Protein AF-0000000078267118 (afdb_homodimer)

InterPro domains:
  IPR003594 Histidine kinase/HSP90-like ATPase domain [PF02518] (272-374)
  IPR003594 Histidine kinase/HSP90-like ATPase domain [SM00387] (271-376)
  IPR005467 Histidine kinase domain [PS50109] (170-376)
  IPR036890 Histidine kinase/HSP90-like ATPase superfamily [G3DSA:3.30.565.10] (231-376)
  IPR036890 Histidine kinase/HSP90-like ATPase superfamily [SSF55874] (220-374)
  IPR050428 Two-component system sensor histidine kinase [PTHR45436] (188-376)

Nearest PDB structures (foldseek):
  4q20-assembly1_A  TM=6.727E-01  e=1.988E-14  Caulobacter vibrioides CB15
  7zp0-assembly1_A  TM=6.980E-01  e=8.206E-13  Escherichia coli 'BL21-Gold(DE3)pLysS AG'
  4i5s-assembly1_A  TM=4.862E-01  e=2.108E-15  Streptococcus mutans UA159
  3d36-assembly1_B  TM=6.600E-01  e=3.593E-11  Geobacillus stearothermophilus 10
  4i5s-assembly1_B  TM=4.303E-01  e=2.237E-14  Streptococcus mutans UA159

Structure (mmCIF, N/CA/C/O backbone):
data_AF-0000000078267118-model_v1
#
loop_
_entity.id
_entity.type
_entity.pdbx_description
1 polymer 'histidine kinase'
#
loop_
_atom_site.group_PDB
_atom_site.id
_atom_site.type_symbol
_atom_site.label_atom_id
_atom_site.label_alt_id
_atom_site.label_comp_id
_atom_site.label_asym_id
_atom_site.label_entity_id
_atom_site.label_seq_id
_atom_site.pdbx_PDB_ins_code
_atom_site.Cartn_x
_atom_site.Cartn_y
_atom_site.Cartn_z
_atom_site.occupancy
_atom_site.B_iso_or_equiv
_atom_site.auth_seq_id
_atom_site.auth_comp_id
_atom_site.auth_asym_id
_atom_site.auth_atom_id
_atom_site.pdbx_PDB_model_num
ATOM 1 N N . MET A 1 1 ? -43.344 24.844 16.688 1 30.91 1 MET A N 1
ATOM 2 C CA . MET A 1 1 ? -42.469 24.047 15.844 1 30.91 1 MET A CA 1
ATOM 3 C C . MET A 1 1 ? -42.062 22.75 16.547 1 30.91 1 MET A C 1
ATOM 5 O O . MET A 1 1 ? -41.438 22.781 17.609 1 30.91 1 MET A O 1
ATOM 9 N N . THR A 1 2 ? -42.875 21.812 16.656 1 37.25 2 THR A N 1
ATOM 10 C CA . THR A 1 2 ? -42.875 20.578 17.453 1 37.25 2 THR A CA 1
ATOM 11 C C . THR A 1 2 ? -41.562 19.844 17.266 1 37.25 2 THR A C 1
ATOM 13 O O . THR A 1 2 ? -41.188 19.5 16.125 1 37.25 2 THR A O 1
ATOM 16 N N . ASN A 1 3 ? -40.438 20.156 17.984 1 44.44 3 ASN A N 1
ATOM 17 C CA . ASN A 1 3 ? -39.125 19.516 18.062 1 44.44 3 ASN A CA 1
ATOM 18 C C . ASN A 1 3 ? -39.25 18 18.047 1 44.44 3 ASN A C 1
ATOM 20 O O . ASN A 1 3 ? -39.438 17.375 19.094 1 44.44 3 ASN A O 1
ATOM 24 N N . THR A 1 4 ? -40.125 17.422 17.266 1 48.31 4 THR A N 1
ATOM 25 C CA . THR A 1 4 ? -40.375 15.977 17.234 1 48.31 4 THR A CA 1
ATOM 26 C C . THR A 1 4 ? -39.062 15.195 17.312 1 48.31 4 THR A C 1
ATOM 28 O O . THR A 1 4 ? -38.219 15.336 16.438 1 48.31 4 THR A O 1
ATOM 31 N N . ALA A 1 5 ? -38.719 14.82 18.5 1 63.66 5 ALA A N 1
ATOM 32 C CA . ALA A 1 5 ? -37.531 14.086 18.891 1 63.66 5 ALA A CA 1
ATOM 33 C C . ALA A 1 5 ? -37.281 12.906 17.953 1 63.66 5 ALA A C 1
ATOM 35 O O . ALA A 1 5 ? -38.094 12 17.859 1 63.66 5 ALA A O 1
ATOM 36 N N . MET A 1 6 ? -36.531 13.156 16.891 1 79.69 6 MET A N 1
ATOM 37 C CA . MET A 1 6 ? -36.219 12.07 15.961 1 79.69 6 MET A CA 1
ATOM 38 C C . MET A 1 6 ? -35.625 10.875 16.703 1 79.69 6 MET A C 1
ATOM 40 O O . MET A 1 6 ? -34.875 11.055 17.672 1 79.69 6 MET A O 1
ATOM 44 N N . THR A 1 7 ? -36.156 9.758 16.516 1 89.25 7 THR A N 1
ATOM 45 C CA . THR A 1 7 ? -35.688 8.508 17.109 1 89.25 7 THR A CA 1
ATOM 46 C C . THR A 1 7 ? -34.25 8.219 16.688 1 89.25 7 THR A C 1
ATOM 48 O O . THR A 1 7 ? -33.844 8.539 15.57 1 89.25 7 THR A O 1
ATOM 51 N N . THR A 1 8 ? -33.406 7.906 17.688 1 92.81 8 THR A N 1
ATOM 52 C CA . THR A 1 8 ? -32.031 7.508 17.422 1 92.81 8 THR A CA 1
ATOM 53 C C . THR A 1 8 ? -31.734 6.164 18.078 1 92.81 8 THR A C 1
ATOM 55 O O . THR A 1 8 ? -32.344 5.805 19.078 1 92.81 8 THR A O 1
ATOM 58 N N . LEU A 1 9 ? -30.859 5.469 17.469 1 94.62 9 LEU A N 1
ATOM 59 C CA . LEU A 1 9 ? -30.422 4.188 18.016 1 94.62 9 LEU A CA 1
ATOM 60 C C . LEU A 1 9 ? -28.984 4.273 18.547 1 94.62 9 LEU A C 1
ATOM 62 O O . LEU A 1 9 ? -28.469 3.312 19.125 1 94.62 9 LEU A O 1
ATOM 66 N N . PHE A 1 10 ? -28.281 5.406 18.422 1 95.69 10 PHE A N 1
ATOM 67 C CA . PHE A 1 10 ? -26.906 5.52 18.906 1 95.69 10 PHE A CA 1
ATOM 68 C C . PHE A 1 10 ? -26.594 6.945 19.344 1 95.69 10 PHE A C 1
ATOM 70 O O . PHE A 1 10 ? -26.859 7.316 20.5 1 95.69 10 PHE A O 1
ATOM 77 N N . ALA A 1 11 ? -26.203 7.867 18.484 1 96.62 11 ALA A N 1
ATOM 78 C CA . ALA A 1 11 ? -25.875 9.242 18.859 1 96.62 11 ALA A CA 1
ATOM 79 C C . ALA A 1 11 ? -27.125 10.133 18.797 1 96.62 11 ALA A C 1
ATOM 81 O O . ALA A 1 11 ? -28.062 9.828 18.078 1 96.62 11 ALA A O 1
ATOM 82 N N . PRO A 1 12 ? -27.172 11.219 19.531 1 95.5 12 PRO A N 1
ATOM 83 C CA . PRO A 1 12 ? -28.344 12.094 19.562 1 95.5 12 PRO A CA 1
ATOM 84 C C . PRO A 1 12 ? -28.734 12.602 18.172 1 95.5 12 PRO A C 1
ATOM 86 O O . PRO A 1 12 ? -27.859 12.898 17.344 1 95.5 12 PRO A O 1
ATOM 89 N N . ALA A 1 13 ? -30.016 12.773 17.906 1 96.12 13 ALA A N 1
ATOM 90 C CA . ALA A 1 13 ? -30.547 13.078 16.578 1 96.12 13 ALA A CA 1
ATOM 91 C C . ALA A 1 13 ? -30.703 14.578 16.375 1 96.12 13 ALA A C 1
ATOM 93 O O . ALA A 1 13 ? -30.906 15.047 15.258 1 96.12 13 ALA A O 1
ATOM 94 N N . GLU A 1 14 ? -30.594 15.344 17.453 1 95.06 14 GLU A N 1
ATOM 95 C CA . GLU A 1 14 ? -30.891 16.766 17.406 1 95.06 14 GLU A CA 1
ATOM 96 C C . GLU A 1 14 ? -29.938 17.5 16.469 1 95.06 14 GLU A C 1
ATOM 98 O O . GLU A 1 14 ? -28.781 17.109 16.312 1 95.06 14 GLU A O 1
ATOM 103 N N . ARG A 1 15 ? -30.438 18.594 15.875 1 95.62 15 ARG A N 1
ATOM 104 C CA . ARG A 1 15 ? -29.672 19.438 14.961 1 95.62 15 ARG A CA 1
ATOM 105 C C . ARG A 1 15 ? -29.922 20.922 15.234 1 95.62 15 ARG A C 1
ATOM 107 O O . ARG A 1 15 ? -30.984 21.281 15.758 1 95.62 15 ARG A O 1
ATOM 114 N N . LEU A 1 16 ? -29 21.656 14.938 1 95.31 16 LEU A N 1
ATOM 115 C CA . LEU A 1 16 ? -29.203 23.094 14.875 1 95.31 16 LEU A CA 1
ATOM 116 C C . LEU A 1 16 ? -29.594 23.531 13.469 1 95.31 16 LEU A C 1
ATOM 118 O O . LEU A 1 16 ? -29.219 22.891 12.484 1 95.31 16 LEU A O 1
ATOM 122 N N . PRO A 1 17 ? -30.359 24.609 13.359 1 95.06 17 PRO A N 1
ATOM 123 C CA . PRO A 1 17 ? -30.672 25.156 12.031 1 95.06 17 PRO A CA 1
ATOM 124 C C . PRO A 1 17 ? -29.422 25.594 11.273 1 95.06 17 PRO A C 1
ATOM 126 O O . PRO A 1 17 ? -28.469 26.094 11.875 1 95.06 17 PRO A O 1
ATOM 129 N N . VAL A 1 18 ? -29.453 25.484 9.984 1 93.44 18 VAL A N 1
ATOM 130 C CA . VAL A 1 18 ? -28.328 25.766 9.109 1 93.44 18 VAL A CA 1
ATOM 131 C C . VAL A 1 18 ? -27.906 27.234 9.266 1 93.44 18 VAL A C 1
ATOM 133 O O . VAL A 1 18 ? -26.719 27.547 9.219 1 93.44 18 VAL A O 1
ATOM 136 N N . ALA A 1 19 ? -28.875 28.094 9.438 1 93.06 19 ALA A N 1
ATOM 137 C CA . ALA A 1 19 ? -28.578 29.516 9.586 1 93.06 19 ALA A CA 1
ATOM 138 C C . ALA A 1 19 ? -27.672 29.766 10.797 1 93.06 19 ALA A C 1
ATOM 140 O O . ALA A 1 19 ? -26.766 30.578 10.734 1 93.06 19 ALA A O 1
ATOM 141 N N . CYS A 1 20 ? -27.938 29.047 11.844 1 93.81 20 CYS A N 1
ATOM 142 C CA . CYS A 1 20 ? -27.109 29.156 13.047 1 93.81 20 CYS A CA 1
ATOM 143 C C . CYS A 1 20 ? -25.688 28.688 12.781 1 93.81 20 CYS A C 1
ATOM 145 O O . CYS A 1 20 ? -24.719 29.328 13.211 1 93.81 20 CYS A O 1
ATOM 147 N N . LEU A 1 21 ? -25.562 27.641 12.078 1 94.81 21 LEU A N 1
ATOM 148 C CA . LEU A 1 21 ? -24.266 27.062 11.781 1 94.81 21 LEU A CA 1
ATOM 149 C C . LEU A 1 21 ? -23.469 27.953 10.82 1 94.81 21 LEU A C 1
ATOM 151 O O . LEU A 1 21 ? -22.25 28.031 10.914 1 94.81 21 LEU A O 1
ATOM 155 N N . ALA A 1 22 ? -24.156 28.562 9.898 1 94.06 22 ALA A N 1
ATOM 156 C CA . ALA A 1 22 ? -23.516 29.5 8.977 1 94.06 22 ALA A CA 1
ATOM 157 C C . ALA A 1 22 ? -22.875 30.656 9.734 1 94.06 22 ALA A C 1
ATOM 159 O O . ALA A 1 22 ? -21.781 31.109 9.391 1 94.06 22 ALA A O 1
ATOM 160 N N . ASP A 1 23 ? -23.578 31.125 10.711 1 94.06 23 ASP A N 1
ATOM 161 C CA . ASP A 1 23 ? -23.047 32.188 11.555 1 94.06 23 ASP A CA 1
ATOM 162 C C . ASP A 1 23 ? -21.797 31.734 12.289 1 94.06 23 ASP A C 1
ATOM 164 O O . ASP A 1 23 ? -20.812 32.469 12.375 1 94.06 23 ASP A O 1
ATOM 168 N N . LEU A 1 24 ? -21.844 30.578 12.805 1 93.19 24 LEU A N 1
ATOM 169 C CA . LEU A 1 24 ? -20.688 30.016 13.492 1 93.19 24 LEU A CA 1
ATOM 170 C C . LEU A 1 24 ? -19.5 29.859 12.539 1 93.19 24 LEU A C 1
ATOM 172 O O . LEU A 1 24 ? -18.375 30.172 12.914 1 93.19 24 LEU A O 1
ATOM 176 N N . ARG A 1 25 ? -19.75 29.391 11.383 1 94.25 25 ARG A N 1
ATOM 177 C CA . ARG A 1 25 ? -18.719 29.25 10.367 1 94.25 25 ARG A CA 1
ATOM 178 C C . ARG A 1 25 ? -18.016 30.578 10.109 1 94.25 25 ARG A C 1
ATOM 180 O O . ARG A 1 25 ? -16.781 30.641 10.062 1 94.25 25 ARG A O 1
ATOM 187 N N . GLU A 1 26 ? -18.812 31.609 9.906 1 93.12 26 GLU A N 1
ATOM 188 C CA . GLU A 1 26 ? -18.25 32.938 9.617 1 93.12 26 GLU A CA 1
ATOM 189 C C . GLU A 1 26 ? -17.312 33.406 10.727 1 93.12 26 GLU A C 1
ATOM 191 O O . GLU A 1 26 ? -16.297 34.031 10.461 1 93.12 26 GLU A O 1
ATOM 196 N N . GLN A 1 27 ? -17.625 33.094 11.922 1 92.12 27 GLN A N 1
ATOM 197 C CA . GLN A 1 27 ? -16.781 33.438 13.062 1 92.12 27 GLN A CA 1
ATOM 198 C C . GLN A 1 27 ? -15.5 32.594 13.078 1 92.12 27 GLN A C 1
ATOM 200 O O . GLN A 1 27 ? -14.406 33.125 13.258 1 92.12 27 GLN A O 1
ATOM 205 N N . LEU A 1 28 ? -15.633 31.328 12.844 1 91.5 28 LEU A N 1
ATOM 206 C CA . LEU A 1 28 ? -14.516 30.391 12.945 1 91.5 28 LEU A CA 1
ATOM 207 C C . LEU A 1 28 ? -13.5 30.625 11.844 1 91.5 28 LEU A C 1
ATOM 209 O O . LEU A 1 28 ? -12.289 30.547 12.078 1 91.5 28 LEU A O 1
ATOM 213 N N . VAL A 1 29 ? -13.953 30.922 10.625 1 91 29 VAL A N 1
ATOM 214 C CA . VAL A 1 29 ? -13.062 31.047 9.469 1 91 29 VAL A CA 1
ATOM 215 C C . VAL A 1 29 ? -12.188 32.281 9.625 1 91 29 VAL A C 1
ATOM 217 O O . VAL A 1 29 ? -11.195 32.438 8.914 1 91 29 VAL A O 1
ATOM 220 N N . GLN A 1 30 ? -12.547 33.219 10.477 1 88.69 30 GLN A N 1
ATOM 221 C CA . GLN A 1 30 ? -11.766 34.406 10.727 1 88.69 30 GLN A CA 1
ATOM 222 C C . GLN A 1 30 ? -10.594 34.125 11.656 1 88.69 30 GLN A C 1
ATOM 224 O O . GLN A 1 30 ? -9.656 34.938 11.758 1 88.69 30 GLN A O 1
ATOM 229 N N . LEU A 1 31 ? -10.711 33.031 12.305 1 85.88 31 LEU A N 1
ATOM 230 C CA . LEU A 1 31 ? -9.625 32.656 13.203 1 85.88 31 LEU A CA 1
ATOM 231 C C . LEU A 1 31 ? -8.398 32.188 12.414 1 85.88 31 LEU A C 1
ATOM 233 O O . LEU A 1 31 ? -8.523 31.484 11.422 1 85.88 31 LEU A O 1
ATOM 237 N N . ASP A 1 32 ? -7.227 32.625 12.844 1 78.38 32 ASP A N 1
ATOM 238 C CA . ASP A 1 32 ? -5.977 32.312 12.148 1 78.38 32 ASP A CA 1
ATOM 239 C C . ASP A 1 32 ? -5.734 30.812 12.062 1 78.38 32 ASP A C 1
ATOM 241 O O . ASP A 1 32 ? -5.293 30.312 11.023 1 78.38 32 ASP A O 1
ATOM 245 N N . HIS A 1 33 ? -6.031 30.156 13.094 1 79.75 33 HIS A N 1
ATOM 246 C CA . HIS A 1 33 ? -5.793 28.703 13.109 1 79.75 33 HIS A CA 1
ATOM 247 C C . HIS A 1 33 ? -6.645 28 12.062 1 79.75 33 HIS A C 1
ATOM 249 O O . HIS A 1 33 ? -6.191 27.047 11.43 1 79.75 33 HIS A O 1
ATOM 255 N N . VAL A 1 34 ? -7.789 28.516 11.883 1 83.31 34 VAL A N 1
ATOM 256 C CA . VAL A 1 34 ? -8.695 27.891 10.922 1 83.31 34 VAL A CA 1
ATOM 257 C C . VAL A 1 34 ? -8.234 28.203 9.5 1 83.31 34 VAL A C 1
ATOM 259 O O . VAL A 1 34 ? -8.297 27.359 8.617 1 83.31 34 VAL A O 1
ATOM 262 N N . LYS A 1 35 ? -7.727 29.375 9.258 1 81.56 35 LYS A N 1
ATOM 263 C CA . LYS A 1 35 ? -7.176 29.75 7.953 1 81.56 35 LYS A CA 1
ATOM 264 C C . LYS A 1 35 ? -6.031 28.812 7.562 1 81.56 35 LYS A C 1
ATOM 266 O O . LYS A 1 35 ? -5.875 28.469 6.387 1 81.56 35 LYS A O 1
ATOM 271 N N . TRP A 1 36 ? -5.348 28.359 8.531 1 83.69 36 TRP A N 1
ATOM 272 C CA . TRP A 1 36 ? -4.199 27.5 8.281 1 83.69 36 TRP A CA 1
ATOM 273 C C . TRP A 1 36 ? -4.648 26.109 7.863 1 83.69 36 TRP A C 1
ATOM 275 O O . TRP A 1 36 ? -3.928 25.406 7.148 1 83.69 36 TRP A O 1
ATOM 285 N N . LEU A 1 37 ? -5.848 25.688 8.352 1 88.38 37 LEU A N 1
ATOM 286 C CA . LEU A 1 37 ? -6.371 24.375 7.988 1 88.38 37 LEU A CA 1
ATOM 287 C C . LEU A 1 37 ? -6.574 24.266 6.48 1 88.38 37 LEU A C 1
ATOM 289 O O . LEU A 1 37 ? -6.52 23.172 5.918 1 88.38 37 LEU A O 1
ATOM 293 N N . GLU A 1 38 ? -6.723 25.422 5.84 1 87.44 38 GLU A N 1
ATOM 294 C CA . GLU A 1 38 ? -6.922 25.453 4.395 1 87.44 38 GLU A CA 1
ATOM 295 C C . GLU A 1 38 ? -5.676 24.984 3.654 1 87.44 38 GLU A C 1
ATOM 297 O O . GLU A 1 38 ? -5.762 24.5 2.523 1 87.44 38 GLU A O 1
ATOM 302 N N . ARG A 1 39 ? -4.586 25.047 4.367 1 83.88 39 ARG A N 1
ATOM 303 C CA . ARG A 1 39 ? -3.307 24.797 3.715 1 83.88 39 ARG A CA 1
ATOM 304 C C . ARG A 1 39 ? -2.848 23.359 3.963 1 83.88 39 ARG A C 1
ATOM 306 O O . ARG A 1 39 ? -1.805 22.938 3.457 1 83.88 39 ARG A O 1
ATOM 313 N N . MET A 1 40 ? -3.613 22.656 4.727 1 89.94 40 MET A N 1
ATOM 314 C CA . MET A 1 40 ? -3.211 21.297 5.09 1 89.94 40 MET A CA 1
ATOM 315 C C . MET A 1 40 ? -3.625 20.312 4.016 1 89.94 40 MET A C 1
ATOM 317 O O . MET A 1 40 ? -4.707 20.422 3.436 1 89.94 40 MET A O 1
ATOM 321 N N . PRO A 1 41 ? -2.76 19.312 3.715 1 91.94 41 PRO A N 1
ATOM 322 C CA . PRO A 1 41 ? -3.039 18.344 2.652 1 91.94 41 PRO A CA 1
ATOM 323 C C . PRO A 1 41 ? -3.848 17.141 3.143 1 91.94 41 PRO A C 1
ATOM 325 O O . PRO A 1 41 ? -3.842 16.078 2.506 1 91.94 41 PRO A O 1
ATOM 328 N N . LEU A 1 42 ? -4.512 17.156 4.242 1 94.38 42 LEU A N 1
ATOM 329 C CA . LEU A 1 42 ? -5.363 16.109 4.785 1 94.38 42 LEU A CA 1
ATOM 330 C C . LEU A 1 42 ? -6.812 16.578 4.875 1 94.38 42 LEU A C 1
ATOM 332 O O . LEU A 1 42 ? -7.086 17.781 4.867 1 94.38 42 LEU A O 1
ATOM 336 N N . MET A 1 43 ? -7.688 15.633 4.906 1 96.19 43 MET A N 1
ATOM 337 C CA . MET A 1 43 ? -9.086 15.961 5.152 1 96.19 43 MET A CA 1
ATOM 338 C C . MET A 1 43 ? -9.281 16.453 6.582 1 96.19 43 MET A C 1
ATOM 340 O O . MET A 1 43 ? -9.008 15.727 7.539 1 96.19 43 MET A O 1
ATOM 344 N N . ILE A 1 44 ? -9.742 17.656 6.68 1 96.31 44 ILE A N 1
ATOM 345 C CA . ILE A 1 44 ? -10 18.234 7.992 1 96.31 44 ILE A CA 1
ATOM 346 C C . ILE A 1 44 ? -11.375 18.891 8.008 1 96.31 44 ILE A C 1
ATOM 348 O O . ILE A 1 44 ? -11.766 19.562 7.051 1 96.31 44 ILE A O 1
ATOM 352 N N . PHE A 1 45 ? -12.133 18.703 9.094 1 97.19 45 PHE A N 1
ATOM 353 C CA . PHE A 1 45 ? -13.391 19.406 9.266 1 97.19 45 PHE A CA 1
ATOM 354 C C . PHE A 1 45 ? -13.672 19.688 10.734 1 97.19 45 PHE A C 1
ATOM 356 O O . PHE A 1 45 ? -13.133 19 11.609 1 97.19 45 PHE A O 1
ATOM 363 N N . LEU A 1 46 ? -14.406 20.688 10.984 1 96.88 46 LEU A N 1
ATOM 364 C CA . LEU A 1 46 ? -14.898 21.047 12.305 1 96.88 46 LEU A CA 1
ATOM 365 C C . LEU A 1 46 ? -16.375 20.688 12.445 1 96.88 46 LEU A C 1
ATOM 367 O O . LEU A 1 46 ? -17.188 21.031 11.57 1 96.88 46 LEU A O 1
ATOM 371 N N . ALA A 1 47 ? -16.703 20 13.461 1 98 47 ALA A N 1
ATOM 372 C CA . ALA A 1 47 ? -18.094 19.641 13.75 1 98 47 ALA A CA 1
ATOM 373 C C . ALA A 1 47 ? -18.562 20.297 15.047 1 98 47 ALA A C 1
ATOM 375 O O . ALA A 1 47 ? -17.797 20.406 16 1 98 47 ALA A O 1
ATOM 376 N N . ASP A 1 48 ? -19.812 20.719 15.055 1 97.44 48 ASP A N 1
ATOM 377 C CA . ASP A 1 48 ? -20.391 21.328 16.266 1 97.44 48 ASP A CA 1
ATOM 378 C C . ASP A 1 48 ? -20.828 20.25 17.25 1 97.44 48 ASP A C 1
ATOM 380 O O . ASP A 1 48 ? -20.531 19.078 17.078 1 97.44 48 ASP A O 1
ATOM 384 N N . SER A 1 49 ? -21.516 20.625 18.359 1 96.75 49 SER A N 1
ATOM 385 C CA . SER A 1 49 ? -21.906 19.734 19.453 1 96.75 49 SER A CA 1
ATOM 386 C C . SER A 1 49 ? -22.922 18.703 18.984 1 96.75 49 SER A C 1
ATOM 388 O O . SER A 1 49 ? -23.156 17.703 19.672 1 96.75 49 SER A O 1
ATOM 390 N N . HIS A 1 50 ? -23.562 18.969 17.891 1 97.06 50 HIS A N 1
ATOM 391 C CA . HIS A 1 50 ? -24.516 18.031 17.312 1 97.06 50 HIS A CA 1
ATOM 392 C C . HIS A 1 50 ? -23.906 17.25 16.156 1 97.06 50 HIS A C 1
ATOM 394 O O . HIS A 1 50 ? -24.625 16.641 15.359 1 97.06 50 HIS A O 1
ATOM 400 N N . ARG A 1 51 ? -22.578 17.266 15.977 1 98 51 ARG A N 1
ATOM 401 C CA . ARG A 1 51 ? -21.781 16.531 14.992 1 98 51 ARG A CA 1
ATOM 402 C C . ARG A 1 51 ? -22.016 17.062 13.586 1 98 51 ARG A C 1
ATOM 404 O O . ARG A 1 51 ? -21.797 16.359 12.602 1 98 51 ARG A O 1
ATOM 411 N N . GLN A 1 52 ? -22.562 18.25 13.516 1 97.94 52 GLN A N 1
ATOM 412 C CA . GLN A 1 52 ? -22.766 18.891 12.219 1 97.94 52 GLN A CA 1
ATOM 413 C C . GLN A 1 52 ? -21.516 19.656 11.781 1 97.94 52 GLN A C 1
ATOM 415 O O . GLN A 1 52 ? -20.859 20.312 12.602 1 97.94 52 GLN A O 1
ATOM 420 N N . ILE A 1 53 ? -21.219 19.594 10.5 1 98.06 53 ILE A N 1
ATOM 421 C CA . ILE A 1 53 ? -20.031 20.234 9.945 1 98.06 53 ILE A CA 1
ATOM 422 C C . ILE A 1 53 ? -20.234 21.75 9.93 1 98.06 53 ILE A C 1
ATOM 424 O O . ILE A 1 53 ? -21.234 22.25 9.422 1 98.06 53 ILE A O 1
ATOM 428 N N . VAL A 1 54 ? -19.312 22.453 10.43 1 97.06 54 VAL A N 1
ATOM 429 C CA . VAL A 1 54 ? -19.328 23.922 10.391 1 97.06 54 VAL A CA 1
ATOM 430 C C . VAL A 1 54 ? -18.266 24.406 9.406 1 97.06 54 VAL A C 1
ATOM 432 O O . VAL A 1 54 ? -18.422 25.484 8.812 1 97.06 54 VAL A O 1
ATOM 435 N N . TYR A 1 55 ? -17.25 23.625 9.305 1 95.81 55 TYR A N 1
ATOM 436 C CA . TYR A 1 55 ? -16.156 23.953 8.391 1 95.81 55 TYR A CA 1
ATOM 437 C C . TYR A 1 55 ? -15.484 22.688 7.867 1 95.81 55 TYR A C 1
ATOM 439 O O . TYR A 1 55 ? -15.32 21.703 8.602 1 95.81 55 TYR A O 1
ATOM 447 N N . GLY A 1 56 ? -15.141 22.672 6.645 1 96.06 56 GLY A N 1
ATOM 448 C CA . GLY A 1 56 ? -14.305 21.672 5.992 1 96.06 56 GLY A CA 1
ATOM 449 C C . GLY A 1 56 ? -13.266 22.281 5.066 1 96.06 56 GLY A C 1
ATOM 450 O O . GLY A 1 56 ? -13.57 23.203 4.305 1 96.06 56 GLY A O 1
ATOM 451 N N . ASN A 1 57 ? -12.031 21.828 5.207 1 94.56 57 ASN A N 1
ATOM 452 C CA . ASN A 1 57 ? -10.992 22.359 4.336 1 94.56 57 ASN A CA 1
ATOM 453 C C . ASN A 1 57 ? -11.102 21.797 2.922 1 94.56 57 ASN A C 1
ATOM 455 O O . ASN A 1 57 ? -11.922 20.922 2.66 1 94.56 57 ASN A O 1
ATOM 459 N N . PRO A 1 58 ? -10.297 22.234 1.979 1 93.62 58 PRO A N 1
ATOM 460 C CA . PRO A 1 58 ? -10.445 21.875 0.567 1 93.62 58 PRO A CA 1
ATOM 461 C C . PRO A 1 58 ? -10.367 20.359 0.335 1 93.62 58 PRO A C 1
ATOM 463 O O . PRO A 1 58 ? -11.211 19.797 -0.371 1 93.62 58 PRO A O 1
ATOM 466 N N . PRO A 1 59 ? -9.367 19.672 0.929 1 94.88 59 PRO A N 1
ATOM 467 C CA . PRO A 1 59 ? -9.352 18.219 0.727 1 94.88 59 PRO A CA 1
ATOM 468 C C . PRO A 1 59 ? -10.648 17.547 1.169 1 94.88 59 PRO A C 1
ATOM 470 O O . PRO A 1 59 ? -11.117 16.609 0.509 1 94.88 59 PRO A O 1
ATOM 473 N N . PHE A 1 60 ? -11.211 17.938 2.268 1 96.81 60 PHE A N 1
ATOM 474 C CA . PHE A 1 60 ? -12.477 17.359 2.717 1 96.81 60 PHE A CA 1
ATOM 475 C C . PHE A 1 60 ? -13.594 17.688 1.738 1 96.81 60 PHE A C 1
ATOM 477 O O . PHE A 1 60 ? -14.406 16.828 1.406 1 96.81 60 PHE A O 1
ATOM 484 N N . VAL A 1 61 ? -13.641 18.922 1.298 1 95.75 61 VAL A N 1
ATOM 485 C CA . VAL A 1 61 ? -14.664 19.344 0.347 1 95.75 61 VAL A CA 1
ATOM 486 C C . VAL A 1 61 ? -14.578 18.516 -0.923 1 95.75 61 VAL A C 1
ATOM 488 O O . VAL A 1 61 ? -15.602 18.062 -1.451 1 95.75 61 VAL A O 1
ATOM 491 N N . ARG A 1 62 ? -13.391 18.234 -1.382 1 93.12 62 ARG A N 1
ATOM 492 C CA . ARG A 1 62 ? -13.195 17.438 -2.594 1 93.12 62 ARG A CA 1
ATOM 493 C C . ARG A 1 62 ? -13.656 16 -2.395 1 93.12 62 ARG A C 1
ATOM 495 O O . ARG A 1 62 ? -14.117 15.359 -3.338 1 93.12 62 ARG A O 1
ATOM 502 N N . ALA A 1 63 ? -13.508 15.508 -1.196 1 93.06 63 ALA A N 1
ATOM 503 C CA . ALA A 1 63 ? -13.898 14.133 -0.895 1 93.06 63 ALA A CA 1
ATOM 504 C C . ALA A 1 63 ? -15.414 14.008 -0.759 1 93.06 63 ALA A C 1
ATOM 506 O O . ALA A 1 63 ? -15.961 12.906 -0.856 1 93.06 63 ALA A O 1
ATOM 507 N N . ALA A 1 64 ? -16.094 15.062 -0.416 1 93.25 64 ALA A N 1
ATOM 508 C CA . ALA A 1 64 ? -17.531 15.062 -0.262 1 93.25 64 ALA A CA 1
ATOM 509 C C . ALA A 1 64 ? -18.234 14.742 -1.585 1 93.25 64 ALA A C 1
ATOM 511 O O . ALA A 1 64 ? -17.641 14.906 -2.656 1 93.25 64 ALA A O 1
ATOM 512 N N . LYS A 1 65 ? -19.453 14.273 -1.488 1 88.88 65 LYS A N 1
ATOM 513 C CA . LYS A 1 65 ? -20.266 14.07 -2.688 1 88.88 65 LYS A CA 1
ATOM 514 C C . LYS A 1 65 ? -20.375 15.359 -3.498 1 88.88 65 LYS A C 1
ATOM 516 O O . LYS A 1 65 ? -20.547 16.438 -2.936 1 88.88 65 LYS A O 1
ATOM 521 N N . PRO A 1 66 ? -20.297 15.234 -4.785 1 82.38 66 PRO A N 1
ATOM 522 C CA . PRO A 1 66 ? -20.344 16.422 -5.633 1 82.38 66 PRO A CA 1
ATOM 523 C C . PRO A 1 66 ? -21.609 17.25 -5.398 1 82.38 66 PRO A C 1
ATOM 525 O O . PRO A 1 66 ? -21.562 18.484 -5.43 1 82.38 66 PRO A O 1
ATOM 528 N N . SER A 1 67 ? -22.703 16.625 -5.059 1 83.19 67 SER A N 1
ATOM 529 C CA . SER A 1 67 ? -23.984 17.312 -4.922 1 83.19 67 SER A CA 1
ATOM 530 C C . SER A 1 67 ? -24.016 18.203 -3.688 1 83.19 67 SER A C 1
ATOM 532 O O . SER A 1 67 ? -24.859 19.094 -3.58 1 83.19 67 SER A O 1
ATOM 534 N N . VAL A 1 68 ? -23.078 18 -2.809 1 84 68 VAL A N 1
ATOM 535 C CA . VAL A 1 68 ? -23.188 18.75 -1.556 1 84 68 VAL A CA 1
ATOM 536 C C . VAL A 1 68 ? -21.906 19.531 -1.31 1 84 68 VAL A C 1
ATOM 538 O O . VAL A 1 68 ? -21.719 20.125 -0.238 1 84 68 VAL A O 1
ATOM 541 N N . GLN A 1 69 ? -20.984 19.625 -2.193 1 81.56 69 GLN A N 1
ATOM 542 C CA . GLN A 1 69 ? -19.688 20.297 -2.016 1 81.56 69 GLN A CA 1
ATOM 543 C C . GLN A 1 69 ? -19.875 21.781 -1.719 1 81.56 69 GLN A C 1
ATOM 545 O O . GLN A 1 69 ? -19.125 22.359 -0.928 1 81.56 69 GLN A O 1
ATOM 550 N N . ASN A 1 70 ? -20.969 22.328 -2.273 1 81.25 70 ASN A N 1
ATOM 551 C CA . ASN A 1 70 ? -21.203 23.75 -2.059 1 81.25 70 ASN A CA 1
ATOM 552 C C . ASN A 1 70 ? -22.109 24 -0.849 1 81.25 70 ASN A C 1
ATOM 554 O O . ASN A 1 70 ? -22.359 25.141 -0.479 1 81.25 70 ASN A O 1
ATOM 558 N N . GLY A 1 71 ? -22.547 22.938 -0.128 1 88.06 71 GLY A N 1
ATOM 559 C CA . GLY A 1 71 ? -23.453 23.047 1.011 1 88.06 71 GLY A CA 1
ATOM 560 C C . GLY A 1 71 ? -23.125 22.062 2.117 1 88.06 71 GLY A C 1
ATOM 561 O O . GLY A 1 71 ? -23.984 21.312 2.582 1 88.06 71 GLY A O 1
ATOM 562 N N . LEU A 1 72 ? -21.875 22.078 2.543 1 93.56 72 LEU A N 1
ATOM 563 C CA . LEU A 1 72 ? -21.406 21.125 3.525 1 93.56 72 LEU A CA 1
ATOM 564 C C . LEU A 1 72 ? -21.906 21.469 4.922 1 93.56 72 LEU A C 1
ATOM 566 O O . LEU A 1 72 ? -22.125 20.578 5.746 1 93.56 72 LEU A O 1
ATOM 570 N N . VAL A 1 73 ? -22.141 22.781 5.129 1 95.75 73 VAL A N 1
ATOM 571 C CA . VAL A 1 73 ? -22.484 23.281 6.461 1 95.75 73 VAL A CA 1
ATOM 572 C C . VAL A 1 73 ? -23.828 22.719 6.898 1 95.75 73 VAL A C 1
ATOM 574 O O . VAL A 1 73 ? -24.812 22.781 6.148 1 95.75 73 VAL A O 1
ATOM 577 N N . GLY A 1 74 ? -23.828 22.125 8.062 1 96.38 74 GLY A N 1
ATOM 578 C CA . GLY A 1 74 ? -25.062 21.594 8.617 1 96.38 74 GLY A CA 1
ATOM 579 C C . GLY A 1 74 ? -25.188 20.094 8.438 1 96.38 74 GLY A C 1
ATOM 580 O O . GLY A 1 74 ? -25.953 19.438 9.156 1 96.38 74 GLY A O 1
ATOM 581 N N . LEU A 1 75 ? -24.5 19.562 7.461 1 96.88 75 LEU A N 1
ATOM 582 C CA . LEU A 1 75 ? -24.5 18.109 7.27 1 96.88 75 LEU A CA 1
ATOM 583 C C . LEU A 1 75 ? -23.641 17.422 8.312 1 96.88 75 LEU A C 1
ATOM 585 O O . LEU A 1 75 ? -22.766 18.062 8.914 1 96.88 75 LEU A O 1
ATOM 589 N N . ARG A 1 76 ? -23.938 16.203 8.57 1 97.69 76 ARG A N 1
ATOM 590 C CA . ARG A 1 76 ? -23.016 15.375 9.336 1 97.69 76 ARG A CA 1
ATOM 591 C C . ARG A 1 76 ? -22.047 14.648 8.406 1 97.69 76 ARG A C 1
ATOM 593 O O . ARG A 1 76 ? -22.281 14.539 7.207 1 97.69 76 ARG A O 1
ATOM 600 N N . PRO A 1 77 ? -20.875 14.203 8.914 1 97 77 PRO A N 1
ATOM 601 C CA . PRO A 1 77 ? -19.797 13.742 8.039 1 97 77 PRO A CA 1
ATOM 602 C C . PRO A 1 77 ? -20.234 12.609 7.109 1 97 77 PRO A C 1
ATOM 604 O O . PRO A 1 77 ? -19.891 12.609 5.926 1 97 77 PRO A O 1
ATOM 607 N N . GLY A 1 78 ? -20.938 11.625 7.621 1 96.69 78 GLY A N 1
ATOM 608 C CA . GLY A 1 78 ? -21.391 10.539 6.77 1 96.69 78 GLY A CA 1
ATOM 609 C C . GLY A 1 78 ? -22.297 11 5.648 1 96.69 78 GLY A C 1
ATOM 610 O O . GLY A 1 78 ? -22.266 10.453 4.543 1 96.69 78 GLY A O 1
ATOM 611 N N . GLU A 1 79 ? -23.172 11.984 5.953 1 96.25 79 GLU A N 1
ATOM 612 C CA . GLU A 1 79 ? -24.047 12.57 4.945 1 96.25 79 GLU A CA 1
ATOM 613 C C . GLU A 1 79 ? -23.25 13.289 3.867 1 96.25 79 GLU A C 1
ATOM 615 O O . GLU A 1 79 ? -23.531 13.156 2.676 1 96.25 79 GLU A O 1
ATOM 620 N N . ALA A 1 80 ? -22.234 14.031 4.285 1 96.19 80 ALA A N 1
ATOM 621 C CA . ALA A 1 80 ? -21.391 14.773 3.359 1 96.19 80 ALA A CA 1
ATOM 622 C C . ALA A 1 80 ? -20.609 13.828 2.439 1 96.19 80 ALA A C 1
ATOM 624 O O . ALA A 1 80 ? -20.484 14.086 1.242 1 96.19 80 ALA A O 1
ATOM 625 N N . LEU A 1 81 ? -20.156 12.695 2.98 1 95.5 81 LEU A N 1
ATOM 626 C CA . LEU A 1 81 ? -19.281 11.781 2.242 1 95.5 81 LEU A CA 1
ATOM 627 C C . LEU A 1 81 ? -20.109 10.742 1.481 1 95.5 81 LEU A C 1
ATOM 629 O O . LEU A 1 81 ? -19.547 9.922 0.755 1 95.5 81 LEU A O 1
ATOM 633 N N . GLY A 1 82 ? -21.422 10.703 1.737 1 94.56 82 GLY A N 1
ATOM 634 C CA . GLY A 1 82 ? -22.281 9.766 1.038 1 94.56 82 GLY A CA 1
ATOM 635 C C . GLY A 1 82 ? -22.297 8.383 1.657 1 94.56 82 GLY A C 1
ATOM 636 O O . GLY A 1 82 ? -22.422 7.383 0.949 1 94.56 82 GLY A O 1
ATOM 637 N N . CYS A 1 83 ? -22.078 8.281 2.961 1 95.56 83 CYS A N 1
ATOM 638 C CA . CYS A 1 83 ? -22.172 7.004 3.65 1 95.56 83 CYS A CA 1
ATOM 639 C C . CYS A 1 83 ? -23.547 6.363 3.43 1 95.56 83 CYS A C 1
ATOM 641 O O . CYS A 1 83 ? -24.578 7 3.645 1 95.56 83 CYS A O 1
ATOM 643 N N . ILE A 1 84 ? -23.578 5.121 3.117 1 92.94 84 ILE A N 1
ATOM 644 C CA . ILE A 1 84 ? -24.828 4.453 2.775 1 92.94 84 ILE A CA 1
ATOM 645 C C . ILE A 1 84 ? -25.703 4.324 4.023 1 92.94 84 ILE A C 1
ATOM 647 O O . ILE A 1 84 ? -26.938 4.238 3.926 1 92.94 84 ILE A O 1
ATOM 651 N N . PHE A 1 85 ? -25.094 4.336 5.18 1 93.31 85 PHE A N 1
ATOM 652 C CA . PHE A 1 85 ? -25.828 4.121 6.418 1 93.31 85 PHE A CA 1
ATOM 653 C C . PHE A 1 85 ? -26.422 5.43 6.934 1 93.31 85 PHE A C 1
ATOM 655 O O . PHE A 1 85 ? -27.219 5.434 7.867 1 93.31 85 PHE A O 1
ATOM 662 N N . ALA A 1 86 ? -25.938 6.52 6.359 1 94 86 ALA A N 1
ATOM 663 C CA . ALA A 1 86 ? -26.453 7.824 6.762 1 94 86 ALA A CA 1
ATOM 664 C C . ALA A 1 86 ? -27.922 7.965 6.406 1 94 86 ALA A C 1
ATOM 666 O O . ALA A 1 86 ? -28.625 8.836 6.938 1 94 86 ALA A O 1
ATOM 667 N N . GLN A 1 87 ? -28.453 7.156 5.574 1 89.06 87 GLN A N 1
ATOM 668 C CA . GLN A 1 87 ? -29.812 7.254 5.094 1 89.06 87 GLN A CA 1
ATOM 669 C C . GLN A 1 87 ? -30.703 6.195 5.742 1 89.06 87 GLN A C 1
ATOM 671 O O . GLN A 1 87 ? -31.891 6.102 5.434 1 89.06 87 GLN A O 1
ATOM 676 N N . GLU A 1 88 ? -30.172 5.457 6.598 1 91 88 GLU A N 1
ATOM 677 C CA . GLU A 1 88 ? -30.891 4.352 7.215 1 91 88 GLU A CA 1
ATOM 678 C C . GLU A 1 88 ? -32.031 4.855 8.086 1 91 88 GLU A C 1
ATOM 680 O O . GLU A 1 88 ? -33.062 4.168 8.258 1 91 88 GLU A O 1
ATOM 685 N N . MET A 1 89 ? -31.781 6 8.68 1 92.12 89 MET A N 1
ATOM 686 C CA . MET A 1 89 ? -32.781 6.621 9.531 1 92.12 89 MET A CA 1
ATOM 687 C C . MET A 1 89 ? -33 8.086 9.148 1 92.12 89 MET A C 1
ATOM 689 O O . MET A 1 89 ? -32.094 8.719 8.594 1 92.12 89 MET A O 1
ATOM 693 N N . GLU A 1 90 ? -34.125 8.57 9.484 1 91.81 90 GLU A N 1
ATOM 694 C CA . GLU A 1 90 ? -34.438 9.969 9.219 1 91.81 90 GLU A CA 1
ATOM 695 C C . GLU A 1 90 ? -33.469 10.906 9.938 1 91.81 90 GLU A C 1
ATOM 697 O O . GLU A 1 90 ? -33.094 11.953 9.414 1 91.81 90 GLU A O 1
ATOM 702 N N . ALA A 1 91 ? -33 10.438 11.07 1 93.94 91 ALA A N 1
ATOM 703 C CA . ALA A 1 91 ? -32.125 11.258 11.891 1 93.94 91 ALA A CA 1
ATOM 704 C C . ALA A 1 91 ? -30.734 11.398 11.25 1 93.94 91 ALA A C 1
ATOM 706 O O . ALA A 1 91 ? -29.953 12.281 11.625 1 93.94 91 ALA A O 1
ATOM 707 N N . GLY A 1 92 ? -30.406 10.445 10.344 1 94.88 92 GLY A N 1
ATOM 708 C CA . GLY A 1 92 ? -29.203 10.594 9.523 1 94.88 92 GLY A CA 1
ATOM 709 C C . GLY A 1 92 ? -27.969 9.969 10.141 1 94.88 92 GLY A C 1
ATOM 710 O O . GLY A 1 92 ? -28.078 9.055 10.961 1 94.88 92 GLY A O 1
ATOM 711 N N . CYS A 1 93 ? -26.797 10.461 9.758 1 96.56 93 CYS A N 1
ATOM 712 C CA . CYS A 1 93 ? -25.5 9.93 10.141 1 96.56 93 CYS A CA 1
ATOM 713 C C . CYS A 1 93 ? -25.328 9.945 11.656 1 96.56 93 CYS A C 1
ATOM 715 O O . CYS A 1 93 ? -25.562 10.969 12.297 1 96.56 93 CYS A O 1
ATOM 717 N N . GLY A 1 94 ? -24.844 8.852 12.141 1 96.81 94 GLY A N 1
ATOM 718 C CA . GLY A 1 94 ? -24.547 8.727 13.562 1 96.81 94 GLY A CA 1
ATOM 719 C C . GLY A 1 94 ? -25.703 8.172 14.375 1 96.81 94 GLY A C 1
ATOM 720 O O . GLY A 1 94 ? -25.516 7.797 15.531 1 96.81 94 GLY A O 1
ATOM 721 N N . CYS A 1 95 ? -26.875 7.996 13.805 1 96.25 95 CYS A N 1
ATOM 722 C CA . CYS A 1 95 ? -28.062 7.742 14.609 1 96.25 95 CYS A CA 1
ATOM 723 C C . CYS A 1 95 ? -28.562 6.312 14.43 1 96.25 95 CYS A C 1
ATOM 725 O O . CYS A 1 95 ? -29.375 5.824 15.219 1 96.25 95 CYS A O 1
ATOM 727 N N . SER A 1 96 ? -28.125 5.633 13.445 1 94.5 96 SER A N 1
ATOM 728 C CA . SER A 1 96 ? -28.594 4.27 13.195 1 94.5 96 SER A CA 1
ATOM 729 C C . SER A 1 96 ? -27.781 3.256 13.984 1 94.5 96 SER A C 1
ATOM 731 O O . SER A 1 96 ? -26.75 3.602 14.578 1 94.5 96 SER A O 1
ATOM 733 N N . ALA A 1 97 ? -28.25 2.012 13.977 1 94.31 97 ALA A N 1
ATOM 734 C CA . ALA A 1 97 ? -27.547 0.931 14.656 1 94.31 97 ALA A CA 1
ATOM 735 C C . ALA A 1 97 ? -26.188 0.67 14.008 1 94.31 97 ALA A C 1
ATOM 737 O O . ALA A 1 97 ? -25.234 0.255 14.68 1 94.31 97 ALA A O 1
ATOM 738 N N . TYR A 1 98 ? -26.062 0.938 12.734 1 93.62 98 TYR A N 1
ATOM 739 C CA . TYR A 1 98 ? -24.828 0.739 11.992 1 93.62 98 TYR A CA 1
ATOM 740 C C . TYR A 1 98 ? -23.719 1.665 12.5 1 93.62 98 TYR A C 1
ATOM 742 O O . TYR A 1 98 ? -22.547 1.324 12.445 1 93.62 98 TYR A O 1
ATOM 750 N N . CYS A 1 99 ? -24.109 2.785 13.008 1 95.56 99 CYS A N 1
ATOM 751 C CA . CYS A 1 99 ? -23.172 3.838 13.398 1 95.56 99 CYS A CA 1
ATOM 752 C C . CYS A 1 99 ? -22.516 3.516 14.734 1 95.56 99 CYS A C 1
ATOM 754 O O . CYS A 1 99 ? -21.516 4.129 15.102 1 95.56 99 CYS A O 1
ATOM 756 N N . ARG A 1 100 ? -22.984 2.514 15.453 1 94.56 100 ARG A N 1
ATOM 757 C CA . ARG A 1 100 ? -22.422 2.098 16.734 1 94.56 100 ARG A CA 1
ATOM 758 C C . ARG A 1 100 ? -20.984 1.628 16.562 1 94.56 100 ARG A C 1
ATOM 760 O O . ARG A 1 100 ? -20.188 1.701 17.5 1 94.56 100 ARG A O 1
ATOM 767 N N . HIS A 1 101 ? -20.641 1.226 15.32 1 92.69 101 HIS A N 1
ATOM 768 C CA . HIS A 1 101 ? -19.328 0.657 15.062 1 92.69 101 HIS A CA 1
ATOM 769 C C . HIS A 1 101 ? -18.5 1.576 14.164 1 92.69 101 HIS A C 1
ATOM 771 O O . HIS A 1 101 ? -17.438 1.185 13.68 1 92.69 101 HIS A O 1
ATOM 777 N N . CYS A 1 102 ? -18.969 2.725 13.984 1 95.62 102 CYS A N 1
ATOM 778 C CA . CYS A 1 102 ? -18.266 3.697 13.148 1 95.62 102 CYS A CA 1
ATOM 779 C C . CYS A 1 102 ? -17.188 4.43 13.945 1 95.62 102 CYS A C 1
ATOM 781 O O . CYS A 1 102 ? -17.5 5.145 14.898 1 95.62 102 CYS A O 1
ATOM 783 N N . GLY A 1 103 ? -15.953 4.277 13.531 1 96.56 103 GLY A N 1
ATOM 784 C CA . GLY A 1 103 ? -14.844 4.914 14.227 1 96.56 103 GLY A CA 1
ATOM 785 C C . GLY A 1 103 ? -14.961 6.43 14.258 1 96.56 103 GLY A C 1
ATOM 786 O O . GLY A 1 103 ? -14.555 7.062 15.234 1 96.56 103 GLY A O 1
ATOM 787 N N . ALA A 1 104 ? -15.531 7.047 13.266 1 97.62 104 ALA A N 1
ATOM 788 C CA . ALA A 1 104 ? -15.648 8.5 13.188 1 97.62 104 ALA A CA 1
ATOM 789 C C . ALA A 1 104 ? -16.641 9.023 14.227 1 97.62 104 ALA A C 1
ATOM 791 O O . ALA A 1 104 ? -16.328 9.945 14.977 1 97.62 104 ALA A O 1
ATOM 792 N N . VAL A 1 105 ? -17.828 8.438 14.281 1 98 105 VAL A N 1
ATOM 793 C CA . VAL A 1 105 ? -18.828 8.906 15.234 1 98 105 VAL A CA 1
ATOM 794 C C . VAL A 1 105 ? -18.297 8.742 16.656 1 98 105 VAL A C 1
ATOM 796 O O . VAL A 1 105 ? -18.453 9.633 17.5 1 98 105 VAL A O 1
ATOM 799 N N . GLN A 1 106 ? -17.688 7.621 16.891 1 97.94 106 GLN A N 1
ATOM 800 C CA . GLN A 1 106 ? -17.156 7.359 18.219 1 97.94 106 GLN A CA 1
ATOM 801 C C . GLN A 1 106 ? -16.094 8.383 18.609 1 97.94 106 GLN A C 1
ATOM 803 O O . GLN A 1 106 ? -16.109 8.938 19.703 1 97.94 106 GLN A O 1
ATOM 808 N N . ALA A 1 107 ? -15.164 8.641 17.688 1 98.38 107 ALA A N 1
ATOM 809 C CA . ALA A 1 107 ? -14.094 9.594 17.953 1 98.38 107 ALA A CA 1
ATOM 810 C C . ALA A 1 107 ? -14.648 11.008 18.141 1 98.38 107 ALA A C 1
ATOM 812 O O . ALA A 1 107 ? -14.219 11.734 19.031 1 98.38 107 ALA A O 1
ATOM 813 N N . ILE A 1 108 ? -15.586 11.414 17.328 1 98.38 108 ILE A N 1
ATOM 814 C CA . ILE A 1 108 ? -16.172 12.742 17.375 1 98.38 108 ILE A CA 1
ATOM 815 C C . ILE A 1 108 ? -16.906 12.938 18.688 1 98.38 108 ILE A C 1
ATOM 817 O O . ILE A 1 108 ? -16.75 13.953 19.359 1 98.38 108 ILE A O 1
ATOM 821 N N . LEU A 1 109 ? -17.719 11.945 19.094 1 98.38 109 LEU A N 1
ATOM 822 C CA . LEU A 1 109 ? -18.453 12.031 20.344 1 98.38 109 LEU A CA 1
ATOM 823 C C . LEU A 1 109 ? -17.516 12.18 21.531 1 98.38 109 LEU A C 1
ATOM 825 O O . LEU A 1 109 ? -17.766 12.984 22.422 1 98.38 109 LEU A O 1
ATOM 829 N N . LYS A 1 110 ? -16.516 11.383 21.516 1 98.19 110 LYS A N 1
ATOM 830 C CA . LYS A 1 110 ? -15.555 11.461 22.609 1 98.19 110 LYS A CA 1
ATOM 831 C C . LYS A 1 110 ? -14.891 12.836 22.672 1 98.19 110 LYS A C 1
ATOM 833 O O . LYS A 1 110 ? -14.703 13.398 23.75 1 98.19 110 LYS A O 1
ATOM 838 N N . SER A 1 111 ? -14.508 13.344 21.516 1 97.62 111 SER A N 1
ATOM 839 C CA . SER A 1 111 ? -13.891 14.664 21.453 1 97.62 111 SER A CA 1
ATOM 840 C C . SER A 1 111 ? -14.844 15.742 21.953 1 97.62 111 SER A C 1
ATOM 842 O O . SER A 1 111 ? -14.414 16.703 22.594 1 97.62 111 SER A O 1
ATOM 844 N N . LEU A 1 112 ? -16.125 15.641 21.703 1 97.56 112 LEU A N 1
ATOM 845 C CA . LEU A 1 112 ? -17.125 16.625 22.109 1 97.56 112 LEU A CA 1
ATOM 846 C C . LEU A 1 112 ? -17.359 16.562 23.609 1 97.56 112 LEU A C 1
ATOM 848 O O . LEU A 1 112 ? -17.953 17.469 24.188 1 97.56 112 LEU A O 1
ATOM 852 N N . ARG A 1 113 ? -16.844 15.523 24.234 1 97.25 113 ARG A N 1
ATOM 853 C CA . ARG A 1 113 ? -16.828 15.43 25.688 1 97.25 113 ARG A CA 1
ATOM 854 C C . ARG A 1 113 ? -15.5 15.914 26.266 1 97.25 113 ARG A C 1
ATOM 856 O O . ARG A 1 113 ? -15.227 15.742 27.453 1 97.25 113 ARG A O 1
ATOM 863 N N . GLY A 1 114 ? -14.641 16.359 25.406 1 96.31 114 GLY A N 1
ATOM 864 C CA . GLY A 1 114 ? -13.398 16.953 25.844 1 96.31 114 GLY A CA 1
ATOM 865 C C . GLY A 1 114 ? -12.219 16.016 25.797 1 96.31 114 GLY A C 1
ATOM 866 O O . GLY A 1 114 ? -11.141 16.328 26.297 1 96.31 114 GLY A O 1
ATOM 867 N N . ILE A 1 115 ? -12.414 14.852 25.219 1 96.88 115 ILE A N 1
ATOM 868 C CA . ILE A 1 115 ? -11.359 13.844 25.219 1 96.88 115 ILE A CA 1
ATOM 869 C C . ILE A 1 115 ? -10.93 13.539 23.781 1 96.88 115 ILE A C 1
ATOM 871 O O . ILE A 1 115 ? -11.758 13.188 22.938 1 96.88 115 ILE A O 1
ATOM 875 N N . GLU A 1 116 ? -9.68 13.695 23.516 1 96 116 GLU A N 1
ATOM 876 C CA . GLU A 1 116 ? -9.133 13.352 22.203 1 96 116 GLU A CA 1
ATOM 877 C C . GLU A 1 116 ? -9.242 11.852 21.938 1 96 116 GLU A C 1
ATOM 879 O O . GLU A 1 116 ? -9.156 11.039 22.875 1 96 116 GLU A O 1
ATOM 884 N N . ASP A 1 117 ? -9.477 11.484 20.688 1 97.19 117 ASP A N 1
ATOM 885 C CA . ASP A 1 117 ? -9.57 10.078 20.297 1 97.19 117 ASP A CA 1
ATOM 886 C C . ASP A 1 117 ? -9.078 9.867 18.875 1 97.19 117 ASP A C 1
ATOM 888 O O . ASP A 1 117 ? -9.062 10.797 18.062 1 97.19 117 ASP A O 1
ATOM 892 N N . CYS A 1 118 ? -8.547 8.789 18.625 1 96.56 118 CYS A N 1
ATOM 893 C CA . CYS A 1 118 ? -8.078 8.352 17.312 1 96.56 118 CYS A CA 1
ATOM 894 C C . CYS A 1 118 ? -8.578 6.957 16.984 1 96.56 118 CYS A C 1
ATOM 896 O O . CYS A 1 118 ? -8.344 6.012 17.734 1 96.56 118 CYS A O 1
ATOM 898 N N . ARG A 1 119 ? -9.297 6.855 15.867 1 96.81 119 ARG A N 1
ATOM 899 C CA . ARG A 1 119 ? -9.898 5.574 15.523 1 96.81 119 ARG A CA 1
ATOM 900 C C . ARG A 1 119 ? -9.797 5.309 14.023 1 96.81 119 ARG A C 1
ATOM 902 O O . ARG A 1 119 ? -9.727 6.246 13.227 1 96.81 119 ARG A O 1
ATOM 909 N N . GLU A 1 120 ? -9.68 4.016 13.75 1 95.38 120 GLU A N 1
ATOM 910 C CA . GLU A 1 120 ? -9.852 3.631 12.352 1 95.38 120 GLU A CA 1
ATOM 911 C C . GLU A 1 120 ? -11.32 3.648 11.945 1 95.38 120 GLU A C 1
ATOM 913 O O . GLU A 1 120 ? -12.188 3.273 12.734 1 95.38 120 GLU A O 1
ATOM 918 N N . CYS A 1 121 ? -11.555 4.133 10.82 1 96.19 121 CYS A N 1
ATOM 919 C CA . CYS A 1 121 ? -12.914 4.234 10.305 1 96.19 121 CYS A CA 1
ATOM 920 C C . CYS A 1 121 ? -12.984 3.777 8.852 1 96.19 121 CYS A C 1
ATOM 922 O O . CYS A 1 121 ? -12.195 4.23 8.016 1 96.19 121 CYS A O 1
ATOM 924 N N . HIS A 1 122 ? -13.922 2.869 8.57 1 95.69 122 HIS A N 1
ATOM 925 C CA . HIS A 1 122 ? -14.172 2.342 7.23 1 95.69 122 HIS A CA 1
ATOM 926 C C . HIS A 1 122 ? -15.586 2.684 6.766 1 95.69 122 HIS A C 1
ATOM 928 O O . HIS A 1 122 ? -16.562 2.131 7.277 1 95.69 122 HIS A O 1
ATOM 934 N N . ILE A 1 123 ? -15.664 3.566 5.797 1 95.38 123 ILE A N 1
ATOM 935 C CA . ILE A 1 123 ? -16.953 4.086 5.363 1 95.38 123 ILE A CA 1
ATOM 936 C C . ILE A 1 123 ? -17.312 3.52 3.99 1 95.38 123 ILE A C 1
ATOM 938 O O . ILE A 1 123 ? -16.484 3.545 3.072 1 95.38 123 ILE A O 1
ATOM 942 N N . LEU A 1 124 ? -18.453 2.914 3.875 1 94.75 124 LEU A N 1
ATOM 943 C CA . LEU A 1 124 ? -19 2.486 2.594 1 94.75 124 LEU A CA 1
ATOM 944 C C . LEU A 1 124 ? -19.875 3.584 1.979 1 94.75 124 LEU A C 1
ATOM 946 O O . LEU A 1 124 ? -20.828 4.043 2.6 1 94.75 124 LEU A O 1
ATOM 950 N N . THR A 1 125 ? -19.484 3.996 0.862 1 93.31 125 THR A N 1
ATOM 951 C CA . THR A 1 125 ? -20.219 5.07 0.195 1 93.31 125 THR A CA 1
ATOM 952 C C . THR A 1 125 ? -20.766 4.598 -1.147 1 93.31 125 THR A C 1
ATOM 954 O O . THR A 1 125 ? -20.375 3.533 -1.642 1 93.31 125 THR A O 1
ATOM 957 N N . LYS A 1 126 ? -21.75 5.297 -1.663 1 89.19 126 LYS A N 1
ATOM 958 C CA . LYS A 1 126 ? -22.328 5.023 -2.971 1 89.19 126 LYS A CA 1
ATOM 959 C C . LYS A 1 126 ? -22.688 6.32 -3.697 1 89.19 126 LYS A C 1
ATOM 961 O O . LYS A 1 126 ? -23.219 7.25 -3.096 1 89.19 126 LYS A O 1
ATOM 966 N N . ASP A 1 127 ? -22.203 6.43 -4.875 1 84.5 127 ASP A N 1
ATOM 967 C CA . ASP A 1 127 ? -22.594 7.551 -5.727 1 84.5 127 ASP A CA 1
ATOM 968 C C . ASP A 1 127 ? -23 7.07 -7.113 1 84.5 127 ASP A C 1
ATOM 970 O O . ASP A 1 127 ? -23.391 5.91 -7.285 1 84.5 127 ASP A O 1
ATOM 974 N N . SER A 1 128 ? -23.094 8.023 -8.062 1 82.69 128 SER A N 1
ATOM 975 C CA . SER A 1 128 ? -23.562 7.699 -9.406 1 82.69 128 SER A CA 1
ATOM 976 C C . SER A 1 128 ? -22.609 6.727 -10.094 1 82.69 128 SER A C 1
ATOM 978 O O . SER A 1 128 ? -23.016 5.996 -11 1 82.69 128 SER A O 1
ATOM 980 N N . LEU A 1 129 ? -21.391 6.637 -9.633 1 80.69 129 LEU A N 1
ATOM 981 C CA . LEU A 1 129 ? -20.406 5.777 -10.266 1 80.69 129 LEU A CA 1
ATOM 982 C C . LEU A 1 129 ? -20.375 4.402 -9.602 1 80.69 129 LEU A C 1
ATOM 984 O O . LEU A 1 129 ? -19.812 3.453 -10.156 1 80.69 129 LEU A O 1
ATOM 988 N N . GLY A 1 130 ? -21.016 4.324 -8.422 1 89.31 130 GLY A N 1
ATOM 989 C CA . GLY A 1 130 ? -21.078 3.029 -7.762 1 89.31 130 GLY A CA 1
ATOM 990 C C . GLY A 1 130 ? -20.594 3.068 -6.328 1 89.31 130 GLY A C 1
ATOM 991 O O . GLY A 1 130 ? -20.719 4.09 -5.648 1 89.31 130 GLY A O 1
ATOM 992 N N . LEU A 1 131 ? -20.203 1.874 -5.855 1 91.69 131 LEU A N 1
ATOM 993 C CA . LEU A 1 131 ? -19.75 1.711 -4.477 1 91.69 131 LEU A CA 1
ATOM 994 C C . LEU A 1 131 ? -18.281 2.117 -4.336 1 91.69 131 LEU A C 1
ATOM 996 O O . LEU A 1 131 ? -17.469 1.838 -5.219 1 91.69 131 LEU A O 1
ATOM 1000 N N . HIS A 1 132 ? -18.047 2.822 -3.291 1 90.81 132 HIS A N 1
ATOM 1001 C CA . HIS A 1 132 ? -16.688 3.213 -2.939 1 90.81 132 HIS A CA 1
ATOM 1002 C C . HIS A 1 132 ? -16.438 3.078 -1.44 1 90.81 132 HIS A C 1
ATOM 1004 O O . HIS A 1 132 ? -17.391 3.148 -0.646 1 90.81 132 HIS A O 1
ATOM 1010 N N . ALA A 1 133 ? -15.195 2.828 -1.167 1 94.69 133 ALA A N 1
ATOM 1011 C CA . ALA A 1 133 ? -14.836 2.742 0.247 1 94.69 133 ALA A CA 1
ATOM 1012 C C . ALA A 1 133 ? -13.867 3.852 0.636 1 94.69 133 ALA A C 1
ATOM 1014 O O . ALA A 1 133 ? -12.992 4.227 -0.152 1 94.69 133 ALA A O 1
ATOM 1015 N N . ILE A 1 134 ? -14.07 4.426 1.744 1 95.44 134 ILE A N 1
ATOM 1016 C CA . ILE A 1 134 ? -13.148 5.367 2.365 1 95.44 134 ILE A CA 1
ATOM 1017 C C . ILE A 1 134 ? -12.555 4.75 3.631 1 95.44 134 ILE A C 1
ATOM 1019 O O . ILE A 1 134 ? -13.281 4.41 4.562 1 95.44 134 ILE A O 1
ATOM 1023 N N . ASP A 1 135 ? -11.266 4.559 3.643 1 96.62 135 ASP A N 1
ATOM 1024 C CA . ASP A 1 135 ? -10.547 4.004 4.785 1 96.62 135 ASP A CA 1
ATOM 1025 C C . ASP A 1 135 ? -9.609 5.039 5.402 1 96.62 135 ASP A C 1
ATOM 1027 O O . ASP A 1 135 ? -8.625 5.449 4.777 1 96.62 135 ASP A O 1
ATOM 1031 N N . VAL A 1 136 ? -9.914 5.426 6.672 1 97.31 136 VAL A N 1
ATOM 1032 C CA . VAL A 1 136 ? -9.141 6.516 7.262 1 97.31 136 VAL A CA 1
ATOM 1033 C C . VAL A 1 136 ? -8.852 6.207 8.734 1 97.31 136 VAL A C 1
ATOM 1035 O O . VAL A 1 136 ? -9.547 5.402 9.352 1 97.31 136 VAL A O 1
ATOM 1038 N N . GLN A 1 137 ? -7.797 6.707 9.203 1 96.75 137 GLN A N 1
ATOM 1039 C CA . GLN A 1 137 ? -7.613 6.965 10.625 1 96.75 137 GLN A CA 1
ATOM 1040 C C . GLN A 1 137 ? -8.078 8.375 10.992 1 96.75 137 GLN A C 1
ATOM 1042 O O . GLN A 1 137 ? -7.582 9.359 10.445 1 96.75 137 GLN A O 1
ATOM 1047 N N . ILE A 1 138 ? -9.008 8.477 11.844 1 97.75 138 ILE A N 1
ATOM 1048 C CA . ILE A 1 138 ? -9.57 9.781 12.188 1 97.75 138 ILE A CA 1
ATOM 1049 C C . ILE A 1 138 ? -9.086 10.195 13.578 1 97.75 138 ILE A C 1
ATOM 1051 O O . ILE A 1 138 ? -9.25 9.445 14.547 1 97.75 138 ILE A O 1
ATOM 1055 N N . LEU A 1 139 ? -8.445 11.25 13.625 1 97.25 139 LEU A N 1
ATOM 1056 C CA . LEU A 1 139 ? -8.062 11.898 14.875 1 97.25 139 LEU A CA 1
ATOM 1057 C C . LEU A 1 139 ? -9.031 13.023 15.219 1 97.25 139 LEU A C 1
ATOM 1059 O O . LEU A 1 139 ? -9.164 13.992 14.469 1 97.25 139 LEU A O 1
ATOM 1063 N N . SER A 1 140 ? -9.703 12.906 16.359 1 97.81 140 SER A N 1
ATOM 1064 C CA . SER A 1 140 ? -10.664 13.906 16.812 1 97.81 140 SER A CA 1
ATOM 1065 C C . SER A 1 140 ? -10.203 14.57 18.094 1 97.81 140 SER A C 1
ATOM 1067 O O . SER A 1 140 ? -9.914 13.898 19.094 1 97.81 140 SER A O 1
ATOM 1069 N N . ARG A 1 141 ? -10.156 15.852 18.047 1 95.69 141 ARG A N 1
ATOM 1070 C CA . ARG A 1 141 ? -9.695 16.641 19.188 1 95.69 141 ARG A CA 1
ATOM 1071 C C . ARG A 1 141 ? -10.703 17.719 19.547 1 95.69 141 ARG A C 1
ATOM 1073 O O . ARG A 1 141 ? -11.305 18.328 18.672 1 95.69 141 ARG A O 1
ATOM 1080 N N . PRO A 1 142 ? -10.859 17.984 20.891 1 95.94 142 PRO A N 1
ATOM 1081 C CA . PRO A 1 142 ? -11.727 19.094 21.281 1 95.94 142 PRO A CA 1
ATOM 1082 C C . PRO A 1 142 ? -11.156 20.453 20.891 1 95.94 142 PRO A C 1
ATOM 1084 O O . PRO A 1 142 ? -9.945 20.672 20.969 1 95.94 142 PRO A O 1
ATOM 1087 N N . PHE A 1 143 ? -11.977 21.234 20.406 1 92.31 143 PHE A N 1
ATOM 1088 C CA . PHE A 1 143 ? -11.68 22.609 20.062 1 92.31 143 PHE A CA 1
ATOM 1089 C C . PHE A 1 143 ? -12.711 23.547 20.703 1 92.31 143 PHE A C 1
ATOM 1091 O O . PHE A 1 143 ? -13.898 23.484 20.375 1 92.31 143 PHE A O 1
ATOM 1098 N N . ILE A 1 144 ? -12.242 24.391 21.625 1 92.25 144 ILE A N 1
ATOM 1099 C CA . ILE A 1 144 ? -13.156 25.266 22.344 1 92.25 144 ILE A CA 1
ATOM 1100 C C . ILE A 1 144 ? -12.992 26.703 21.859 1 92.25 144 ILE A C 1
ATOM 1102 O O . ILE A 1 144 ? -11.867 27.203 21.781 1 92.25 144 ILE A O 1
ATOM 1106 N N . HIS A 1 145 ? -14.016 27.328 21.469 1 91.31 145 HIS A N 1
ATOM 1107 C CA . HIS A 1 145 ? -14.062 28.734 21.078 1 91.31 145 HIS A CA 1
ATOM 1108 C C . HIS A 1 145 ? -15.359 29.391 21.531 1 91.31 145 HIS A C 1
ATOM 1110 O O . HIS A 1 145 ? -16.453 28.875 21.266 1 91.31 145 HIS A O 1
ATOM 1116 N N . ASP A 1 146 ? -15.25 30.609 22.203 1 90.62 146 ASP A N 1
ATOM 1117 C CA . ASP A 1 146 ? -16.391 31.391 22.688 1 90.62 146 ASP A CA 1
ATOM 1118 C C . ASP A 1 146 ? -17.344 30.5 23.484 1 90.62 146 ASP A C 1
ATOM 1120 O O . ASP A 1 146 ? -18.547 30.484 23.219 1 90.62 146 ASP A O 1
ATOM 1124 N N . ASP A 1 147 ? -16.844 29.609 24.312 1 91.38 147 ASP A N 1
ATOM 1125 C CA . ASP A 1 147 ? -17.562 28.766 25.266 1 91.38 147 ASP A CA 1
ATOM 1126 C C . ASP A 1 147 ? -18.344 27.672 24.562 1 91.38 147 ASP A C 1
ATOM 1128 O O . ASP A 1 147 ? -19.297 27.125 25.109 1 91.38 147 ASP A O 1
ATOM 1132 N N . ARG A 1 148 ? -18.031 27.469 23.359 1 94 148 ARG A N 1
ATOM 1133 C CA . ARG A 1 148 ? -18.609 26.359 22.594 1 94 148 ARG A CA 1
ATOM 1134 C C . ARG A 1 148 ? -17.547 25.312 22.281 1 94 148 ARG A C 1
ATOM 1136 O O . ARG A 1 148 ? -16.391 25.656 21.969 1 94 148 ARG A O 1
ATOM 1143 N N . ILE A 1 149 ? -18.016 24.094 22.375 1 95.94 149 ILE A N 1
ATOM 1144 C CA . ILE A 1 149 ? -17.078 23 22.062 1 95.94 149 ILE A CA 1
ATOM 1145 C C . ILE A 1 149 ? -17.328 22.5 20.641 1 95.94 149 ILE A C 1
ATOM 1147 O O . ILE A 1 149 ? -18.484 22.312 20.234 1 95.94 149 ILE A O 1
ATOM 1151 N N . TYR A 1 150 ? -16.266 22.406 19.891 1 96.62 150 TYR A N 1
ATOM 1152 C CA . TYR A 1 150 ? -16.25 21.797 18.562 1 96.62 150 TYR A CA 1
ATOM 1153 C C . TYR A 1 150 ? -15.352 20.562 18.547 1 96.62 150 TYR A C 1
ATOM 1155 O O . TYR A 1 150 ? -14.555 20.359 19.469 1 96.62 150 TYR A O 1
ATOM 1163 N N . SER A 1 151 ? -15.57 19.75 17.609 1 97.38 151 SER A N 1
ATOM 1164 C CA . SER A 1 151 ? -14.656 18.641 17.344 1 97.38 151 SER A CA 1
ATOM 1165 C C . SER A 1 151 ? -13.805 18.922 16.109 1 97.38 151 SER A C 1
ATOM 1167 O O . SER A 1 151 ? -14.328 19.094 15.008 1 97.38 151 SER A O 1
ATOM 1169 N N . LEU A 1 152 ? -12.531 19.078 16.297 1 96.19 152 LEU A N 1
ATOM 1170 C CA . LEU A 1 152 ? -11.586 19.109 15.18 1 96.19 152 LEU A CA 1
ATOM 1171 C C . LEU A 1 152 ? -11.242 17.703 14.711 1 96.19 152 LEU A C 1
ATOM 1173 O O . LEU A 1 152 ? -10.68 16.906 15.477 1 96.19 152 LEU A O 1
ATOM 1177 N N . ASN A 1 153 ? -11.539 17.438 13.484 1 97.69 153 ASN A N 1
ATOM 1178 C CA . ASN A 1 153 ? -11.375 16.078 12.961 1 97.69 153 ASN A CA 1
ATOM 1179 C C . ASN A 1 153 ? -10.398 16.047 11.797 1 97.69 153 ASN A C 1
ATOM 1181 O O . ASN A 1 153 ? -10.57 16.766 10.812 1 97.69 153 ASN A O 1
ATOM 1185 N N . ILE A 1 154 ? -9.383 15.258 11.938 1 97.19 154 ILE A N 1
ATOM 1186 C CA . ILE A 1 154 ? -8.344 15.086 10.93 1 97.19 154 ILE A CA 1
ATOM 1187 C C . ILE A 1 154 ? -8.328 13.633 10.453 1 97.19 154 ILE A C 1
ATOM 1189 O O . ILE A 1 154 ? -8.141 12.711 11.25 1 97.19 154 ILE A O 1
ATOM 1193 N N . ALA A 1 155 ? -8.516 13.422 9.188 1 97.5 155 ALA A N 1
ATOM 1194 C CA . ALA A 1 155 ? -8.594 12.07 8.641 1 97.5 155 ALA A CA 1
ATOM 1195 C C . ALA A 1 155 ? -7.379 11.766 7.766 1 97.5 155 ALA A C 1
ATOM 1197 O O . ALA A 1 155 ? -7.082 12.5 6.824 1 97.5 155 ALA A O 1
ATOM 1198 N N . VAL A 1 156 ? -6.711 10.703 8.055 1 95.81 156 VAL A N 1
ATOM 1199 C CA . VAL A 1 156 ? -5.57 10.227 7.285 1 95.81 156 VAL A CA 1
ATOM 1200 C C . VAL A 1 156 ? -5.965 8.992 6.48 1 95.81 156 VAL A C 1
ATOM 1202 O O . VAL A 1 156 ? -6.469 8.016 7.039 1 95.81 156 VAL A O 1
ATOM 1205 N N . ASP A 1 157 ? -5.75 9.055 5.199 1 95.81 157 ASP A N 1
ATOM 1206 C CA . ASP A 1 157 ? -6.055 7.918 4.328 1 95.81 157 ASP A CA 1
ATOM 1207 C C . ASP A 1 157 ? -5.133 6.738 4.625 1 95.81 157 ASP A C 1
ATOM 1209 O O . ASP A 1 157 ? -3.91 6.855 4.527 1 95.81 157 ASP A O 1
ATOM 1213 N N . ILE A 1 158 ? -5.715 5.582 4.957 1 95.38 158 ILE A N 1
ATOM 1214 C CA . ILE A 1 158 ? -4.902 4.422 5.293 1 95.38 158 ILE A CA 1
ATOM 1215 C C . ILE A 1 158 ? -5.203 3.283 4.316 1 95.38 158 ILE A C 1
ATOM 1217 O O . ILE A 1 158 ? -4.867 2.125 4.582 1 95.38 158 ILE A O 1
ATOM 1221 N N . SER A 1 159 ? -5.832 3.561 3.225 1 94.62 159 SER A N 1
ATOM 1222 C CA . SER A 1 159 ? -6.277 2.545 2.277 1 94.62 159 SER A CA 1
ATOM 1223 C C . SER A 1 159 ? -5.102 1.749 1.724 1 94.62 159 SER A C 1
ATOM 1225 O O . SER A 1 159 ? -5.156 0.52 1.648 1 94.62 159 SER A O 1
ATOM 1227 N N . HIS A 1 160 ? -3.998 2.383 1.327 1 94.5 160 HIS A N 1
ATOM 1228 C CA . HIS A 1 160 ? -2.844 1.703 0.752 1 94.5 160 HIS A CA 1
ATOM 1229 C C . HIS A 1 160 ? -2.152 0.821 1.787 1 94.5 160 HIS A C 1
ATOM 1231 O O . HIS A 1 160 ? -1.722 -0.291 1.474 1 94.5 160 HIS A O 1
ATOM 1237 N N . GLU A 1 161 ? -2.074 1.375 2.949 1 93.56 161 GLU A N 1
ATOM 1238 C CA . GLU A 1 161 ? -1.473 0.619 4.043 1 93.56 161 GLU A CA 1
ATOM 1239 C C . GLU A 1 161 ? -2.225 -0.686 4.289 1 93.56 161 GLU A C 1
ATOM 1241 O O . GLU A 1 161 ? -1.61 -1.749 4.406 1 93.56 161 GLU A O 1
ATOM 1246 N N . ARG A 1 162 ? -3.523 -0.602 4.359 1 93.69 162 ARG A N 1
ATOM 1247 C CA . ARG A 1 162 ? -4.352 -1.772 4.633 1 93.69 162 ARG A CA 1
ATOM 1248 C C . ARG A 1 162 ? -4.305 -2.758 3.471 1 93.69 162 ARG A C 1
ATOM 1250 O O . ARG A 1 162 ? -4.234 -3.971 3.68 1 93.69 162 ARG A O 1
ATOM 1257 N N . ARG A 1 163 ? -4.297 -2.281 2.311 1 93 163 ARG A N 1
ATOM 1258 C CA . ARG A 1 163 ? -4.211 -3.129 1.127 1 93 163 ARG A CA 1
ATOM 1259 C C . ARG A 1 163 ? -2.91 -3.924 1.113 1 93 163 ARG A C 1
ATOM 1261 O O . ARG A 1 163 ? -2.91 -5.121 0.819 1 93 163 ARG A O 1
ATOM 1268 N N . LEU A 1 164 ? -1.836 -3.256 1.365 1 91.38 164 LEU A N 1
ATOM 1269 C CA . LEU A 1 164 ? -0.532 -3.908 1.403 1 91.38 164 LEU A CA 1
ATOM 1270 C C . LEU A 1 164 ? -0.5 -4.996 2.471 1 91.38 164 LEU A C 1
ATOM 1272 O O . LEU A 1 164 ? 0.063 -6.07 2.252 1 91.38 164 LEU A O 1
ATOM 1276 N N . ALA A 1 165 ? -1.129 -4.68 3.578 1 89.69 165 ALA A N 1
ATOM 1277 C CA . ALA A 1 165 ? -1.164 -5.652 4.664 1 89.69 165 ALA A CA 1
ATOM 1278 C C . ALA A 1 165 ? -1.891 -6.926 4.238 1 89.69 165 ALA A C 1
ATOM 1280 O O . ALA A 1 165 ? -1.434 -8.031 4.527 1 89.69 165 ALA A O 1
ATOM 1281 N N . VAL A 1 166 ? -2.939 -6.777 3.578 1 87.94 166 VAL A N 1
ATOM 1282 C CA . VAL A 1 166 ? -3.715 -7.91 3.088 1 87.94 166 VAL A CA 1
ATOM 1283 C C . VAL A 1 166 ? -2.889 -8.703 2.08 1 87.94 166 VAL A C 1
ATOM 1285 O O . VAL A 1 166 ? -2.844 -9.938 2.137 1 87.94 166 VAL A O 1
ATOM 1288 N N . LEU A 1 167 ? -2.205 -8.047 1.164 1 87.88 167 LEU A N 1
ATOM 1289 C CA . LEU A 1 167 ? -1.39 -8.695 0.144 1 87.88 167 LEU A CA 1
ATOM 1290 C C . LEU A 1 167 ? -0.234 -9.461 0.778 1 87.88 167 LEU A C 1
ATOM 1292 O O . LEU A 1 167 ? 0.052 -10.594 0.388 1 87.88 167 LEU A O 1
ATOM 1296 N N . ASN A 1 168 ? 0.366 -8.875 1.743 1 85.38 168 ASN A N 1
ATOM 1297 C CA . ASN A 1 168 ? 1.548 -9.469 2.365 1 85.38 168 ASN A CA 1
ATOM 1298 C C . ASN A 1 168 ? 1.19 -10.695 3.193 1 85.38 168 ASN A C 1
ATOM 1300 O O . ASN A 1 168 ? 1.974 -11.648 3.273 1 85.38 168 ASN A O 1
ATOM 1304 N N . ARG A 1 169 ? 0.159 -10.711 3.768 1 78.94 169 ARG A N 1
ATOM 1305 C CA . ARG A 1 169 ? -0.174 -11.812 4.664 1 78.94 169 ARG A CA 1
ATOM 1306 C C . ARG A 1 169 ? -0.799 -12.977 3.895 1 78.94 169 ARG A C 1
ATOM 1308 O O . ARG A 1 169 ? -0.249 -14.078 3.871 1 78.94 169 ARG A O 1
ATOM 1315 N N . ASN A 1 170 ? -1.786 -12.789 3.203 1 76.69 170 ASN A N 1
ATOM 1316 C CA . ASN A 1 170 ? -2.584 -13.867 2.639 1 76.69 170 ASN A CA 1
ATOM 1317 C C . ASN A 1 170 ? -2.125 -14.227 1.228 1 76.69 170 ASN A C 1
ATOM 1319 O O . ASN A 1 170 ? -1.904 -15.398 0.92 1 76.69 170 ASN A O 1
ATOM 1323 N N . PHE A 1 171 ? -1.82 -13.266 0.494 1 81.69 171 PHE A N 1
ATOM 1324 C CA . PHE A 1 171 ? -1.55 -13.484 -0.922 1 81.69 171 PHE A CA 1
ATOM 1325 C C . PHE A 1 171 ? -0.164 -14.094 -1.121 1 81.69 171 PHE A C 1
ATOM 1327 O O . PHE A 1 171 ? -0.021 -15.133 -1.769 1 81.69 171 PHE A O 1
ATOM 1334 N N . LEU A 1 172 ? 0.802 -13.422 -0.531 1 84.69 172 LEU A N 1
ATOM 1335 C CA . LEU A 1 172 ? 2.164 -13.906 -0.73 1 84.69 172 LEU A CA 1
ATOM 1336 C C . LEU A 1 172 ? 2.348 -15.289 -0.114 1 84.69 172 LEU A C 1
ATOM 1338 O O . LEU A 1 172 ? 3.023 -16.141 -0.688 1 84.69 172 LEU A O 1
ATOM 1342 N N . HIS A 1 173 ? 1.719 -15.508 1.016 1 81.88 173 HIS A N 1
ATOM 1343 C CA . HIS A 1 173 ? 1.799 -16.812 1.663 1 81.88 173 HIS A CA 1
ATOM 1344 C C . HIS A 1 173 ? 1.182 -17.891 0.79 1 81.88 173 HIS A C 1
ATOM 1346 O O . HIS A 1 173 ? 1.769 -18.969 0.617 1 81.88 173 HIS A O 1
ATOM 1352 N N . ASN A 1 174 ? 0.119 -17.578 0.236 1 77.94 174 ASN A N 1
ATOM 1353 C CA . ASN A 1 174 ? -0.561 -18.547 -0.629 1 77.94 174 ASN A CA 1
ATOM 1354 C C . ASN A 1 174 ? 0.247 -18.828 -1.891 1 77.94 174 ASN A C 1
ATOM 1356 O O . ASN A 1 174 ? 0.324 -19.984 -2.336 1 77.94 174 ASN A O 1
ATOM 1360 N N . MET A 1 175 ? 0.846 -17.828 -2.404 1 84.94 175 MET A N 1
ATOM 1361 C CA . MET A 1 175 ? 1.65 -17.984 -3.613 1 84.94 175 MET A CA 1
ATOM 1362 C C . MET A 1 175 ? 2.879 -18.844 -3.34 1 84.94 175 MET A C 1
ATOM 1364 O O . MET A 1 175 ? 3.254 -19.672 -4.168 1 84.94 175 MET A O 1
ATOM 1368 N N . ILE A 1 176 ? 3.438 -18.672 -2.162 1 82.62 176 ILE A N 1
ATOM 1369 C CA . ILE A 1 176 ? 4.613 -19.453 -1.782 1 82.62 176 ILE A CA 1
ATOM 1370 C C . ILE A 1 176 ? 4.242 -20.922 -1.679 1 82.62 176 ILE A C 1
ATOM 1372 O O . ILE A 1 176 ? 4.945 -21.781 -2.219 1 82.62 176 ILE A O 1
ATOM 1376 N N . ASN A 1 177 ? 3.156 -21.156 -1.061 1 81.75 177 ASN A N 1
ATOM 1377 C CA . ASN A 1 177 ? 2.719 -22.531 -0.882 1 81.75 177 ASN A CA 1
ATOM 1378 C C . ASN A 1 177 ? 2.41 -23.203 -2.219 1 81.75 177 ASN A C 1
ATOM 1380 O O . ASN A 1 177 ? 2.836 -24.328 -2.467 1 81.75 177 ASN A O 1
ATOM 1384 N N . ALA A 1 178 ? 1.773 -22.5 -3.047 1 81.19 178 ALA A N 1
ATOM 1385 C CA . ALA A 1 178 ? 1.384 -23.047 -4.344 1 81.19 178 ALA A CA 1
ATOM 1386 C C . ALA A 1 178 ? 2.604 -23.281 -5.23 1 81.19 178 ALA A C 1
ATOM 1388 O O . ALA A 1 178 ? 2.799 -24.375 -5.758 1 81.19 178 ALA A O 1
ATOM 1389 N N . ALA A 1 179 ? 3.418 -22.297 -5.387 1 83.25 179 ALA A N 1
ATOM 1390 C CA . ALA A 1 179 ? 4.609 -22.391 -6.227 1 83.25 179 ALA A CA 1
ATOM 1391 C C . ALA A 1 179 ? 5.586 -23.422 -5.672 1 83.25 179 ALA A C 1
ATOM 1393 O O . ALA A 1 179 ? 6.191 -24.188 -6.43 1 83.25 179 ALA A O 1
ATOM 1394 N N . GLY A 1 180 ? 5.664 -23.375 -4.34 1 81.56 180 GLY A N 1
ATOM 1395 C CA . GLY A 1 180 ? 6.52 -24.359 -3.697 1 81.56 180 GLY A CA 1
ATOM 1396 C C . GLY A 1 180 ? 6.047 -25.781 -3.9 1 81.56 180 GLY A C 1
ATOM 1397 O O . GLY A 1 180 ? 6.848 -26.688 -4.188 1 81.56 180 GLY A O 1
ATOM 1398 N N . GLY A 1 181 ? 4.773 -25.969 -3.744 1 79.25 181 GLY A N 1
ATOM 1399 C CA . GLY A 1 181 ? 4.191 -27.266 -3.984 1 79.25 181 GLY A CA 1
ATOM 1400 C C . GLY A 1 181 ? 4.383 -27.766 -5.41 1 79.25 181 GLY A C 1
ATOM 1401 O O . GLY A 1 181 ? 4.703 -28.922 -5.633 1 79.25 181 GLY A O 1
ATOM 1402 N N . MET A 1 182 ? 4.258 -26.906 -6.328 1 83.5 182 MET A N 1
ATOM 1403 C CA . MET A 1 182 ? 4.434 -27.25 -7.734 1 83.5 182 MET A CA 1
ATOM 1404 C C . MET A 1 182 ? 5.887 -27.609 -8.031 1 83.5 182 MET A C 1
ATOM 1406 O O . MET A 1 182 ? 6.164 -28.594 -8.711 1 83.5 182 MET A O 1
ATOM 1410 N N . GLU A 1 183 ? 6.754 -26.781 -7.57 1 81.81 183 GLU A N 1
ATOM 1411 C CA . GLU A 1 183 ? 8.172 -27.047 -7.777 1 81.81 183 GLU A CA 1
ATOM 1412 C C . GLU A 1 183 ? 8.586 -28.391 -7.207 1 81.81 183 GLU A C 1
ATOM 1414 O O . GLU A 1 183 ? 9.32 -29.156 -7.848 1 81.81 183 GLU A O 1
ATOM 1419 N N . ASN A 1 184 ? 8.117 -28.688 -6.016 1 80.5 184 ASN A N 1
ATOM 1420 C CA . ASN A 1 184 ? 8.422 -29.969 -5.371 1 80.5 184 ASN A CA 1
ATOM 1421 C C . ASN A 1 184 ? 7.902 -31.141 -6.188 1 80.5 184 ASN A C 1
ATOM 1423 O O . ASN A 1 184 ? 8.625 -32.125 -6.41 1 80.5 184 ASN A O 1
ATOM 1427 N N . MET A 1 185 ? 6.734 -31.078 -6.617 1 79 185 MET A N 1
ATOM 1428 C CA . MET A 1 185 ? 6.129 -32.156 -7.406 1 79 185 MET A CA 1
ATOM 1429 C C . MET A 1 185 ? 6.863 -32.312 -8.727 1 79 185 MET A C 1
ATOM 1431 O O . MET A 1 185 ? 7.125 -33.438 -9.148 1 79 185 MET A O 1
ATOM 1435 N N . LEU A 1 186 ? 7.16 -31.281 -9.367 1 82.31 186 LEU A N 1
ATOM 1436 C CA . LEU A 1 186 ? 7.852 -31.328 -10.648 1 82.31 186 LEU A CA 1
ATOM 1437 C C . LEU A 1 186 ? 9.266 -31.875 -10.484 1 82.31 186 LEU A C 1
ATOM 1439 O O . LEU A 1 186 ? 9.766 -32.562 -11.367 1 82.31 186 LEU A O 1
ATOM 1443 N N . SER A 1 187 ? 9.883 -31.562 -9.367 1 79.69 187 SER A N 1
ATOM 1444 C CA . SER A 1 187 ? 11.211 -32.094 -9.078 1 79.69 187 SER A CA 1
ATOM 1445 C C . SER A 1 187 ? 11.188 -33.625 -8.945 1 79.69 187 SER A C 1
ATOM 1447 O O . SER A 1 187 ? 12.133 -34.281 -9.359 1 79.69 187 SER A O 1
ATOM 1449 N N . MET A 1 188 ? 10.102 -34.125 -8.484 1 77.62 188 MET A N 1
ATOM 1450 C CA . MET A 1 188 ? 9.938 -35.562 -8.32 1 77.62 188 MET A CA 1
ATOM 1451 C C . MET A 1 188 ? 9.703 -36.25 -9.672 1 77.62 188 MET A C 1
ATOM 1453 O O . MET A 1 188 ? 10.117 -37.375 -9.875 1 77.62 188 MET A O 1
ATOM 1457 N N . LEU A 1 189 ? 9.109 -35.531 -10.617 1 76.12 189 LEU A N 1
ATOM 1458 C CA . LEU A 1 189 ? 8.773 -36.062 -11.93 1 76.12 189 LEU A CA 1
ATOM 1459 C C . LEU A 1 189 ? 9.992 -36.062 -12.844 1 76.12 189 LEU A C 1
ATOM 1461 O O . LEU A 1 189 ? 10.062 -36.844 -13.805 1 76.12 189 LEU A O 1
ATOM 1465 N N . SER A 1 190 ? 10.82 -35 -12.805 1 70.81 190 SER A N 1
ATOM 1466 C CA . SER A 1 190 ? 11.984 -34.875 -13.672 1 70.81 190 SER A CA 1
ATOM 1467 C C . SER A 1 190 ? 12.867 -36.094 -13.625 1 70.81 190 SER A C 1
ATOM 1469 O O . SER A 1 190 ? 13.602 -36.375 -14.578 1 70.81 190 SER A O 1
ATOM 1471 N N . ASP A 1 191 ? 12.789 -36.969 -12.672 1 62.44 191 ASP A N 1
ATOM 1472 C CA . ASP A 1 191 ? 13.602 -38.188 -12.594 1 62.44 191 ASP A CA 1
ATOM 1473 C C . ASP A 1 191 ? 12.984 -39.312 -13.414 1 62.44 191 ASP A C 1
ATOM 1475 O O . ASP A 1 191 ? 13.578 -40.375 -13.539 1 62.44 191 ASP A O 1
ATOM 1479 N N . ASN A 1 192 ? 11.953 -38.969 -14.094 1 58.97 192 ASN A N 1
ATOM 1480 C CA . ASN A 1 192 ? 11.281 -40.062 -14.812 1 58.97 192 ASN A CA 1
ATOM 1481 C C . ASN A 1 192 ? 11.703 -40.125 -16.266 1 58.97 192 ASN A C 1
ATOM 1483 O O . ASN A 1 192 ? 12.016 -39.094 -16.875 1 58.97 192 ASN A O 1
ATOM 1487 N N . GLU A 1 193 ? 12.07 -41.281 -16.891 1 55.12 193 GLU A N 1
ATOM 1488 C CA . GLU A 1 193 ? 12.672 -41.656 -18.156 1 55.12 193 GLU A CA 1
ATOM 1489 C C . GLU A 1 193 ? 11.711 -41.406 -19.328 1 55.12 193 GLU A C 1
ATOM 1491 O O . GLU A 1 193 ? 12.023 -41.75 -20.469 1 55.12 193 GLU A O 1
ATOM 1496 N N . ASP A 1 194 ? 10.578 -40.906 -19.125 1 57.16 194 ASP A N 1
ATOM 1497 C CA . ASP A 1 194 ? 9.688 -40.781 -20.281 1 57.16 194 ASP A CA 1
ATOM 1498 C C . ASP A 1 194 ? 10.039 -39.531 -21.109 1 57.16 194 ASP A C 1
ATOM 1500 O O . ASP A 1 194 ? 10.258 -38.469 -20.562 1 57.16 194 ASP A O 1
ATOM 1504 N N . ASP A 1 195 ? 10.109 -39.625 -22.438 1 57.31 195 ASP A N 1
ATOM 1505 C CA . ASP A 1 195 ? 10.617 -38.656 -23.422 1 57.31 195 ASP A CA 1
ATOM 1506 C C . ASP A 1 195 ? 9.844 -37.344 -23.359 1 57.31 195 ASP A C 1
ATOM 1508 O O . ASP A 1 195 ? 10.438 -36.281 -23.375 1 57.31 195 ASP A O 1
ATOM 1512 N N . GLU A 1 196 ? 8.523 -37.375 -23.484 1 56.47 196 GLU A N 1
ATOM 1513 C CA . GLU A 1 196 ? 7.727 -36.156 -23.516 1 56.47 196 GLU A CA 1
ATOM 1514 C C . GLU A 1 196 ? 7.805 -35.406 -22.188 1 56.47 196 GLU A C 1
ATOM 1516 O O . GLU A 1 196 ? 7.863 -34.188 -22.156 1 56.47 196 GLU A O 1
ATOM 1521 N N . LEU A 1 197 ? 7.828 -36.125 -21.219 1 60.12 197 LEU A N 1
ATOM 1522 C CA . LEU A 1 197 ? 7.977 -35.594 -19.875 1 60.12 197 LEU A CA 1
ATOM 1523 C C . LEU A 1 197 ? 9.328 -34.906 -19.719 1 60.12 197 LEU A C 1
ATOM 1525 O O . LEU A 1 197 ? 9.43 -33.875 -19.047 1 60.12 197 LEU A O 1
ATOM 1529 N N . ASN A 1 198 ? 10.172 -35.406 -20.578 1 64.19 198 ASN A N 1
ATOM 1530 C CA . ASN A 1 198 ? 11.547 -34.938 -20.453 1 64.19 198 ASN A CA 1
ATOM 1531 C C . ASN A 1 198 ? 11.719 -33.531 -21.031 1 64.19 198 ASN A C 1
ATOM 1533 O O . ASN A 1 198 ? 12.578 -32.781 -20.594 1 64.19 198 ASN A O 1
ATOM 1537 N N . ARG A 1 199 ? 10.688 -33.188 -21.906 1 74.38 199 ARG A N 1
ATOM 1538 C CA . ARG A 1 199 ? 10.859 -31.875 -22.531 1 74.38 199 ARG A CA 1
ATOM 1539 C C . ARG A 1 199 ? 10.094 -30.812 -21.766 1 74.38 199 ARG A C 1
ATOM 1541 O O . ARG A 1 199 ? 10.594 -29.703 -21.547 1 74.38 199 ARG A O 1
ATOM 1548 N N . HIS A 1 200 ? 8.938 -31.062 -21.312 1 79.12 200 HIS A N 1
ATOM 1549 C CA . HIS A 1 200 ? 8.055 -30.031 -20.766 1 79.12 200 HIS A CA 1
ATOM 1550 C C . HIS A 1 200 ? 8.258 -29.875 -19.25 1 79.12 200 HIS A C 1
ATOM 1552 O O . HIS A 1 200 ? 8.125 -28.781 -18.719 1 79.12 200 HIS A O 1
ATOM 1558 N N . VAL A 1 201 ? 8.68 -30.938 -18.672 1 81.81 201 VAL A N 1
ATOM 1559 C CA . VAL A 1 201 ? 8.758 -30.953 -17.219 1 81.81 201 VAL A CA 1
ATOM 1560 C C . VAL A 1 201 ? 9.859 -30 -16.75 1 81.81 201 VAL A C 1
ATOM 1562 O O . VAL A 1 201 ? 9.648 -29.203 -15.836 1 81.81 201 VAL A O 1
ATOM 1565 N N . PRO A 1 202 ? 10.961 -30 -17.5 1 79 202 PRO A N 1
ATOM 1566 C CA . PRO A 1 202 ? 11.992 -29.062 -17.078 1 79 202 PRO A CA 1
ATOM 1567 C C . PRO A 1 202 ? 11.578 -27.609 -17.25 1 79 202 PRO A C 1
ATOM 1569 O O . PRO A 1 202 ? 11.914 -26.75 -16.422 1 79 202 PRO A O 1
ATOM 1572 N N . LEU A 1 203 ? 10.82 -27.344 -18.234 1 81.06 203 LEU A N 1
ATOM 1573 C CA . LEU A 1 203 ? 10.352 -25.984 -18.484 1 81.06 203 LEU A CA 1
ATOM 1574 C C . LEU A 1 203 ? 9.344 -25.562 -17.422 1 81.06 203 LEU A C 1
ATOM 1576 O O . LEU A 1 203 ? 9.383 -24.422 -16.938 1 81.06 203 LEU A O 1
ATOM 1580 N N . LEU A 1 204 ? 8.516 -26.5 -17.094 1 84.81 204 LEU A N 1
ATOM 1581 C CA . LEU A 1 204 ? 7.52 -26.234 -16.062 1 84.81 204 LEU A CA 1
ATOM 1582 C C . LEU A 1 204 ? 8.18 -26.031 -14.703 1 84.81 204 LEU A C 1
ATOM 1584 O O . LEU A 1 204 ? 7.789 -25.125 -13.953 1 84.81 204 LEU A O 1
ATOM 1588 N N . ARG A 1 205 ? 9.094 -26.812 -14.477 1 83.31 205 ARG A N 1
ATOM 1589 C CA . ARG A 1 205 ? 9.812 -26.688 -13.211 1 83.31 205 ARG A CA 1
ATOM 1590 C C . ARG A 1 205 ? 10.531 -25.344 -13.133 1 83.31 205 ARG A C 1
ATOM 1592 O O . ARG A 1 205 ? 10.5 -24.672 -12.094 1 83.31 205 ARG A O 1
ATOM 1599 N N . GLN A 1 206 ? 11.078 -24.938 -14.18 1 81.62 206 GLN A N 1
ATOM 1600 C CA . GLN A 1 206 ? 11.766 -23.656 -14.227 1 81.62 206 GLN A CA 1
ATOM 1601 C C . GLN A 1 206 ? 10.797 -22.5 -14 1 81.62 206 GLN A C 1
ATOM 1603 O O . GLN A 1 206 ? 11.125 -21.531 -13.297 1 81.62 206 GLN A O 1
ATOM 1608 N N . SER A 1 207 ? 9.688 -22.625 -14.617 1 83.31 207 SER A N 1
ATOM 1609 C CA . SER A 1 207 ? 8.672 -21.594 -14.445 1 83.31 207 SER A CA 1
ATOM 1610 C C . SER A 1 207 ? 8.203 -21.516 -12.992 1 83.31 207 SER A C 1
ATOM 1612 O O . SER A 1 207 ? 8.055 -20.422 -12.445 1 83.31 207 SER A O 1
ATOM 1614 N N . ALA A 1 208 ? 8.023 -22.656 -12.414 1 84.31 208 ALA A N 1
ATOM 1615 C CA . ALA A 1 208 ? 7.598 -22.719 -11.023 1 84.31 208 ALA A CA 1
ATOM 1616 C C . ALA A 1 208 ? 8.664 -22.141 -10.094 1 84.31 208 ALA A C 1
ATOM 1618 O O . ALA A 1 208 ? 8.344 -21.406 -9.156 1 84.31 208 ALA A O 1
ATOM 1619 N N . LEU A 1 209 ? 9.883 -22.438 -10.422 1 82.88 209 LEU A N 1
ATOM 1620 C CA . LEU A 1 209 ? 10.992 -21.922 -9.617 1 82.88 209 LEU A CA 1
ATOM 1621 C C . LEU A 1 209 ? 11.109 -20.406 -9.742 1 82.88 209 LEU A C 1
ATOM 1623 O O . LEU A 1 209 ? 11.328 -19.719 -8.742 1 82.88 209 LEU A O 1
ATOM 1627 N N . THR A 1 210 ? 10.938 -19.953 -10.898 1 82.25 210 THR A N 1
ATOM 1628 C CA . THR A 1 210 ? 10.992 -18.516 -11.125 1 82.25 210 THR A CA 1
ATOM 1629 C C . THR A 1 210 ? 9.891 -17.812 -10.352 1 82.25 210 THR A C 1
ATOM 1631 O O . THR A 1 210 ? 10.133 -16.781 -9.711 1 82.25 210 THR A O 1
ATOM 1634 N N . MET A 1 211 ? 8.773 -18.359 -10.32 1 84.81 211 MET A N 1
ATOM 1635 C CA . MET A 1 211 ? 7.652 -17.797 -9.578 1 84.81 211 MET A CA 1
ATOM 1636 C C . MET A 1 211 ? 7.926 -17.812 -8.078 1 84.81 211 MET A C 1
ATOM 1638 O O . MET A 1 211 ? 7.68 -16.828 -7.391 1 84.81 211 MET A O 1
ATOM 1642 N N . LEU A 1 212 ? 8.391 -18.906 -7.707 1 86.19 212 LEU A N 1
ATOM 1643 C CA . LEU A 1 212 ? 8.695 -19.062 -6.289 1 86.19 212 LEU A CA 1
ATOM 1644 C C . LEU A 1 212 ? 9.727 -18.031 -5.844 1 86.19 212 LEU A C 1
ATOM 1646 O O . LEU A 1 212 ? 9.57 -17.391 -4.801 1 86.19 212 LEU A O 1
ATOM 1650 N N . GLN A 1 213 ? 10.719 -17.844 -6.621 1 86 213 GLN A N 1
ATOM 1651 C CA . GLN A 1 213 ? 11.773 -16.891 -6.293 1 86 213 GLN A CA 1
ATOM 1652 C C . GLN A 1 213 ? 11.234 -15.469 -6.254 1 86 213 GLN A C 1
ATOM 1654 O O . GLN A 1 213 ? 11.609 -14.68 -5.387 1 86 213 GLN A O 1
ATOM 1659 N N . GLU A 1 214 ? 10.336 -15.141 -7.133 1 86.5 214 GLU A N 1
ATOM 1660 C CA . GLU A 1 214 ? 9.742 -13.812 -7.168 1 86.5 214 GLU A CA 1
ATOM 1661 C C . GLU A 1 214 ? 8.891 -13.562 -5.93 1 86.5 214 GLU A C 1
ATOM 1663 O O . GLU A 1 214 ? 8.945 -12.477 -5.34 1 86.5 214 GLU A O 1
ATOM 1668 N N . VAL A 1 215 ? 8.164 -14.516 -5.566 1 89.44 215 VAL A N 1
ATOM 1669 C CA . VAL A 1 215 ? 7.289 -14.383 -4.406 1 89.44 215 VAL A CA 1
ATOM 1670 C C . VAL A 1 215 ? 8.133 -14.289 -3.133 1 89.44 215 VAL A C 1
ATOM 1672 O O . VAL A 1 215 ? 7.832 -13.492 -2.244 1 89.44 215 VAL A O 1
ATOM 1675 N N . LEU A 1 216 ? 9.148 -15.117 -3.088 1 89.19 216 LEU A N 1
ATOM 1676 C CA . LEU A 1 216 ? 10.023 -15.094 -1.917 1 89.19 216 LEU A CA 1
ATOM 1677 C C . LEU A 1 216 ? 10.719 -13.742 -1.782 1 89.19 216 LEU A C 1
ATOM 1679 O O . LEU A 1 216 ? 10.93 -13.258 -0.669 1 89.19 216 LEU A O 1
ATOM 1683 N N . TYR A 1 217 ? 11.086 -13.211 -2.885 1 91.56 217 TYR A N 1
ATOM 1684 C CA . TYR A 1 217 ? 11.672 -11.875 -2.863 1 91.56 217 TYR A CA 1
ATOM 1685 C C . TYR A 1 217 ? 10.711 -10.867 -2.242 1 91.56 217 TYR A C 1
ATOM 1687 O O . TYR A 1 217 ? 11.086 -10.109 -1.344 1 91.56 217 TYR A O 1
ATOM 1695 N N . GLN A 1 218 ? 9.461 -10.844 -2.705 1 91.44 218 GLN A N 1
ATOM 1696 C CA . GLN A 1 218 ? 8.469 -9.922 -2.174 1 91.44 218 GLN A CA 1
ATOM 1697 C C . GLN A 1 218 ? 8.234 -10.164 -0.687 1 91.44 218 GLN A C 1
ATOM 1699 O O . GLN A 1 218 ? 8.016 -9.219 0.075 1 91.44 218 GLN A O 1
ATOM 1704 N N . TYR A 1 219 ? 8.273 -11.391 -0.354 1 90.25 219 TYR A N 1
ATOM 1705 C CA . TYR A 1 219 ? 8.109 -11.766 1.047 1 90.25 219 TYR A CA 1
ATOM 1706 C C . TYR A 1 219 ? 9.234 -11.188 1.898 1 90.25 219 TYR A C 1
ATOM 1708 O O . TYR A 1 219 ? 8.992 -10.633 2.969 1 90.25 219 TYR A O 1
ATOM 1716 N N . ASP A 1 220 ? 10.391 -11.312 1.455 1 92.94 220 ASP A N 1
ATOM 1717 C CA . ASP A 1 220 ? 11.547 -10.836 2.207 1 92.94 220 ASP A CA 1
ATOM 1718 C C . ASP A 1 220 ? 11.586 -9.305 2.232 1 92.94 220 ASP A C 1
ATOM 1720 O O . ASP A 1 220 ? 12.023 -8.711 3.217 1 92.94 220 ASP A O 1
ATOM 1724 N N . VAL A 1 221 ? 11.148 -8.68 1.158 1 93.19 221 VAL A N 1
ATOM 1725 C CA . VAL A 1 221 ? 11.031 -7.223 1.152 1 93.19 221 VAL A CA 1
ATOM 1726 C C . VAL A 1 221 ? 10.07 -6.781 2.256 1 93.19 221 VAL A C 1
ATOM 1728 O O . VAL A 1 221 ? 10.383 -5.867 3.027 1 93.19 221 VAL A O 1
ATOM 1731 N N . ALA A 1 222 ? 8.922 -7.41 2.34 1 90.38 222 ALA A N 1
ATOM 1732 C CA . ALA A 1 222 ? 7.949 -7.102 3.381 1 90.38 222 ALA A CA 1
ATOM 1733 C C . ALA A 1 222 ? 8.531 -7.352 4.77 1 90.38 222 ALA A C 1
ATOM 1735 O O . ALA A 1 222 ? 8.281 -6.582 5.703 1 90.38 222 ALA A O 1
ATOM 1736 N N . ALA A 1 223 ? 9.273 -8.359 4.871 1 90.69 223 ALA A N 1
ATOM 1737 C CA . ALA A 1 223 ? 9.891 -8.695 6.148 1 90.69 223 ALA A CA 1
ATOM 1738 C C . ALA A 1 223 ? 10.891 -7.625 6.574 1 90.69 223 ALA A C 1
ATOM 1740 O O . ALA A 1 223 ? 10.969 -7.27 7.754 1 90.69 223 ALA A O 1
ATOM 1741 N N . VAL A 1 224 ? 11.664 -7.125 5.656 1 91.31 224 VAL A N 1
ATOM 1742 C CA . VAL A 1 224 ? 12.617 -6.051 5.93 1 91.31 224 VAL A CA 1
ATOM 1743 C C . VAL A 1 224 ? 11.867 -4.816 6.43 1 91.31 224 VAL A C 1
ATOM 1745 O O . VAL A 1 224 ? 12.273 -4.191 7.41 1 91.31 224 VAL A O 1
ATOM 1748 N N . GLU A 1 225 ? 10.781 -4.488 5.762 1 84.56 225 GLU A N 1
ATOM 1749 C CA . GLU A 1 225 ? 10 -3.303 6.094 1 84.56 225 GLU A CA 1
ATOM 1750 C C . GLU A 1 225 ? 9.414 -3.402 7.5 1 84.56 225 GLU A C 1
ATOM 1752 O O . GLU A 1 225 ? 9.227 -2.387 8.172 1 84.56 225 GLU A O 1
ATOM 1757 N N . ASN A 1 226 ? 9.203 -4.613 7.914 1 82.56 226 ASN A N 1
ATOM 1758 C CA . ASN A 1 226 ? 8.617 -4.816 9.234 1 82.56 226 ASN A CA 1
ATOM 1759 C C . ASN A 1 226 ? 9.68 -5.188 10.266 1 82.56 226 ASN A C 1
ATOM 1761 O O . ASN A 1 226 ? 9.359 -5.496 11.414 1 82.56 226 ASN A O 1
ATOM 1765 N N . GLY A 1 227 ? 10.938 -5.176 9.859 1 82.88 227 GLY A N 1
ATOM 1766 C CA . GLY A 1 227 ? 12.047 -5.473 10.758 1 82.88 227 GLY A CA 1
ATOM 1767 C C . GLY A 1 227 ? 12.086 -6.922 11.195 1 82.88 227 GLY A C 1
ATOM 1768 O O . GLY A 1 227 ? 12.547 -7.234 12.297 1 82.88 227 GLY A O 1
ATOM 1769 N N . LYS A 1 228 ? 11.547 -7.848 10.398 1 82.5 228 LYS A N 1
ATOM 1770 C CA . LYS A 1 228 ? 11.383 -9.234 10.812 1 82.5 228 LYS A CA 1
ATOM 1771 C C . LYS A 1 228 ? 12.125 -10.188 9.883 1 82.5 228 LYS A C 1
ATOM 1773 O O . LYS A 1 228 ? 11.875 -11.391 9.883 1 82.5 228 LYS A O 1
ATOM 1778 N N . LEU A 1 229 ? 13.117 -9.695 9.109 1 91.06 229 LEU A N 1
ATOM 1779 C CA . LEU A 1 229 ? 13.797 -10.586 8.188 1 91.06 229 LEU A CA 1
ATOM 1780 C C . LEU A 1 229 ? 14.758 -11.516 8.93 1 91.06 229 LEU A C 1
ATOM 1782 O O . LEU A 1 229 ? 15.602 -11.047 9.703 1 91.06 229 LEU A O 1
ATOM 1786 N N . ALA A 1 230 ? 14.531 -12.781 8.781 1 89.69 230 ALA A N 1
ATOM 1787 C CA . ALA A 1 230 ? 15.414 -13.789 9.359 1 89.69 230 ALA A CA 1
ATOM 1788 C C . ALA A 1 230 ? 16.531 -14.172 8.391 1 89.69 230 ALA A C 1
ATOM 1790 O O . ALA A 1 230 ? 16.25 -14.492 7.23 1 89.69 230 ALA A O 1
ATOM 1791 N N . VAL A 1 231 ? 17.75 -14.094 8.859 1 92.69 231 VAL A N 1
ATOM 1792 C CA . VAL A 1 231 ? 18.906 -14.461 8.047 1 92.69 231 VAL A CA 1
ATOM 1793 C C . VAL A 1 231 ? 19.375 -15.859 8.422 1 92.69 231 VAL A C 1
ATOM 1795 O O . VAL A 1 231 ? 19.531 -16.172 9.609 1 92.69 231 VAL A O 1
ATOM 1798 N N . GLN A 1 232 ? 19.484 -16.672 7.465 1 93.12 232 GLN A N 1
ATOM 1799 C CA . GLN A 1 232 ? 19.984 -18.031 7.676 1 93.12 232 GLN A CA 1
ATOM 1800 C C . GLN A 1 232 ? 21.359 -18.219 7.055 1 93.12 232 GLN A C 1
ATOM 1802 O O . GLN A 1 232 ? 21.469 -18.453 5.848 1 93.12 232 GLN A O 1
ATOM 1807 N N . VAL A 1 233 ? 22.359 -18.266 7.898 1 92.88 233 VAL A N 1
ATOM 1808 C CA . VAL A 1 233 ? 23.734 -18.375 7.422 1 92.88 233 VAL A CA 1
ATOM 1809 C C . VAL A 1 233 ? 24.172 -19.844 7.414 1 92.88 233 VAL A C 1
ATOM 1811 O O . VAL A 1 233 ? 23.906 -20.578 8.367 1 92.88 233 VAL A O 1
ATOM 1814 N N . ALA A 1 234 ? 24.703 -20.219 6.32 1 93.94 234 ALA A N 1
ATOM 1815 C CA . ALA A 1 234 ? 25.312 -21.531 6.145 1 93.94 234 ALA A CA 1
ATOM 1816 C C . ALA A 1 234 ? 26.453 -21.484 5.137 1 93.94 234 ALA A C 1
ATOM 1818 O O . ALA A 1 234 ? 26.688 -20.453 4.5 1 93.94 234 ALA A O 1
ATOM 1819 N N . VAL A 1 235 ? 27.188 -22.547 5.082 1 93.06 235 VAL A N 1
ATOM 1820 C CA . VAL A 1 235 ? 28.281 -22.641 4.109 1 93.06 235 VAL A CA 1
ATOM 1821 C C . VAL A 1 235 ? 27.719 -23.031 2.748 1 93.06 235 VAL A C 1
ATOM 1823 O O . VAL A 1 235 ? 27.031 -24.047 2.627 1 93.06 235 VAL A O 1
ATOM 1826 N N . HIS A 1 236 ? 28.016 -22.188 1.766 1 93.62 236 HIS A N 1
ATOM 1827 C CA . HIS A 1 236 ? 27.516 -22.438 0.422 1 93.62 236 HIS A CA 1
ATOM 1828 C C . HIS A 1 236 ? 28.625 -22.328 -0.615 1 93.62 236 HIS A C 1
ATOM 1830 O O . HIS A 1 236 ? 29.594 -21.594 -0.422 1 93.62 236 HIS A O 1
ATOM 1836 N N . ASP A 1 237 ? 28.453 -23.156 -1.636 1 94.19 237 ASP A N 1
ATOM 1837 C CA . ASP A 1 237 ? 29.297 -23.031 -2.814 1 94.19 237 ASP A CA 1
ATOM 1838 C C . ASP A 1 237 ? 28.844 -21.875 -3.705 1 94.19 237 ASP A C 1
ATOM 1840 O O . ASP A 1 237 ? 27.844 -22 -4.41 1 94.19 237 ASP A O 1
ATOM 1844 N N . VAL A 1 238 ? 29.641 -20.812 -3.748 1 94.06 238 VAL A N 1
ATOM 1845 C CA . VAL A 1 238 ? 29.266 -19.594 -4.457 1 94.06 238 VAL A CA 1
ATOM 1846 C C . VAL A 1 238 ? 29.172 -19.875 -5.957 1 94.06 238 VAL A C 1
ATOM 1848 O O . VAL A 1 238 ? 28.312 -19.328 -6.645 1 94.06 238 VAL A O 1
ATOM 1851 N N . PHE A 1 239 ? 30.062 -20.703 -6.43 1 94.69 239 PHE A N 1
ATOM 1852 C CA . PHE A 1 239 ? 30.047 -21.078 -7.84 1 94.69 239 PHE A CA 1
ATOM 1853 C C . PHE A 1 239 ? 28.688 -21.641 -8.234 1 94.69 239 PHE A C 1
ATOM 1855 O O . PHE A 1 239 ? 28.109 -21.234 -9.242 1 94.69 239 PHE A O 1
ATOM 1862 N N . ARG A 1 240 ? 28.203 -22.469 -7.414 1 95.06 240 ARG A N 1
ATOM 1863 C CA . ARG A 1 240 ? 26.922 -23.109 -7.695 1 95.06 240 ARG A CA 1
ATOM 1864 C C . ARG A 1 240 ? 25.781 -22.125 -7.566 1 95.06 240 ARG A C 1
ATOM 1866 O O . ARG A 1 240 ? 24.859 -22.109 -8.391 1 95.06 240 ARG A O 1
ATOM 1873 N N . VAL A 1 241 ? 25.844 -21.312 -6.562 1 95 241 VAL A N 1
ATOM 1874 C CA . VAL A 1 241 ? 24.797 -20.344 -6.312 1 95 241 VAL A CA 1
ATOM 1875 C C . VAL A 1 241 ? 24.688 -19.375 -7.492 1 95 241 VAL A C 1
ATOM 1877 O O . VAL A 1 241 ? 23.594 -19.141 -8.023 1 95 241 VAL A O 1
ATOM 1880 N N . VAL A 1 242 ? 25.781 -18.875 -7.977 1 96.81 242 VAL A N 1
ATOM 1881 C CA . VAL A 1 242 ? 25.812 -17.859 -9.023 1 96.81 242 VAL A CA 1
ATOM 1882 C C . VAL A 1 242 ? 25.469 -18.484 -10.367 1 96.81 242 VAL A C 1
ATOM 1884 O O . VAL A 1 242 ? 24.656 -17.953 -11.117 1 96.81 242 VAL A O 1
ATOM 1887 N N . THR A 1 243 ? 26.016 -19.625 -10.656 1 95.5 243 THR A N 1
ATOM 1888 C CA . THR A 1 243 ? 25.812 -20.25 -11.961 1 95.5 243 THR A CA 1
ATOM 1889 C C . THR A 1 243 ? 24.359 -20.672 -12.133 1 95.5 243 THR A C 1
ATOM 1891 O O . THR A 1 243 ? 23.797 -20.547 -13.227 1 95.5 243 THR A O 1
ATOM 1894 N N . ARG A 1 244 ? 23.797 -21.219 -11.094 1 91.75 244 ARG A N 1
ATOM 1895 C CA . ARG A 1 244 ? 22.391 -21.594 -11.156 1 91.75 244 ARG A CA 1
ATOM 1896 C C . ARG A 1 244 ? 21.5 -20.375 -11.391 1 91.75 244 ARG A C 1
ATOM 1898 O O . ARG A 1 244 ? 20.547 -20.438 -12.18 1 91.75 244 ARG A O 1
ATOM 1905 N N . LEU A 1 245 ? 21.797 -19.281 -10.695 1 94.56 245 LEU A N 1
ATOM 1906 C CA . LEU A 1 245 ? 21.031 -18.047 -10.859 1 94.56 245 LEU A CA 1
ATOM 1907 C C . LEU A 1 245 ? 21.172 -17.516 -12.281 1 94.56 245 LEU A C 1
ATOM 1909 O O . LEU A 1 245 ? 20.172 -17.125 -12.898 1 94.56 245 LEU A O 1
ATOM 1913 N N . VAL A 1 246 ? 22.344 -17.516 -12.797 1 96 246 VAL A N 1
ATOM 1914 C CA . VAL A 1 246 ? 22.625 -17.016 -14.133 1 96 246 VAL A CA 1
ATOM 1915 C C . VAL A 1 246 ? 21.891 -17.859 -15.172 1 96 246 VAL A C 1
ATOM 1917 O O . VAL A 1 246 ? 21.297 -17.328 -16.109 1 96 246 VAL A O 1
ATOM 1920 N N . GLU A 1 247 ? 21.906 -19.156 -14.977 1 91.5 247 GLU A N 1
ATOM 1921 C CA . GLU A 1 247 ? 21.188 -20.062 -15.875 1 91.5 247 GLU A CA 1
ATOM 1922 C C . GLU A 1 247 ? 19.688 -19.766 -15.867 1 91.5 247 GLU A C 1
ATOM 1924 O O . GLU A 1 247 ? 19.062 -19.75 -16.922 1 91.5 247 GLU A O 1
ATOM 1929 N N . GLN A 1 248 ? 19.203 -19.578 -14.773 1 87.88 248 GLN A N 1
ATOM 1930 C CA . GLN A 1 248 ? 17.797 -19.266 -14.633 1 87.88 248 GLN A CA 1
ATOM 1931 C C . GLN A 1 248 ? 17.453 -17.953 -15.336 1 87.88 248 GLN A C 1
ATOM 1933 O O . GLN A 1 248 ? 16.453 -17.875 -16.047 1 87.88 248 GLN A O 1
ATOM 1938 N N . LEU A 1 249 ? 18.25 -16.891 -15.188 1 92.38 249 LEU A N 1
ATOM 1939 C CA . LEU A 1 249 ? 17.984 -15.562 -15.727 1 92.38 249 LEU A CA 1
ATOM 1940 C C . LEU A 1 249 ? 18.203 -15.531 -17.234 1 92.38 249 LEU A C 1
ATOM 1942 O O . LEU A 1 249 ? 17.641 -14.68 -17.938 1 92.38 249 LEU A O 1
ATOM 1946 N N . ARG A 1 250 ? 19.031 -16.484 -17.75 1 92.31 250 ARG A N 1
ATOM 1947 C CA . ARG A 1 250 ? 19.234 -16.578 -19.188 1 92.31 250 ARG A CA 1
ATOM 1948 C C . ARG A 1 250 ? 17.922 -16.906 -19.891 1 92.31 250 ARG A C 1
ATOM 1950 O O . ARG A 1 250 ? 17.703 -16.484 -21.031 1 92.31 250 ARG A O 1
ATOM 1957 N N . GLU A 1 251 ? 17.078 -17.609 -19.172 1 84 251 GLU A N 1
ATOM 1958 C CA . GLU A 1 251 ? 15.82 -18.047 -19.75 1 84 251 GLU A CA 1
ATOM 1959 C C . GLU A 1 251 ? 14.727 -17 -19.531 1 84 251 GLU A C 1
ATOM 1961 O O . GLU A 1 251 ? 13.625 -17.125 -20.062 1 84 251 GLU A O 1
ATOM 1966 N N . HIS A 1 252 ? 15.016 -16.047 -18.781 1 83 252 HIS A N 1
ATOM 1967 C CA . HIS A 1 252 ? 14.062 -14.984 -18.484 1 83 252 HIS A CA 1
ATOM 1968 C C . HIS A 1 252 ? 13.945 -14.008 -19.656 1 83 252 HIS A C 1
ATOM 1970 O O . HIS A 1 252 ? 14.945 -13.703 -20.312 1 83 252 HIS A O 1
ATOM 1976 N N . PRO A 1 253 ? 12.797 -13.453 -19.844 1 80.94 253 PRO A N 1
ATOM 1977 C CA . PRO A 1 253 ? 12.562 -12.531 -20.953 1 80.94 253 PRO A CA 1
ATOM 1978 C C . PRO A 1 253 ? 13.492 -11.32 -20.922 1 80.94 253 PRO A C 1
ATOM 1980 O O . PRO A 1 253 ? 13.812 -10.75 -21.969 1 80.94 253 PRO A O 1
ATOM 1983 N N . VAL A 1 254 ? 13.953 -10.922 -19.828 1 86.31 254 VAL A N 1
ATOM 1984 C CA . VAL A 1 254 ? 14.781 -9.734 -19.672 1 86.31 254 VAL A CA 1
ATOM 1985 C C . VAL A 1 254 ? 16.141 -9.953 -20.359 1 86.31 254 VAL A C 1
ATOM 1987 O O . VAL A 1 254 ? 16.828 -9 -20.719 1 86.31 254 VAL A O 1
ATOM 1990 N N . SER A 1 255 ? 16.531 -11.188 -20.547 1 92.94 255 SER A N 1
ATOM 1991 C CA . SER A 1 255 ? 17.828 -11.531 -21.109 1 92.94 255 SER A CA 1
ATOM 1992 C C . SER A 1 255 ? 17.766 -11.625 -22.625 1 92.94 255 SER A C 1
ATOM 1994 O O . SER A 1 255 ? 18.797 -11.781 -23.297 1 92.94 255 SER A O 1
ATOM 1996 N N . ARG A 1 256 ? 16.578 -11.539 -23.109 1 91.38 256 ARG A N 1
ATOM 1997 C CA . ARG A 1 256 ? 16.406 -11.703 -24.547 1 91.38 256 ARG A CA 1
ATOM 1998 C C . ARG A 1 256 ? 17.266 -10.711 -25.328 1 91.38 256 ARG A C 1
ATOM 2000 O O . ARG A 1 256 ? 17.203 -9.5 -25.078 1 91.38 256 ARG A O 1
ATOM 2007 N N . GLY A 1 257 ? 18.031 -11.203 -26.234 1 94.62 257 GLY A N 1
ATOM 2008 C CA . GLY A 1 257 ? 18.859 -10.367 -27.094 1 94.62 257 GLY A CA 1
ATOM 2009 C C . GLY A 1 257 ? 20.156 -9.945 -26.438 1 94.62 257 GLY A C 1
ATOM 2010 O O . GLY A 1 257 ? 20.875 -9.102 -26.984 1 94.62 257 GLY A O 1
ATOM 2011 N N . ARG A 1 258 ? 20.469 -10.477 -25.281 1 96.12 258 ARG A N 1
ATOM 2012 C CA . ARG A 1 258 ? 21.703 -10.164 -24.562 1 96.12 258 ARG A CA 1
ATOM 2013 C C . ARG A 1 258 ? 22.375 -11.438 -24.062 1 96.12 258 ARG A C 1
ATOM 2015 O O . ARG A 1 258 ? 21.703 -12.453 -23.844 1 96.12 258 ARG A O 1
ATOM 2022 N N . LYS A 1 259 ? 23.641 -11.406 -23.906 1 96.62 259 LYS A N 1
ATOM 2023 C CA . LYS A 1 259 ? 24.375 -12.531 -23.344 1 96.62 259 LYS A CA 1
ATOM 2024 C C . LYS A 1 259 ? 24.578 -12.359 -21.844 1 96.62 259 LYS A C 1
ATOM 2026 O O . LYS A 1 259 ? 24.812 -11.242 -21.375 1 96.62 259 LYS A O 1
ATOM 2031 N N . LEU A 1 260 ? 24.453 -13.359 -21.094 1 97.81 260 LEU A N 1
ATOM 2032 C CA . LEU A 1 260 ? 24.703 -13.383 -19.656 1 97.81 260 LEU A CA 1
ATOM 2033 C C . LEU A 1 260 ? 25.766 -14.406 -19.312 1 97.81 260 LEU A C 1
ATOM 2035 O O . LEU A 1 260 ? 25.578 -15.602 -19.531 1 97.81 260 LEU A O 1
ATOM 2039 N N . LEU A 1 261 ? 26.875 -13.93 -18.766 1 97.25 261 LEU A N 1
ATOM 2040 C CA . LEU A 1 261 ? 28.031 -14.773 -18.531 1 97.25 261 LEU A CA 1
ATOM 2041 C C . LEU A 1 261 ? 28.391 -14.797 -17.047 1 97.25 261 LEU A C 1
ATOM 2043 O O . LEU A 1 261 ? 28.125 -13.82 -16.328 1 97.25 261 LEU A O 1
ATOM 2047 N N . ALA A 1 262 ? 28.906 -15.875 -16.594 1 97.38 262 ALA A N 1
ATOM 2048 C CA . ALA A 1 262 ? 29.375 -16.031 -15.227 1 97.38 262 ALA A CA 1
ATOM 2049 C C . ALA A 1 262 ? 30.75 -16.703 -15.188 1 97.38 262 ALA A C 1
ATOM 2051 O O . ALA A 1 262 ? 30.984 -17.688 -15.898 1 97.38 262 ALA A O 1
ATOM 2052 N N . ASP A 1 263 ? 31.641 -16.141 -14.438 1 95.38 263 ASP A N 1
ATOM 2053 C CA . ASP A 1 263 ? 33 -16.688 -14.336 1 95.38 263 ASP A CA 1
ATOM 2054 C C . ASP A 1 263 ? 33.594 -16.438 -12.953 1 95.38 263 ASP A C 1
ATOM 2056 O O . ASP A 1 263 ? 33.5 -15.32 -12.43 1 95.38 263 ASP A O 1
ATOM 2060 N N . GLY A 1 264 ? 34.219 -17.406 -12.336 1 95.25 264 GLY A N 1
ATOM 2061 C CA . GLY A 1 264 ? 34.875 -17.312 -11.047 1 95.25 264 GLY A CA 1
ATOM 2062 C C . GLY A 1 264 ? 35.281 -18.656 -10.477 1 95.25 264 GLY A C 1
ATOM 2063 O O . GLY A 1 264 ? 34.906 -19.703 -11.008 1 95.25 264 GLY A O 1
ATOM 2064 N N . PRO A 1 265 ? 36.062 -18.672 -9.492 1 94.31 265 PRO A N 1
ATOM 2065 C CA . PRO A 1 265 ? 36.531 -19.922 -8.906 1 94.31 265 PRO A CA 1
ATOM 2066 C C . PRO A 1 265 ? 35.5 -20.609 -8.016 1 94.31 265 PRO A C 1
ATOM 2068 O O . PRO A 1 265 ? 34.5 -20 -7.637 1 94.31 265 PRO A O 1
ATOM 2071 N N . GLU A 1 266 ? 35.75 -21.891 -7.809 1 93.75 266 GLU A N 1
ATOM 2072 C CA . GLU A 1 266 ? 35 -22.594 -6.773 1 93.75 266 GLU A CA 1
ATOM 2073 C C . GLU A 1 266 ? 35.438 -22.125 -5.379 1 93.75 266 GLU A C 1
ATOM 2075 O O . GLU A 1 266 ? 36.625 -22.141 -5.051 1 93.75 266 GLU A O 1
ATOM 2080 N N . ILE A 1 267 ? 34.438 -21.656 -4.641 1 91.56 267 ILE A N 1
ATOM 2081 C CA . ILE A 1 267 ? 34.75 -21.188 -3.287 1 91.56 267 ILE A CA 1
ATOM 2082 C C . ILE A 1 267 ? 33.5 -21.359 -2.404 1 91.56 267 ILE A C 1
ATOM 2084 O O . ILE A 1 267 ? 32.375 -21.219 -2.871 1 91.56 267 ILE A O 1
ATOM 2088 N N . ARG A 1 268 ? 33.812 -21.75 -1.167 1 91.69 268 ARG A N 1
ATOM 2089 C CA . ARG A 1 268 ? 32.75 -21.859 -0.179 1 91.69 268 ARG A CA 1
ATOM 2090 C C . ARG A 1 268 ? 32.781 -20.672 0.784 1 91.69 268 ARG A C 1
ATOM 2092 O O . ARG A 1 268 ? 33.844 -20.234 1.208 1 91.69 268 ARG A O 1
ATOM 2099 N N . VAL A 1 269 ? 31.625 -20.078 0.984 1 91 269 VAL A N 1
ATOM 2100 C CA . VAL A 1 269 ? 31.531 -18.922 1.876 1 91 269 VAL A CA 1
ATOM 2101 C C . VAL A 1 269 ? 30.344 -19.094 2.82 1 91 269 VAL A C 1
ATOM 2103 O O . VAL A 1 269 ? 29.328 -19.703 2.455 1 91 269 VAL A O 1
ATOM 2106 N N . SER A 1 270 ? 30.547 -18.641 4.043 1 92.12 270 SER A N 1
ATOM 2107 C CA . SER A 1 270 ? 29.438 -18.594 4.996 1 92.12 270 SER A CA 1
ATOM 2108 C C . SER A 1 270 ? 28.531 -17.391 4.742 1 92.12 270 SER A C 1
ATOM 2110 O O . SER A 1 270 ? 28.969 -16.234 4.906 1 92.12 270 SER A O 1
ATOM 2112 N N . THR A 1 271 ? 27.312 -17.625 4.281 1 93.56 271 THR A N 1
ATOM 2113 C CA . THR A 1 271 ? 26.391 -16.547 3.949 1 93.56 271 THR A CA 1
ATOM 2114 C C . THR A 1 271 ? 24.953 -17.078 3.877 1 93.56 271 THR A C 1
ATOM 2116 O O . THR A 1 271 ? 24.703 -18.234 4.203 1 93.56 271 THR A O 1
ATOM 2119 N N . ASP A 1 272 ? 24.047 -16.234 3.664 1 95.62 272 ASP A N 1
ATOM 2120 C CA . ASP A 1 272 ? 22.672 -16.594 3.324 1 95.62 272 ASP A CA 1
ATOM 2121 C C . ASP A 1 272 ? 22.484 -16.656 1.811 1 95.62 272 ASP A C 1
ATOM 2123 O O . ASP A 1 272 ? 22.422 -15.625 1.142 1 95.62 272 ASP A O 1
ATOM 2127 N N . ALA A 1 273 ? 22.328 -17.844 1.314 1 94.94 273 ALA A N 1
ATOM 2128 C CA . ALA A 1 273 ? 22.297 -18.062 -0.13 1 94.94 273 ALA A CA 1
ATOM 2129 C C . ALA A 1 273 ? 21.062 -17.406 -0.748 1 94.94 273 ALA A C 1
ATOM 2131 O O . ALA A 1 273 ? 21.125 -16.891 -1.87 1 94.94 273 ALA A O 1
ATOM 2132 N N . LYS A 1 274 ? 19.984 -17.438 -0.06 1 94.81 274 LYS A N 1
ATOM 2133 C CA . LYS A 1 274 ? 18.766 -16.828 -0.566 1 94.81 274 LYS A CA 1
ATOM 2134 C C . LYS A 1 274 ? 18.938 -15.32 -0.741 1 94.81 274 LYS A C 1
ATOM 2136 O O . LYS A 1 274 ? 18.609 -14.773 -1.798 1 94.81 274 LYS A O 1
ATOM 2141 N N . LEU A 1 275 ? 19.453 -14.656 0.247 1 96.56 275 LEU A N 1
ATOM 2142 C CA . LEU A 1 275 ? 19.641 -13.211 0.185 1 96.56 275 LEU A CA 1
ATOM 2143 C C . LEU A 1 275 ? 20.703 -12.844 -0.85 1 96.56 275 LEU A C 1
ATOM 2145 O O . LEU A 1 275 ? 20.578 -11.828 -1.532 1 96.56 275 LEU A O 1
ATOM 2149 N N . LEU A 1 276 ? 21.703 -13.695 -0.9 1 96.81 276 LEU A N 1
ATOM 2150 C CA . LEU A 1 276 ? 22.703 -13.484 -1.929 1 96.81 276 LEU A CA 1
ATOM 2151 C C . LEU A 1 276 ? 22.078 -13.523 -3.32 1 96.81 276 LEU A C 1
ATOM 2153 O O . LEU A 1 276 ? 22.375 -12.672 -4.16 1 96.81 276 LEU A O 1
ATOM 2157 N N . ARG A 1 277 ? 21.234 -14.477 -3.537 1 96.69 277 ARG A N 1
ATOM 2158 C CA . ARG A 1 277 ? 20.531 -14.57 -4.812 1 96.69 277 ARG A CA 1
ATOM 2159 C C . ARG A 1 277 ? 19.672 -13.336 -5.062 1 96.69 277 ARG A C 1
ATOM 2161 O O . ARG A 1 277 ? 19.594 -12.852 -6.191 1 96.69 277 ARG A O 1
ATOM 2168 N N . HIS A 1 278 ? 19.016 -12.828 -4.016 1 96.94 278 HIS A N 1
ATOM 2169 C CA . HIS A 1 278 ? 18.219 -11.609 -4.148 1 96.94 278 HIS A CA 1
ATOM 2170 C C . HIS A 1 278 ? 19.062 -10.445 -4.641 1 96.94 278 HIS A C 1
ATOM 2172 O O . HIS A 1 278 ? 18.688 -9.75 -5.582 1 96.94 278 HIS A O 1
ATOM 2178 N N . VAL A 1 279 ? 20.188 -10.281 -4.016 1 97.94 279 VAL A N 1
ATOM 2179 C CA . VAL A 1 279 ? 21.078 -9.172 -4.344 1 97.94 279 VAL A CA 1
ATOM 2180 C C . VAL A 1 279 ? 21.547 -9.297 -5.789 1 97.94 279 VAL A C 1
ATOM 2182 O O . VAL A 1 279 ? 21.406 -8.367 -6.586 1 97.94 279 VAL A O 1
ATOM 2185 N N . LEU A 1 280 ? 22.031 -10.461 -6.121 1 98.06 280 LEU A N 1
ATOM 2186 C CA . LEU A 1 280 ? 22.594 -10.672 -7.441 1 98.06 280 LEU A CA 1
ATOM 2187 C C . LEU A 1 280 ? 21.531 -10.586 -8.523 1 98.06 280 LEU A C 1
ATOM 2189 O O . LEU A 1 280 ? 21.766 -10.039 -9.602 1 98.06 280 LEU A O 1
ATOM 2193 N N . SER A 1 281 ? 20.406 -11.172 -8.25 1 96.88 281 SER A N 1
ATOM 2194 C CA . SER A 1 281 ? 19.312 -11.094 -9.211 1 96.88 281 SER A CA 1
ATOM 2195 C C . SER A 1 281 ? 18.953 -9.648 -9.531 1 96.88 281 SER A C 1
ATOM 2197 O O . SER A 1 281 ? 18.766 -9.297 -10.703 1 96.88 281 SER A O 1
ATOM 2199 N N . ASN A 1 282 ? 18.875 -8.805 -8.555 1 96.25 282 ASN A N 1
ATOM 2200 C CA . ASN A 1 282 ? 18.562 -7.398 -8.758 1 96.25 282 ASN A CA 1
ATOM 2201 C C . ASN A 1 282 ? 19.641 -6.699 -9.594 1 96.25 282 ASN A C 1
ATOM 2203 O O . ASN A 1 282 ? 19.328 -5.902 -10.477 1 96.25 282 ASN A O 1
ATOM 2207 N N . LEU A 1 283 ? 20.859 -7.02 -9.266 1 97.62 283 LEU A N 1
ATOM 2208 C CA . LEU A 1 283 ? 21.969 -6.395 -9.984 1 97.62 283 LEU A CA 1
ATOM 2209 C C . LEU A 1 283 ? 21.984 -6.852 -11.438 1 97.62 283 LEU A C 1
ATOM 2211 O O . LEU A 1 283 ? 22.188 -6.039 -12.344 1 97.62 283 LEU A O 1
ATOM 2215 N N . ILE A 1 284 ? 21.812 -8.125 -11.633 1 97.56 284 ILE A N 1
ATOM 2216 C CA . ILE A 1 284 ? 21.875 -8.688 -12.977 1 97.56 284 ILE A CA 1
ATOM 2217 C C . ILE A 1 284 ? 20.719 -8.156 -13.812 1 97.56 284 ILE A C 1
ATOM 2219 O O . ILE A 1 284 ? 20.906 -7.742 -14.961 1 97.56 284 ILE A O 1
ATOM 2223 N N . VAL A 1 285 ? 19.484 -8.156 -13.273 1 93.94 285 VAL A N 1
ATOM 2224 C CA . VAL A 1 285 ? 18.312 -7.668 -13.992 1 93.94 285 VAL A CA 1
ATOM 2225 C C . VAL A 1 285 ? 18.5 -6.191 -14.336 1 93.94 285 VAL A C 1
ATOM 2227 O O . VAL A 1 285 ? 18.188 -5.77 -15.453 1 93.94 285 VAL A O 1
ATOM 2230 N N . ASN A 1 286 ? 19 -5.434 -13.383 1 93.81 286 ASN A N 1
ATOM 2231 C CA . ASN A 1 286 ? 19.281 -4.027 -13.648 1 93.81 286 ASN A CA 1
ATOM 2232 C C . ASN A 1 286 ? 20.281 -3.865 -14.797 1 93.81 286 ASN A C 1
ATOM 2234 O O . ASN A 1 286 ? 20.078 -3.02 -15.672 1 93.81 286 ASN A O 1
ATOM 2238 N N . ALA A 1 287 ? 21.312 -4.668 -14.797 1 96.06 287 ALA A N 1
ATOM 2239 C CA . ALA A 1 287 ? 22.328 -4.633 -15.836 1 96.06 287 ALA A CA 1
ATOM 2240 C C . ALA A 1 287 ? 21.75 -5.004 -17.188 1 96.06 287 ALA A C 1
ATOM 2242 O O . ALA A 1 287 ? 22.031 -4.348 -18.203 1 96.06 287 ALA A O 1
ATOM 2243 N N . LEU A 1 288 ? 20.953 -5.996 -17.203 1 95.25 288 LEU A N 1
ATOM 2244 C CA . LEU A 1 288 ? 20.344 -6.453 -18.438 1 95.25 288 LEU A CA 1
ATOM 2245 C C . LEU A 1 288 ? 19.422 -5.387 -19.016 1 95.25 288 LEU A C 1
ATOM 2247 O O . LEU A 1 288 ? 19.469 -5.102 -20.219 1 95.25 288 LEU A O 1
ATOM 2251 N N . GLU A 1 289 ? 18.594 -4.809 -18.172 1 92 289 GLU A N 1
ATOM 2252 C CA . GLU A 1 289 ? 17.656 -3.789 -18.625 1 92 289 GLU A CA 1
ATOM 2253 C C . GLU A 1 289 ? 18.375 -2.549 -19.141 1 92 289 GLU A C 1
ATOM 2255 O O . GLU A 1 289 ? 17.875 -1.862 -20.031 1 92 289 GLU A O 1
ATOM 2260 N N . ALA A 1 290 ? 19.547 -2.262 -18.609 1 92.19 290 ALA A N 1
ATOM 2261 C CA . ALA A 1 290 ? 20.297 -1.055 -18.969 1 92.19 290 ALA A CA 1
ATOM 2262 C C . ALA A 1 290 ? 21.219 -1.309 -20.156 1 92.19 290 ALA A C 1
ATOM 2264 O O . ALA A 1 290 ? 21.812 -0.373 -20.703 1 92.19 290 ALA A O 1
ATOM 2265 N N . SER A 1 291 ? 21.344 -2.617 -20.578 1 93.81 291 SER A N 1
ATOM 2266 C CA . SER A 1 291 ? 22.312 -2.994 -21.609 1 93.81 291 SER A CA 1
ATOM 2267 C C . SER A 1 291 ? 21.672 -2.969 -23 1 93.81 291 SER A C 1
ATOM 2269 O O . SER A 1 291 ? 20.531 -3.414 -23.172 1 93.81 291 SER A O 1
ATOM 2271 N N . PRO A 1 292 ? 22.375 -2.445 -23.969 1 93.75 292 PRO A N 1
ATOM 2272 C CA . PRO A 1 292 ? 21.859 -2.498 -25.328 1 93.75 292 PRO A CA 1
ATOM 2273 C C . PRO A 1 292 ? 21.734 -3.924 -25.859 1 93.75 292 PRO A C 1
ATOM 2275 O O . PRO A 1 292 ? 22.406 -4.832 -25.375 1 93.75 292 PRO A O 1
ATOM 2278 N N . LEU A 1 293 ? 20.859 -4.055 -26.875 1 94.12 293 LEU A N 1
ATOM 2279 C CA . LEU A 1 293 ? 20.719 -5.359 -27.516 1 94.12 293 LEU A CA 1
ATOM 2280 C C . LEU A 1 293 ? 22.031 -5.824 -28.125 1 94.12 293 LEU A C 1
ATOM 2282 O O . LEU A 1 293 ? 22.797 -5.023 -28.672 1 94.12 293 LEU A O 1
ATOM 2286 N N . GLY A 1 294 ? 22.281 -7.051 -27.953 1 94.62 294 GLY A N 1
ATOM 2287 C CA . GLY A 1 294 ? 23.484 -7.641 -28.516 1 94.62 294 GLY A CA 1
ATOM 2288 C C . GLY A 1 294 ? 24.672 -7.574 -27.578 1 94.62 294 GLY A C 1
ATOM 2289 O O . GLY A 1 294 ? 25.719 -8.172 -27.859 1 94.62 294 GLY A O 1
ATOM 2290 N N . SER A 1 295 ? 24.547 -6.871 -26.438 1 95.81 295 SER A N 1
ATOM 2291 C CA . SER A 1 295 ? 25.641 -6.73 -25.484 1 95.81 295 SER A CA 1
ATOM 2292 C C . SER A 1 295 ? 25.656 -7.871 -24.484 1 95.81 295 SER A C 1
ATOM 2294 O O . SER A 1 295 ? 24.875 -8.82 -24.594 1 95.81 295 SER A O 1
ATOM 2296 N N . ALA A 1 296 ? 26.656 -7.773 -23.609 1 96.12 296 ALA A N 1
ATOM 2297 C CA . ALA A 1 296 ? 26.797 -8.828 -22.609 1 96.12 296 ALA A CA 1
ATOM 2298 C C . ALA A 1 296 ? 26.797 -8.25 -21.188 1 96.12 296 ALA A C 1
ATOM 2300 O O . ALA A 1 296 ? 27.297 -7.148 -20.969 1 96.12 296 ALA A O 1
ATOM 2301 N N . VAL A 1 297 ? 26.188 -8.961 -20.328 1 98 297 VAL A N 1
ATOM 2302 C CA . VAL A 1 297 ? 26.297 -8.75 -18.891 1 98 297 VAL A CA 1
ATOM 2303 C C . VAL A 1 297 ? 27.141 -9.852 -18.25 1 98 297 VAL A C 1
ATOM 2305 O O . VAL A 1 297 ? 26.906 -11.039 -18.516 1 98 297 VAL A O 1
ATOM 2308 N N . ARG A 1 298 ? 28.125 -9.5 -17.453 1 97.81 298 ARG A N 1
ATOM 2309 C CA . ARG A 1 298 ? 29.047 -10.477 -16.906 1 97.81 298 ARG A CA 1
ATOM 2310 C C . ARG A 1 298 ? 29.031 -10.453 -15.375 1 97.81 298 ARG A C 1
ATOM 2312 O O . ARG A 1 298 ? 29.109 -9.383 -14.766 1 97.81 298 ARG A O 1
ATOM 2319 N N . VAL A 1 299 ? 28.906 -11.594 -14.82 1 98.5 299 VAL A N 1
ATOM 2320 C CA . VAL A 1 299 ? 29.031 -11.781 -13.383 1 98.5 299 VAL A CA 1
ATOM 2321 C C . VAL A 1 299 ? 30.359 -12.484 -13.07 1 98.5 299 VAL A C 1
ATOM 2323 O O . VAL A 1 299 ? 30.625 -13.57 -13.594 1 98.5 299 VAL A O 1
ATOM 2326 N N . SER A 1 300 ? 31.156 -11.859 -12.312 1 98.12 300 SER A N 1
ATOM 2327 C CA . SER A 1 300 ? 32.438 -12.453 -11.914 1 98.12 300 SER A CA 1
ATOM 2328 C C . SER A 1 300 ? 32.656 -12.336 -10.406 1 98.12 300 SER A C 1
ATOM 2330 O O . SER A 1 300 ? 32 -11.516 -9.75 1 98.12 300 SER A O 1
ATOM 2332 N N . TRP A 1 301 ? 33.406 -13.219 -9.812 1 97.19 301 TRP A N 1
ATOM 2333 C CA . TRP A 1 301 ? 33.719 -13.125 -8.391 1 97.19 301 TRP A CA 1
ATOM 2334 C C . TRP A 1 301 ? 35.156 -13.609 -8.133 1 97.19 301 TRP A C 1
ATOM 2336 O O . TRP A 1 301 ? 35.719 -14.391 -8.906 1 97.19 301 TRP A O 1
ATOM 2346 N N . GLU A 1 302 ? 35.75 -13.07 -7.125 1 95.19 302 GLU A N 1
ATOM 2347 C CA . GLU A 1 302 ? 37.094 -13.414 -6.715 1 95.19 302 GLU A CA 1
ATOM 2348 C C . GLU A 1 302 ? 37.281 -13.312 -5.203 1 95.19 302 GLU A C 1
ATOM 2350 O O . GLU A 1 302 ? 36.5 -12.602 -4.535 1 95.19 302 GLU A O 1
ATOM 2355 N N . VAL A 1 303 ? 38.25 -14.078 -4.746 1 92.38 303 VAL A N 1
ATOM 2356 C CA . VAL A 1 303 ? 38.531 -14.047 -3.32 1 92.38 303 VAL A CA 1
ATOM 2357 C C . VAL A 1 303 ? 39.5 -12.883 -3.021 1 92.38 303 VAL A C 1
ATOM 2359 O O . VAL A 1 303 ? 40.469 -12.68 -3.729 1 92.38 303 VAL A O 1
ATOM 2362 N N . GLU A 1 304 ? 39.062 -12.102 -2.064 1 90.5 304 GLU A N 1
ATOM 2363 C CA . GLU A 1 304 ? 39.906 -11.023 -1.545 1 90.5 304 GLU A CA 1
ATOM 2364 C C . GLU A 1 304 ? 40.281 -11.281 -0.093 1 90.5 304 GLU A C 1
ATOM 2366 O O . GLU A 1 304 ? 39.688 -12.125 0.579 1 90.5 304 GLU A O 1
ATOM 2371 N N . PRO A 1 305 ? 41.344 -10.703 0.354 1 87.06 305 PRO A N 1
ATOM 2372 C CA . PRO A 1 305 ? 41.75 -10.906 1.742 1 87.06 305 PRO A CA 1
ATOM 2373 C C . PRO A 1 305 ? 40.625 -10.648 2.742 1 87.06 305 PRO A C 1
ATOM 2375 O O . PRO A 1 305 ? 40.531 -11.344 3.758 1 87.06 305 PRO A O 1
ATOM 2378 N N . SER A 1 306 ? 39.812 -9.758 2.465 1 86.19 306 SER A N 1
ATOM 2379 C CA . SER A 1 306 ? 38.75 -9.367 3.396 1 86.19 306 SER A CA 1
ATOM 2380 C C . SER A 1 306 ? 37.469 -10.164 3.154 1 86.19 306 SER A C 1
ATOM 2382 O O . SER A 1 306 ? 36.5 -10.016 3.889 1 86.19 306 SER A O 1
ATOM 2384 N N . GLY A 1 307 ? 37.531 -10.992 2.102 1 90.94 307 GLY A N 1
ATOM 2385 C CA . GLY A 1 307 ? 36.344 -11.766 1.83 1 90.94 307 GLY A CA 1
ATOM 2386 C C . GLY A 1 307 ? 36.125 -12.062 0.356 1 90.94 307 GLY A C 1
ATOM 2387 O O . GLY A 1 307 ? 37.094 -12.453 -0.336 1 90.94 307 GLY A O 1
ATOM 2388 N N . LEU A 1 308 ? 34.938 -11.984 -0.057 1 94.62 308 LEU A N 1
ATOM 2389 C CA . LEU A 1 308 ? 34.531 -12.305 -1.426 1 94.62 308 LEU A CA 1
ATOM 2390 C C . LEU A 1 308 ? 34 -11.07 -2.146 1 94.62 308 LEU A C 1
ATOM 2392 O O . LEU A 1 308 ? 33.219 -10.297 -1.577 1 94.62 308 LEU A O 1
ATOM 2396 N N . ARG A 1 309 ? 34.531 -10.891 -3.322 1 96.69 309 ARG A N 1
ATOM 2397 C CA . ARG A 1 309 ? 34 -9.812 -4.168 1 96.69 309 ARG A CA 1
ATOM 2398 C C . ARG A 1 309 ? 33.281 -10.375 -5.375 1 96.69 309 ARG A C 1
ATOM 2400 O O . ARG A 1 309 ? 33.781 -11.273 -6.055 1 96.69 309 ARG A O 1
ATOM 2407 N N . LEU A 1 310 ? 32.094 -9.922 -5.625 1 97.88 310 LEU A N 1
ATOM 2408 C CA . LEU A 1 310 ? 31.312 -10.25 -6.816 1 97.88 310 LEU A CA 1
ATOM 2409 C C . LEU A 1 310 ? 31.031 -9 -7.645 1 97.88 310 LEU A C 1
ATOM 2411 O O . LEU A 1 310 ? 30.625 -7.969 -7.105 1 97.88 310 LEU A O 1
ATOM 2415 N N . ASP A 1 311 ? 31.25 -9.094 -8.93 1 98.06 311 ASP A N 1
ATOM 2416 C CA . ASP A 1 311 ? 31.047 -7.957 -9.82 1 98.06 311 ASP A CA 1
ATOM 2417 C C . ASP A 1 311 ? 29.984 -8.273 -10.883 1 98.06 311 ASP A C 1
ATOM 2419 O O . ASP A 1 311 ? 29.938 -9.391 -11.406 1 98.06 311 ASP A O 1
ATOM 2423 N N . VAL A 1 312 ? 29.141 -7.375 -11.125 1 98.38 312 VAL A N 1
ATOM 2424 C CA . VAL A 1 312 ? 28.219 -7.406 -12.266 1 98.38 312 VAL A CA 1
ATOM 2425 C C . VAL A 1 312 ? 28.531 -6.254 -13.211 1 98.38 312 VAL A C 1
ATOM 2427 O O . VAL A 1 312 ? 28.391 -5.082 -12.844 1 98.38 312 VAL A O 1
ATOM 2430 N N . ASP A 1 313 ? 28.906 -6.617 -14.445 1 97.44 313 ASP A N 1
ATOM 2431 C CA . ASP A 1 313 ? 29.312 -5.637 -15.438 1 97.44 313 ASP A CA 1
ATOM 2432 C C . ASP A 1 313 ? 28.328 -5.594 -16.609 1 97.44 313 ASP A C 1
ATOM 2434 O O . ASP A 1 313 ? 27.953 -6.641 -17.141 1 97.44 313 ASP A O 1
ATOM 2438 N N . ASN A 1 314 ? 27.922 -4.441 -16.938 1 95.94 314 ASN A N 1
ATOM 2439 C CA . ASN A 1 314 ? 27.172 -4.293 -18.188 1 95.94 314 ASN A CA 1
ATOM 2440 C C . ASN A 1 314 ? 27.766 -3.188 -19.062 1 95.94 314 ASN A C 1
ATOM 2442 O O . ASN A 1 314 ? 28.484 -2.32 -18.562 1 95.94 314 ASN A O 1
ATOM 2446 N N . THR A 1 315 ? 27.422 -3.293 -20.266 1 93.25 315 THR A N 1
ATOM 2447 C CA . THR A 1 315 ? 27.906 -2.326 -21.234 1 93.25 315 THR A CA 1
ATOM 2448 C C . THR A 1 315 ? 27.156 -1.002 -21.109 1 93.25 315 THR A C 1
ATOM 2450 O O . THR A 1 315 ? 25.938 -0.984 -21.016 1 93.25 315 THR A O 1
ATOM 2453 N N . GLY A 1 316 ? 27.953 0.09 -21.109 1 90.69 316 GLY A N 1
ATOM 2454 C CA . GLY A 1 316 ? 27.375 1.418 -21.078 1 90.69 316 GLY A CA 1
ATOM 2455 C C . GLY A 1 316 ? 27.672 2.178 -19.797 1 90.69 316 GLY A C 1
ATOM 2456 O O . GLY A 1 316 ? 27.875 1.574 -18.75 1 90.69 316 GLY A O 1
ATOM 2457 N N . SER A 1 317 ? 27.672 3.494 -19.969 1 88.69 317 SER A N 1
ATOM 2458 C CA . SER A 1 317 ? 27.922 4.359 -18.828 1 88.69 317 SER A CA 1
ATOM 2459 C C . SER A 1 317 ? 26.625 4.93 -18.266 1 88.69 317 SER A C 1
ATOM 2461 O O . SER A 1 317 ? 25.672 5.164 -19.016 1 88.69 317 SER A O 1
ATOM 2463 N N . MET A 1 318 ? 26.594 4.984 -17.031 1 90 318 MET A N 1
ATOM 2464 C CA . MET A 1 318 ? 25.453 5.633 -16.375 1 90 318 MET A CA 1
ATOM 2465 C C . MET A 1 318 ? 25.625 7.148 -16.375 1 90 318 MET A C 1
ATOM 2467 O O . MET A 1 318 ? 26.703 7.66 -16.062 1 90 318 MET A O 1
ATOM 2471 N N . ALA A 1 319 ? 24.578 7.867 -16.734 1 89.06 319 ALA A N 1
ATOM 2472 C CA . ALA A 1 319 ? 24.609 9.328 -16.672 1 89.06 319 ALA A CA 1
ATOM 2473 C C . ALA A 1 319 ? 24.891 9.812 -15.25 1 89.06 319 ALA A C 1
ATOM 2475 O O . ALA A 1 319 ? 24.359 9.242 -14.289 1 89.06 319 ALA A O 1
ATOM 2476 N N . PRO A 1 320 ? 25.688 10.812 -15.172 1 88.19 320 PRO A N 1
ATOM 2477 C CA . PRO A 1 320 ? 26.016 11.32 -13.836 1 88.19 320 PRO A CA 1
ATOM 2478 C C . PRO A 1 320 ? 24.797 11.648 -13 1 88.19 320 PRO A C 1
ATOM 2480 O O . PRO A 1 320 ? 24.766 11.391 -11.797 1 88.19 320 PRO A O 1
ATOM 2483 N N . GLU A 1 321 ? 23.812 12.164 -13.594 1 88.31 321 GLU A N 1
ATOM 2484 C CA . GLU A 1 321 ? 22.594 12.539 -12.867 1 88.31 321 GLU A CA 1
ATOM 2485 C C . GLU A 1 321 ? 21.891 11.312 -12.289 1 88.31 321 GLU A C 1
ATOM 2487 O O . GLU A 1 321 ? 21.312 11.375 -11.211 1 88.31 321 GLU A O 1
ATOM 2492 N N . VAL A 1 322 ? 22 10.242 -13.008 1 89.31 322 VAL A N 1
ATOM 2493 C CA . VAL A 1 322 ? 21.406 8.984 -12.555 1 89.31 322 VAL A CA 1
ATOM 2494 C C . VAL A 1 322 ? 22.25 8.398 -11.422 1 89.31 322 VAL A C 1
ATOM 2496 O O . VAL A 1 322 ? 21.703 7.926 -10.422 1 89.31 322 VAL A O 1
ATOM 2499 N N . ALA A 1 323 ? 23.516 8.555 -11.609 1 91.25 323 ALA A N 1
ATOM 2500 C CA . ALA A 1 323 ? 24.453 8.023 -10.617 1 91.25 323 ALA A CA 1
ATOM 2501 C C . ALA A 1 323 ? 24.25 8.703 -9.266 1 91.25 323 ALA A C 1
ATOM 2503 O O . ALA A 1 323 ? 24.422 8.078 -8.219 1 91.25 323 ALA A O 1
ATOM 2504 N N . LEU A 1 324 ? 23.875 9.938 -9.297 1 90.5 324 LEU A N 1
ATOM 2505 C CA . LEU A 1 324 ? 23.688 10.727 -8.086 1 90.5 324 LEU A CA 1
ATOM 2506 C C . LEU A 1 324 ? 22.453 10.258 -7.32 1 90.5 324 LEU A C 1
ATOM 2508 O O . LEU A 1 324 ? 22.266 10.602 -6.148 1 90.5 324 LEU A O 1
ATOM 2512 N N . GLN A 1 325 ? 21.641 9.461 -7.926 1 91.06 325 GLN A N 1
ATOM 2513 C CA . GLN A 1 325 ? 20.391 9.023 -7.301 1 91.06 325 GLN A CA 1
ATOM 2514 C C . GLN A 1 325 ? 20.375 7.512 -7.086 1 91.06 325 GLN A C 1
ATOM 2516 O O . GLN A 1 325 ? 19.344 6.93 -6.773 1 91.06 325 GLN A O 1
ATOM 2521 N N . LEU A 1 326 ? 21.531 6.992 -7.191 1 90.19 326 LEU A N 1
ATOM 2522 C CA . LEU A 1 326 ? 21.641 5.543 -7.09 1 90.19 326 LEU A CA 1
ATOM 2523 C C . LEU A 1 326 ? 21.188 5.059 -5.715 1 90.19 326 LEU A C 1
ATOM 2525 O O . LEU A 1 326 ? 21.469 5.703 -4.703 1 90.19 326 LEU A O 1
ATOM 2529 N N . PHE A 1 327 ? 20.5 4.012 -5.621 1 92.12 327 PHE A N 1
ATOM 2530 C CA . PHE A 1 327 ? 20.094 3.264 -4.441 1 92.12 327 PHE A CA 1
ATOM 2531 C C . PHE A 1 327 ? 18.922 3.939 -3.75 1 92.12 327 PHE A C 1
ATOM 2533 O O . PHE A 1 327 ? 18.406 3.438 -2.744 1 92.12 327 PHE A O 1
ATOM 2540 N N . LYS A 1 328 ? 18.531 5.145 -4.242 1 92.31 328 LYS A N 1
ATOM 2541 C CA . LYS A 1 328 ? 17.281 5.703 -3.73 1 92.31 328 LYS A CA 1
ATOM 2542 C C . LYS A 1 328 ? 16.094 4.82 -4.094 1 92.31 328 LYS A C 1
ATOM 2544 O O . LYS A 1 328 ? 16.031 4.273 -5.199 1 92.31 328 LYS A O 1
ATOM 2549 N N . ARG A 1 329 ? 15.195 4.754 -3.178 1 92.81 329 ARG A N 1
ATOM 2550 C CA . ARG A 1 329 ? 14.016 3.918 -3.389 1 92.81 329 ARG A CA 1
ATOM 2551 C C . ARG A 1 329 ? 13.023 4.598 -4.324 1 92.81 329 ARG A C 1
ATOM 2553 O O . ARG A 1 329 ? 12.734 5.789 -4.18 1 92.81 329 ARG A O 1
ATOM 2560 N N . TYR A 1 330 ? 12.57 3.904 -5.305 1 91.94 330 TYR A N 1
ATOM 2561 C CA . TYR A 1 330 ? 11.5 4.258 -6.234 1 91.94 330 TYR A CA 1
ATOM 2562 C C . TYR A 1 330 ? 11.969 5.312 -7.227 1 91.94 330 TYR A C 1
ATOM 2564 O O . TYR A 1 330 ? 11.18 6.137 -7.688 1 91.94 330 TYR A O 1
ATOM 2572 N N . VAL A 1 331 ? 13.234 5.418 -7.418 1 88.69 331 VAL A N 1
ATOM 2573 C CA . VAL A 1 331 ? 13.805 6.254 -8.469 1 88.69 331 VAL A CA 1
ATOM 2574 C C . VAL A 1 331 ? 14.305 5.379 -9.609 1 88.69 331 VAL A C 1
ATOM 2576 O O . VAL A 1 331 ? 15.109 4.473 -9.398 1 88.69 331 VAL A O 1
ATOM 2579 N N . SER A 1 332 ? 13.758 5.602 -10.773 1 87.38 332 SER A N 1
ATOM 2580 C CA . SER A 1 332 ? 14.172 4.777 -11.898 1 87.38 332 SER A CA 1
ATOM 2581 C C . SER A 1 332 ? 14.102 5.562 -13.211 1 87.38 332 SER A C 1
ATOM 2583 O O . SER A 1 332 ? 13.25 6.438 -13.367 1 87.38 332 SER A O 1
ATOM 2585 N N . THR A 1 333 ? 15.031 5.289 -14.031 1 81.5 333 THR A N 1
ATOM 2586 C CA . THR A 1 333 ? 15 5.859 -15.375 1 81.5 333 THR A CA 1
ATOM 2587 C C . THR A 1 333 ? 14.195 4.973 -16.328 1 81.5 333 THR A C 1
ATOM 2589 O O . THR A 1 333 ? 13.945 5.348 -17.469 1 81.5 333 THR A O 1
ATOM 2592 N N . LYS A 1 334 ? 13.82 3.826 -15.953 1 78.12 334 LYS A N 1
ATOM 2593 C CA . LYS A 1 334 ? 13.203 2.814 -16.812 1 78.12 334 LYS A CA 1
ATOM 2594 C C . LYS A 1 334 ? 11.68 2.889 -16.734 1 78.12 334 LYS A C 1
ATOM 2596 O O . LYS A 1 334 ? 10.984 2.053 -17.312 1 78.12 334 LYS A O 1
ATOM 2601 N N . GLY A 1 335 ? 11.141 3.809 -16.016 1 77.31 335 GLY A N 1
ATOM 2602 C CA . GLY A 1 335 ? 9.695 3.945 -15.938 1 77.31 335 GLY A CA 1
ATOM 2603 C C . GLY A 1 335 ? 9.203 4.215 -14.523 1 77.31 335 GLY A C 1
ATOM 2604 O O . GLY A 1 335 ? 9.977 4.129 -13.57 1 77.31 335 GLY A O 1
ATOM 2605 N N . GLU A 1 336 ? 7.867 4.465 -14.484 1 75.81 336 GLU A N 1
ATOM 2606 C CA . GLU A 1 336 ? 7.223 4.75 -13.211 1 75.81 336 GLU A CA 1
ATOM 2607 C C . GLU A 1 336 ? 6.977 3.471 -12.414 1 75.81 336 GLU A C 1
ATOM 2609 O O . GLU A 1 336 ? 6.98 2.375 -12.977 1 75.81 336 GLU A O 1
ATOM 2614 N N . ASP A 1 337 ? 6.871 3.521 -11.188 1 74 337 ASP A N 1
ATOM 2615 C CA . ASP A 1 337 ? 6.523 2.434 -10.281 1 74 337 ASP A CA 1
ATOM 2616 C C . ASP A 1 337 ? 7.613 1.364 -10.266 1 74 337 ASP A C 1
ATOM 2618 O O . ASP A 1 337 ? 7.32 0.168 -10.32 1 74 337 ASP A O 1
ATOM 2622 N N . ARG A 1 338 ? 8.828 1.844 -10.453 1 81.44 338 ARG A N 1
ATOM 2623 C CA . ARG A 1 338 ? 10.023 1.02 -10.352 1 81.44 338 ARG A CA 1
ATOM 2624 C C . ARG A 1 338 ? 11.008 1.608 -9.344 1 81.44 338 ARG A C 1
ATOM 2626 O O . ARG A 1 338 ? 10.633 2.453 -8.523 1 81.44 338 ARG A O 1
ATOM 2633 N N . GLY A 1 339 ? 12.18 0.956 -9.203 1 88.75 339 GLY A N 1
ATOM 2634 C CA . GLY A 1 339 ? 13.234 1.539 -8.383 1 88.75 339 GLY A CA 1
ATOM 2635 C C . GLY A 1 339 ? 13.336 0.91 -7.012 1 88.75 339 GLY A C 1
ATOM 2636 O O . GLY A 1 339 ? 13.859 1.527 -6.078 1 88.75 339 GLY A O 1
ATOM 2637 N N . LEU A 1 340 ? 12.852 -0.176 -6.824 1 92.25 340 LEU A N 1
ATOM 2638 C CA . LEU A 1 340 ? 12.938 -0.875 -5.547 1 92.25 340 LEU A CA 1
ATOM 2639 C C . LEU A 1 340 ? 14.148 -1.797 -5.512 1 92.25 340 LEU A C 1
ATOM 2641 O O . LEU A 1 340 ? 14.742 -2.012 -4.453 1 92.25 340 LEU A O 1
ATOM 2645 N N . GLY A 1 341 ? 14.586 -2.287 -6.594 1 93.38 341 GLY A N 1
ATOM 2646 C CA . GLY A 1 341 ? 15.555 -3.371 -6.691 1 93.38 341 GLY A CA 1
ATOM 2647 C C . GLY A 1 341 ? 16.922 -3.002 -6.141 1 93.38 341 GLY A C 1
ATOM 2648 O O . GLY A 1 341 ? 17.438 -3.68 -5.254 1 93.38 341 GLY A O 1
ATOM 2649 N N . LEU A 1 342 ? 17.484 -1.93 -6.68 1 94.69 342 LEU A N 1
ATOM 2650 C CA . LEU A 1 342 ? 18.844 -1.546 -6.266 1 94.69 342 LEU A CA 1
ATOM 2651 C C . LEU A 1 342 ? 18.859 -1.153 -4.789 1 94.69 342 LEU A C 1
ATOM 2653 O O . LEU A 1 342 ? 19.828 -1.433 -4.086 1 94.69 342 LEU A O 1
ATOM 2657 N N . TYR A 1 343 ? 17.812 -0.486 -4.367 1 95.75 343 TYR A N 1
ATOM 2658 C CA . TYR A 1 343 ? 17.703 -0.147 -2.953 1 95.75 343 TYR A CA 1
ATOM 2659 C C . TYR A 1 343 ? 17.703 -1.403 -2.09 1 95.75 343 TYR A C 1
ATOM 2661 O O . TYR A 1 343 ? 18.469 -1.501 -1.125 1 95.75 343 TYR A O 1
ATOM 2669 N N . MET A 1 344 ? 16.891 -2.344 -2.449 1 96.5 344 MET A N 1
ATOM 2670 C CA . MET A 1 344 ? 16.781 -3.572 -1.666 1 96.5 344 MET A CA 1
ATOM 2671 C C . MET A 1 344 ? 18.094 -4.359 -1.72 1 96.5 344 MET A C 1
ATOM 2673 O O . MET A 1 344 ? 18.484 -4.992 -0.736 1 96.5 344 MET A O 1
ATOM 2677 N N . ALA A 1 345 ? 18.719 -4.367 -2.93 1 97.62 345 ALA A N 1
ATOM 2678 C CA . ALA A 1 345 ? 20.016 -5.023 -3.029 1 97.62 345 ALA A CA 1
ATOM 2679 C C . ALA A 1 345 ? 20.984 -4.465 -1.997 1 97.62 345 ALA A C 1
ATOM 2681 O O . ALA A 1 345 ? 21.719 -5.223 -1.343 1 97.62 345 ALA A O 1
ATOM 2682 N N . LYS A 1 346 ? 20.969 -3.191 -1.864 1 97.06 346 LYS A N 1
ATOM 2683 C CA . LYS A 1 346 ? 21.859 -2.543 -0.904 1 97.06 346 LYS A CA 1
ATOM 2684 C C . LYS A 1 346 ? 21.484 -2.92 0.528 1 97.06 346 LYS A C 1
ATOM 2686 O O . LYS A 1 346 ? 22.359 -3.24 1.336 1 97.06 346 LYS A O 1
ATOM 2691 N N . VAL A 1 347 ? 20.234 -2.902 0.848 1 96.25 347 VAL A N 1
ATOM 2692 C CA . VAL A 1 347 ? 19.75 -3.242 2.182 1 96.25 347 VAL A CA 1
ATOM 2693 C C . VAL A 1 347 ? 20.125 -4.688 2.514 1 96.25 347 VAL A C 1
ATOM 2695 O O . VAL A 1 347 ? 20.672 -4.961 3.582 1 96.25 347 VAL A O 1
ATOM 2698 N N . PHE A 1 348 ? 19.875 -5.586 1.574 1 97.06 348 PHE A N 1
ATOM 2699 C CA . PHE A 1 348 ? 20.219 -6.984 1.8 1 97.06 348 PHE A CA 1
ATOM 2700 C C . PHE A 1 348 ? 21.719 -7.148 1.992 1 97.06 348 PHE A C 1
ATOM 2702 O O . PHE A 1 348 ? 22.156 -7.855 2.9 1 97.06 348 PHE A O 1
ATOM 2709 N N . ALA A 1 349 ? 22.484 -6.531 1.198 1 96.94 349 ALA A N 1
ATOM 2710 C CA . ALA A 1 349 ? 23.938 -6.676 1.2 1 96.94 349 ALA A CA 1
ATOM 2711 C C . ALA A 1 349 ? 24.547 -6.113 2.484 1 96.94 349 ALA A C 1
ATOM 2713 O O . ALA A 1 349 ? 25.344 -6.781 3.146 1 96.94 349 ALA A O 1
ATOM 2714 N N . GLU A 1 350 ? 24.094 -4.922 2.887 1 95.75 350 GLU A N 1
ATOM 2715 C CA . GLU A 1 350 ? 24.797 -4.199 3.941 1 95.75 350 GLU A CA 1
ATOM 2716 C C . GLU A 1 350 ? 24.188 -4.488 5.312 1 95.75 350 GLU A C 1
ATOM 2718 O O . GLU A 1 350 ? 24.922 -4.672 6.293 1 95.75 350 GLU A O 1
ATOM 2723 N N . ASP A 1 351 ? 22.891 -4.613 5.355 1 94.5 351 ASP A N 1
ATOM 2724 C CA . ASP A 1 351 ? 22.234 -4.758 6.652 1 94.5 351 ASP A CA 1
ATOM 2725 C C . ASP A 1 351 ? 22.125 -6.227 7.051 1 94.5 351 ASP A C 1
ATOM 2727 O O . ASP A 1 351 ? 22.031 -6.547 8.242 1 94.5 351 ASP A O 1
ATOM 2731 N N . HIS A 1 352 ? 22.141 -7.105 6.055 1 93.69 352 HIS A N 1
ATOM 2732 C CA . HIS A 1 352 ? 21.781 -8.469 6.414 1 93.69 352 HIS A CA 1
ATOM 2733 C C . HIS A 1 352 ? 22.891 -9.453 6.074 1 93.69 352 HIS A C 1
ATOM 2735 O O . HIS A 1 352 ? 23.047 -10.477 6.742 1 93.69 352 HIS A O 1
ATOM 2741 N N . LEU A 1 353 ? 23.641 -9.141 5.066 1 94.69 353 LEU A N 1
ATOM 2742 C CA . LEU A 1 353 ? 24.734 -10.031 4.703 1 94.69 353 LEU A CA 1
ATOM 2743 C C . LEU A 1 353 ? 26.062 -9.523 5.277 1 94.69 353 LEU A C 1
ATOM 2745 O O . LEU A 1 353 ? 27.094 -10.195 5.16 1 94.69 353 LEU A O 1
ATOM 2749 N N . GLY A 1 354 ? 26.047 -8.32 5.867 1 92.06 354 GLY A N 1
ATOM 2750 C CA . GLY A 1 354 ? 27.234 -7.746 6.484 1 92.06 354 GLY A CA 1
ATOM 2751 C C . GLY A 1 354 ? 28.266 -7.262 5.477 1 92.06 354 GLY A C 1
ATOM 2752 O O . GLY A 1 354 ? 29.438 -7.066 5.816 1 92.06 354 GLY A O 1
ATOM 2753 N N . GLY A 1 355 ? 27.859 -7.133 4.281 1 94.69 355 GLY A N 1
ATOM 2754 C CA . GLY A 1 355 ? 28.766 -6.727 3.215 1 94.69 355 GLY A CA 1
ATOM 2755 C C . GLY A 1 355 ? 28.609 -5.273 2.816 1 94.69 355 GLY A C 1
ATOM 2756 O O . GLY A 1 355 ? 28.172 -4.445 3.623 1 94.69 355 GLY A O 1
ATOM 2757 N N . ARG A 1 356 ? 29.141 -5.02 1.619 1 95.31 356 ARG A N 1
ATOM 2758 C CA . ARG A 1 356 ? 29.078 -3.68 1.044 1 95.31 356 ARG A CA 1
ATOM 2759 C C . ARG A 1 356 ? 28.766 -3.738 -0.448 1 95.31 356 ARG A C 1
ATOM 2761 O O . ARG A 1 356 ? 29.312 -4.578 -1.167 1 95.31 356 ARG A O 1
ATOM 2768 N N . LEU A 1 357 ? 27.828 -2.92 -0.854 1 97.12 357 LEU A N 1
ATOM 2769 C CA . LEU A 1 357 ? 27.5 -2.791 -2.27 1 97.12 357 LEU A CA 1
ATOM 2770 C C . LEU A 1 357 ? 27.953 -1.44 -2.812 1 97.12 357 LEU A C 1
ATOM 2772 O O . LEU A 1 357 ? 27.609 -0.395 -2.258 1 97.12 357 LEU A O 1
ATOM 2776 N N . ALA A 1 358 ? 28.688 -1.48 -3.941 1 95.06 358 ALA A N 1
ATOM 2777 C CA . ALA A 1 358 ? 29.266 -0.244 -4.469 1 95.06 358 ALA A CA 1
ATOM 2778 C C . ALA A 1 358 ? 29.078 -0.152 -5.98 1 95.06 358 ALA A C 1
ATOM 2780 O O . ALA A 1 358 ? 29.016 -1.174 -6.668 1 95.06 358 ALA A O 1
ATOM 2781 N N . TYR A 1 359 ? 28.812 1.03 -6.438 1 94.25 359 TYR A N 1
ATOM 2782 C CA . TYR A 1 359 ? 28.859 1.382 -7.852 1 94.25 359 TYR A CA 1
ATOM 2783 C C . TYR A 1 359 ? 30.234 1.912 -8.242 1 94.25 359 TYR A C 1
ATOM 2785 O O . TYR A 1 359 ? 30.781 2.805 -7.578 1 94.25 359 TYR A O 1
ATOM 2793 N N . GLU A 1 360 ? 30.828 1.361 -9.266 1 88.56 360 GLU A N 1
ATOM 2794 C CA . GLU A 1 360 ? 32.156 1.763 -9.766 1 88.56 360 GLU A CA 1
ATOM 2795 C C . GLU A 1 360 ? 32.062 2.172 -11.234 1 88.56 360 GLU A C 1
ATOM 2797 O O . GLU A 1 360 ? 32.031 1.317 -12.125 1 88.56 360 GLU A O 1
ATOM 2802 N N . PRO A 1 361 ? 32.156 3.451 -11.422 1 84.38 361 PRO A N 1
ATOM 2803 C CA . PRO A 1 361 ? 32.094 3.887 -12.82 1 84.38 361 PRO A CA 1
ATOM 2804 C C . PRO A 1 361 ? 33.375 3.543 -13.602 1 84.38 361 PRO A C 1
ATOM 2806 O O . PRO A 1 361 ? 34.469 3.852 -13.148 1 84.38 361 PRO A O 1
ATOM 2809 N N . LEU A 1 362 ? 33.281 2.748 -14.617 1 89.31 362 LEU A N 1
ATOM 2810 C CA . LEU A 1 362 ? 34.344 2.434 -15.562 1 89.31 362 LEU A CA 1
ATOM 2811 C C . LEU A 1 362 ? 34 2.939 -16.953 1 89.31 362 LEU A C 1
ATOM 2813 O O . LEU A 1 362 ? 32.812 3.105 -17.281 1 89.31 362 LEU A O 1
ATOM 2817 N N . PRO A 1 363 ? 35.031 3.285 -17.672 1 90.75 363 PRO A N 1
ATOM 2818 C CA . PRO A 1 363 ? 34.719 3.758 -19.031 1 90.75 363 PRO A CA 1
ATOM 2819 C C . PRO A 1 363 ? 33.906 2.748 -19.844 1 90.75 363 PRO A C 1
ATOM 2821 O O . PRO A 1 363 ? 34.406 1.657 -20.141 1 90.75 363 PRO A O 1
ATOM 2824 N N . GLY A 1 364 ? 32.781 3.119 -20.188 1 92.12 364 GLY A N 1
ATOM 2825 C CA . GLY A 1 364 ? 31.938 2.334 -21.062 1 92.12 364 GLY A CA 1
ATOM 2826 C C . GLY A 1 364 ? 31.297 1.142 -20.375 1 92.12 364 GLY A C 1
ATOM 2827 O O . GLY A 1 364 ? 30.656 0.311 -21.016 1 92.12 364 GLY A O 1
ATOM 2828 N N . ILE A 1 365 ? 31.641 1.018 -19.125 1 94.62 365 ILE A N 1
ATOM 2829 C CA . ILE A 1 365 ? 31.125 -0.127 -18.375 1 94.62 365 ILE A CA 1
ATOM 2830 C C . ILE A 1 365 ? 30.516 0.346 -17.062 1 94.62 365 ILE A C 1
ATOM 2832 O O . ILE A 1 365 ? 31.062 1.228 -16.391 1 94.62 365 ILE A O 1
ATOM 2836 N N . THR A 1 366 ? 29.375 -0.12 -16.766 1 95.31 366 THR A N 1
ATOM 2837 C CA . THR A 1 366 ? 28.781 0.041 -15.438 1 95.31 366 THR A CA 1
ATOM 2838 C C . THR A 1 366 ? 29.031 -1.195 -14.578 1 95.31 366 THR A C 1
ATOM 2840 O O . THR A 1 366 ? 28.672 -2.309 -14.969 1 95.31 366 THR A O 1
ATOM 2843 N N . ARG A 1 367 ? 29.719 -0.938 -13.5 1 97 367 ARG A N 1
ATOM 2844 C CA . ARG A 1 367 ? 30.016 -2.061 -12.625 1 97 367 ARG A CA 1
ATOM 2845 C C . ARG A 1 367 ? 29.422 -1.849 -11.234 1 97 367 ARG A C 1
ATOM 2847 O O . ARG A 1 367 ? 29.609 -0.796 -10.625 1 97 367 ARG A O 1
ATOM 2854 N N . PHE A 1 368 ? 28.656 -2.822 -10.781 1 98 368 PHE A N 1
ATOM 2855 C CA . PHE A 1 368 ? 28.281 -2.93 -9.383 1 98 368 PHE A CA 1
ATOM 2856 C C . PHE A 1 368 ? 29.062 -4.047 -8.695 1 98 368 PHE A C 1
ATOM 2858 O O . PHE A 1 368 ? 29.156 -5.156 -9.219 1 98 368 PHE A O 1
ATOM 2865 N N . SER A 1 369 ? 29.656 -3.738 -7.543 1 97.81 369 SER A N 1
ATOM 2866 C CA . SER A 1 369 ? 30.484 -4.703 -6.816 1 97.81 369 SER A CA 1
ATOM 2867 C C . SER A 1 369 ? 29.891 -5 -5.441 1 97.81 369 SER A C 1
ATOM 2869 O O . SER A 1 369 ? 29.594 -4.082 -4.68 1 97.81 369 SER A O 1
ATOM 2871 N N . LEU A 1 370 ? 29.672 -6.23 -5.168 1 97.62 370 LEU A N 1
ATOM 2872 C CA . LEU A 1 370 ? 29.266 -6.715 -3.857 1 97.62 370 LEU A CA 1
ATOM 2873 C C . LEU A 1 370 ? 30.438 -7.309 -3.098 1 97.62 370 LEU A C 1
ATOM 2875 O O . LEU A 1 370 ? 31.109 -8.219 -3.596 1 97.62 370 LEU A O 1
ATOM 2879 N N . TYR A 1 371 ? 30.703 -6.785 -1.953 1 96.25 371 TYR A N 1
ATOM 2880 C CA . TYR A 1 371 ? 31.734 -7.301 -1.066 1 96.25 371 TYR A CA 1
ATOM 2881 C C . TYR A 1 371 ? 31.125 -8.055 0.108 1 96.25 371 TYR A C 1
ATOM 2883 O O . TYR A 1 371 ? 30.312 -7.504 0.85 1 96.25 371 TYR A O 1
ATOM 2891 N N . LEU A 1 372 ? 31.453 -9.273 0.276 1 95.06 372 LEU A N 1
ATOM 2892 C CA . LEU A 1 372 ? 31 -10.086 1.397 1 95.06 372 LEU A CA 1
ATOM 2893 C C . LEU A 1 372 ? 32.156 -10.438 2.318 1 95.06 372 LEU A C 1
ATOM 2895 O O . LEU A 1 372 ? 33.219 -10.867 1.853 1 95.06 372 LEU A O 1
ATOM 2899 N N . PRO A 1 373 ? 31.984 -10.172 3.602 1 89.69 373 PRO A N 1
ATOM 2900 C CA . PRO A 1 373 ? 33.062 -10.484 4.535 1 89.69 373 PRO A CA 1
ATOM 2901 C C . PRO A 1 373 ? 33.281 -11.992 4.699 1 89.69 373 PRO A C 1
ATOM 2903 O O . PRO A 1 373 ? 32.406 -12.781 4.359 1 89.69 373 PRO A O 1
ATOM 2906 N N . ASN A 1 374 ? 34.406 -12.297 5.117 1 77.56 374 ASN A N 1
ATOM 2907 C CA . ASN A 1 374 ? 34.719 -13.688 5.434 1 77.56 374 ASN A CA 1
ATOM 2908 C C . ASN A 1 374 ? 33.906 -14.18 6.629 1 77.56 374 ASN A C 1
ATOM 2910 O O . ASN A 1 374 ? 33.75 -13.469 7.621 1 77.56 374 ASN A O 1
ATOM 2914 N N . SER A 1 375 ? 32.719 -14.398 6.672 1 59.84 375 SER A N 1
ATOM 2915 C CA . SER A 1 375 ? 31.766 -14.742 7.711 1 59.84 375 SER A CA 1
ATOM 2916 C C . SER A 1 375 ? 32.469 -15.195 8.984 1 59.84 375 SER A C 1
ATOM 2918 O O . SER A 1 375 ? 33.219 -16.156 8.977 1 59.84 375 SER A O 1
ATOM 2920 N N . ALA A 1 376 ? 33.219 -14.555 9.93 1 46.84 376 ALA A N 1
ATOM 2921 C CA . ALA A 1 376 ? 32.969 -15.102 11.258 1 46.84 376 ALA A CA 1
ATOM 2922 C C . ALA A 1 376 ? 31.5 -14.93 11.641 1 46.84 376 ALA A C 1
ATOM 2924 O O . ALA A 1 376 ? 30.875 -13.922 11.305 1 46.84 376 ALA A O 1
ATOM 2925 N N . PRO A 1 377 ? 30.547 -16.078 11.875 1 41.03 377 PRO A N 1
ATOM 2926 C CA . PRO A 1 377 ? 29.188 -15.906 12.383 1 41.03 377 PRO A CA 1
ATOM 2927 C C . PRO A 1 377 ? 29.047 -14.703 13.312 1 41.03 377 PRO A C 1
ATOM 2929 O O . PRO A 1 377 ? 29.922 -14.453 14.141 1 41.03 377 PRO A O 1
ATOM 2932 N N . SER A 1 378 ? 28.656 -13.641 12.859 1 37.91 378 SER A N 1
ATOM 2933 C CA . SER A 1 378 ? 28.406 -12.648 13.898 1 37.91 378 SER A CA 1
ATOM 2934 C C . SER A 1 378 ? 27.594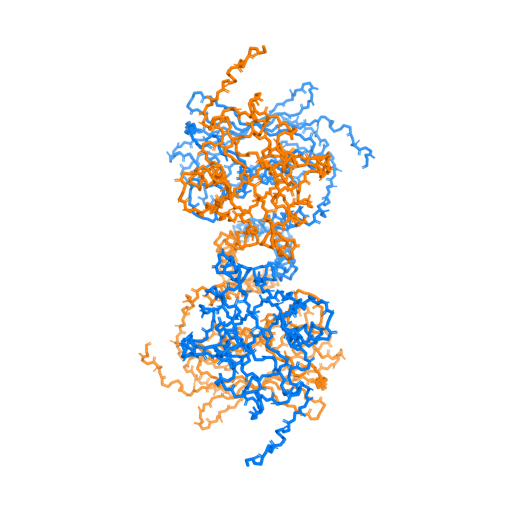 -13.242 15.047 1 37.91 378 SER A C 1
ATOM 2936 O O . SER A 1 378 ? 26.578 -13.906 14.812 1 37.91 378 SER A O 1
ATOM 2938 N N . SER A 1 379 ? 28.234 -13.734 16.156 1 31.8 379 SER A N 1
ATOM 2939 C CA . SER A 1 379 ? 27.609 -14.016 17.438 1 31.8 379 SER A CA 1
ATOM 2940 C C . SER A 1 379 ? 26.578 -12.945 17.797 1 31.8 379 SER A C 1
ATOM 2942 O O . SER A 1 379 ? 25.891 -13.047 18.812 1 31.8 379 SER A O 1
ATOM 2944 N N . LYS A 1 380 ? 26.188 -11.93 17.188 1 27.14 380 LYS A N 1
ATOM 2945 C CA . LYS A 1 380 ? 25.203 -11.164 17.969 1 27.14 380 LYS A CA 1
ATOM 2946 C C . LYS A 1 380 ? 23.812 -11.781 17.859 1 27.14 380 LYS A C 1
ATOM 2948 O O . LYS A 1 380 ? 23.375 -12.133 16.766 1 27.14 380 LYS A O 1
ATOM 2953 N N . MET B 1 1 ? 36.281 36.656 12.727 1 30.42 1 MET B N 1
ATOM 2954 C CA . MET B 1 1 ? 35.625 35.344 12.578 1 30.42 1 MET B CA 1
ATOM 2955 C C . MET B 1 1 ? 35.406 35.031 11.109 1 30.42 1 MET B C 1
ATOM 2957 O O . MET B 1 1 ? 34.688 35.719 10.414 1 30.42 1 MET B O 1
ATOM 2961 N N . THR B 1 2 ? 36.375 34.719 10.375 1 36.66 2 THR B N 1
ATOM 2962 C CA . THR B 1 2 ? 36.5 34.531 8.938 1 36.66 2 THR B CA 1
ATOM 2963 C C . THR B 1 2 ? 35.375 33.656 8.398 1 36.66 2 THR B C 1
ATOM 2965 O O . THR B 1 2 ? 35.156 32.531 8.844 1 36.66 2 THR B O 1
ATOM 2968 N N . ASN B 1 3 ? 34.156 34.188 8.109 1 44.12 3 ASN B N 1
ATOM 2969 C CA . ASN B 1 3 ? 32.969 33.625 7.461 1 44.12 3 ASN B CA 1
ATOM 2970 C C . ASN B 1 3 ? 33.375 32.688 6.316 1 44.12 3 ASN B C 1
ATOM 2972 O O . ASN B 1 3 ? 33.562 33.125 5.184 1 44.12 3 ASN B O 1
ATOM 2976 N N . THR B 1 4 ? 34.406 31.891 6.43 1 48.12 4 THR B N 1
ATOM 2977 C CA . THR B 1 4 ? 34.969 31.031 5.387 1 48.12 4 THR B CA 1
ATOM 2978 C C . THR B 1 4 ? 33.844 30.344 4.613 1 48.12 4 THR B C 1
ATOM 2980 O O . THR B 1 4 ? 33.062 29.562 5.184 1 48.12 4 THR B O 1
ATOM 2983 N N . ALA B 1 5 ? 33.438 30.969 3.545 1 63.5 5 ALA B N 1
ATOM 2984 C CA . ALA B 1 5 ? 32.375 30.594 2.615 1 63.5 5 ALA B CA 1
ATOM 2985 C C . ALA B 1 5 ? 32.469 29.109 2.268 1 63.5 5 ALA B C 1
ATOM 2987 O O . ALA B 1 5 ? 33.469 28.656 1.688 1 63.5 5 ALA B O 1
ATOM 2988 N N . MET B 1 6 ? 31.812 28.281 3.066 1 79 6 MET B N 1
ATOM 2989 C CA . MET B 1 6 ? 31.812 26.859 2.771 1 79 6 MET B CA 1
ATOM 2990 C C . MET B 1 6 ? 31.391 26.594 1.326 1 79 6 MET B C 1
ATOM 2992 O O . MET B 1 6 ? 30.531 27.281 0.792 1 79 6 MET B O 1
ATOM 2996 N N . THR B 1 7 ? 32.156 25.891 0.611 1 88.88 7 THR B N 1
ATOM 2997 C CA . THR B 1 7 ? 31.891 25.5 -0.771 1 88.88 7 THR B CA 1
ATOM 2998 C C . THR B 1 7 ? 30.578 24.719 -0.871 1 88.88 7 THR B C 1
ATOM 3000 O O . THR B 1 7 ? 30.234 23.969 0.041 1 88.88 7 THR B O 1
ATOM 3003 N N . THR B 1 8 ? 29.75 25.141 -1.81 1 92.56 8 THR B N 1
ATOM 3004 C CA . THR B 1 8 ? 28.516 24.406 -2.084 1 92.56 8 THR B CA 1
ATOM 3005 C C . THR B 1 8 ? 28.406 24.031 -3.561 1 92.56 8 THR B C 1
ATOM 3007 O O . THR B 1 8 ? 28.984 24.719 -4.414 1 92.56 8 THR B O 1
ATOM 3010 N N . LEU B 1 9 ? 27.75 22.984 -3.814 1 94.5 9 LEU B N 1
ATOM 3011 C CA . LEU B 1 9 ? 27.531 22.547 -5.188 1 94.5 9 LEU B CA 1
ATOM 3012 C C . LEU B 1 9 ? 26.078 22.719 -5.59 1 94.5 9 LEU B C 1
ATOM 3014 O O . LEU B 1 9 ? 25.703 22.469 -6.742 1 94.5 9 LEU B O 1
ATOM 3018 N N . PHE B 1 10 ? 25.156 23.172 -4.703 1 95.62 10 PHE B N 1
ATOM 3019 C CA . PHE B 1 10 ? 23.75 23.328 -5.051 1 95.62 10 PHE B CA 1
ATOM 3020 C C . PHE B 1 10 ? 23.141 24.484 -4.254 1 95.62 10 PHE B C 1
ATOM 3022 O O . PHE B 1 10 ? 23.203 25.641 -4.668 1 95.62 10 PHE B O 1
ATOM 3029 N N . ALA B 1 11 ? 22.641 24.281 -3.045 1 96.56 11 ALA B N 1
ATOM 3030 C CA . ALA B 1 11 ? 22.016 25.344 -2.256 1 96.56 11 ALA B CA 1
ATOM 3031 C C . ALA B 1 11 ? 23.047 26.078 -1.404 1 96.56 11 ALA B C 1
ATOM 3033 O O . ALA B 1 11 ? 24.109 25.531 -1.092 1 96.56 11 ALA B O 1
ATOM 3034 N N . PRO B 1 12 ? 22.828 27.312 -1.013 1 95.44 12 PRO B N 1
ATOM 3035 C CA . PRO B 1 12 ? 23.781 28.094 -0.236 1 95.44 12 PRO B CA 1
ATOM 3036 C C . PRO B 1 12 ? 24.203 27.406 1.063 1 95.44 12 PRO B C 1
ATOM 3038 O O . PRO B 1 12 ? 23.359 26.766 1.722 1 95.44 12 PRO B O 1
ATOM 3041 N N . ALA B 1 13 ? 25.422 27.562 1.5 1 96.06 13 ALA B N 1
ATOM 3042 C CA . ALA B 1 13 ? 26 26.828 2.619 1 96.06 13 ALA B CA 1
ATOM 3043 C C . ALA B 1 13 ? 25.875 27.609 3.92 1 96.06 13 ALA B C 1
ATOM 3045 O O . ALA B 1 13 ? 26.078 27.062 5.004 1 96.06 13 ALA B O 1
ATOM 3046 N N . GLU B 1 14 ? 25.531 28.875 3.82 1 95.06 14 GLU B N 1
ATOM 3047 C CA . GLU B 1 14 ? 25.531 29.75 4.98 1 95.06 14 GLU B CA 1
ATOM 3048 C C . GLU B 1 14 ? 24.547 29.281 6.043 1 95.06 14 GLU B C 1
ATOM 3050 O O . GLU B 1 14 ? 23.5 28.719 5.719 1 95.06 14 GLU B O 1
ATOM 3055 N N . ARG B 1 15 ? 24.859 29.594 7.316 1 95.62 15 ARG B N 1
ATOM 3056 C CA . ARG B 1 15 ? 24.031 29.234 8.461 1 95.62 15 ARG B CA 1
ATOM 3057 C C . ARG B 1 15 ? 23.969 30.391 9.461 1 95.62 15 ARG B C 1
ATOM 3059 O O . ARG B 1 15 ? 24.891 31.219 9.516 1 95.62 15 ARG B O 1
ATOM 3066 N N . LEU B 1 16 ? 22.969 30.422 10.133 1 95.25 16 LEU B N 1
ATOM 3067 C CA . LEU B 1 16 ? 22.875 31.281 11.305 1 95.25 16 LEU B CA 1
ATOM 3068 C C . LEU B 1 16 ? 23.297 30.547 12.562 1 95.25 16 LEU B C 1
ATOM 3070 O O . LEU B 1 16 ? 23.156 29.312 12.641 1 95.25 16 LEU B O 1
ATOM 3074 N N . PRO B 1 17 ? 23.844 31.266 13.539 1 94.94 17 PRO B N 1
ATOM 3075 C CA . PRO B 1 17 ? 24.156 30.625 14.812 1 94.94 17 PRO B CA 1
ATOM 3076 C C . PRO B 1 17 ? 22.922 30.047 15.508 1 94.94 17 PRO B C 1
ATOM 3078 O O . PRO B 1 17 ? 21.844 30.641 15.43 1 94.94 17 PRO B O 1
ATOM 3081 N N . VAL B 1 18 ? 23.109 29 16.234 1 93.31 18 VAL B N 1
ATOM 3082 C CA . VAL B 1 18 ? 22.016 28.266 16.891 1 93.31 18 VAL B CA 1
ATOM 3083 C C . VAL B 1 18 ? 21.297 29.172 17.875 1 93.31 18 VAL B C 1
ATOM 3085 O O . VAL B 1 18 ? 20.078 29.094 18.031 1 93.31 18 VAL B O 1
ATOM 3088 N N . ALA B 1 19 ? 22.062 30.016 18.531 1 92.81 19 ALA B N 1
ATOM 3089 C CA . ALA B 1 19 ? 21.469 30.938 19.5 1 92.81 19 ALA B CA 1
ATOM 3090 C C . ALA B 1 19 ? 20.438 31.828 18.844 1 92.81 19 ALA B C 1
ATOM 3092 O O . ALA B 1 19 ? 19.375 32.094 19.438 1 92.81 19 ALA B O 1
ATOM 3093 N N . CYS B 1 20 ? 20.719 32.281 17.672 1 93.62 20 CYS B N 1
ATOM 3094 C CA . CYS B 1 20 ? 19.797 33.094 16.922 1 93.62 20 CYS B CA 1
ATOM 3095 C C . CYS B 1 20 ? 18.531 32.344 16.578 1 93.62 20 CYS B C 1
ATOM 3097 O O . CYS B 1 20 ? 17.422 32.875 16.719 1 93.62 20 CYS B O 1
ATOM 3099 N N . LEU B 1 21 ? 18.672 31.141 16.203 1 94.62 21 LEU B N 1
ATOM 3100 C CA . LEU B 1 21 ? 17.547 30.312 15.812 1 94.62 21 LEU B CA 1
ATOM 3101 C C . LEU B 1 21 ? 16.688 29.938 17.016 1 94.62 21 LEU B C 1
ATOM 3103 O O . LEU B 1 21 ? 15.469 29.828 16.906 1 94.62 21 LEU B O 1
ATOM 3107 N N . ALA B 1 22 ? 17.312 29.734 18.141 1 93.94 22 ALA B N 1
ATOM 3108 C CA . ALA B 1 22 ? 16.594 29.453 19.375 1 93.94 22 ALA B CA 1
ATOM 3109 C C . ALA B 1 22 ? 15.672 30.625 19.734 1 93.94 22 ALA B C 1
ATOM 3111 O O . ALA B 1 22 ? 14.539 30.406 20.188 1 93.94 22 ALA B O 1
ATOM 3112 N N . ASP B 1 23 ? 16.172 31.781 19.547 1 93.88 23 ASP B N 1
ATOM 3113 C CA . ASP B 1 23 ? 15.367 32.969 19.797 1 93.88 23 ASP B CA 1
ATOM 3114 C C . ASP B 1 23 ? 14.164 33.031 18.859 1 93.88 23 ASP B C 1
ATOM 3116 O O . ASP B 1 23 ? 13.055 33.344 19.281 1 93.88 23 ASP B O 1
ATOM 3120 N N . LEU B 1 24 ? 14.391 32.719 17.656 1 92.88 24 LEU B N 1
ATOM 3121 C CA . LEU B 1 24 ? 13.312 32.719 16.672 1 92.88 24 LEU B CA 1
A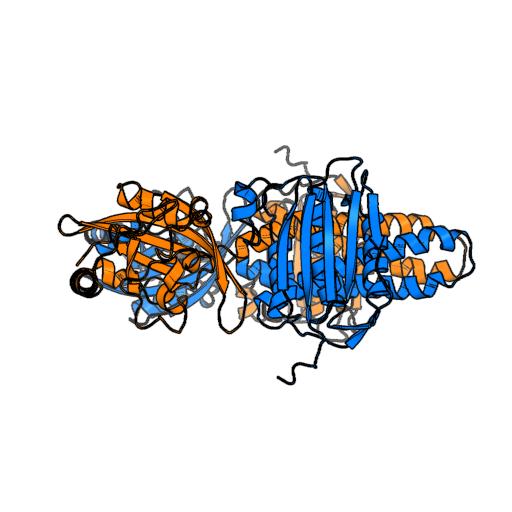TOM 3122 C C . LEU B 1 24 ? 12.273 31.656 17.031 1 92.88 24 LEU B C 1
ATOM 3124 O O . LEU B 1 24 ? 11.07 31.891 16.938 1 92.88 24 LEU B O 1
ATOM 3128 N N . ARG B 1 25 ? 12.719 30.516 17.422 1 94.12 25 ARG B N 1
ATOM 3129 C CA . ARG B 1 25 ? 11.828 29.438 17.844 1 94.12 25 ARG B CA 1
ATOM 3130 C C . ARG B 1 25 ? 10.906 29.891 18.969 1 94.12 25 ARG B C 1
ATOM 3132 O O . ARG B 1 25 ? 9.695 29.656 18.922 1 94.12 25 ARG B O 1
ATOM 3139 N N . GLU B 1 26 ? 11.484 30.516 19.969 1 92.94 26 GLU B N 1
ATOM 3140 C CA . GLU B 1 26 ? 10.711 30.984 21.109 1 92.94 26 GLU B CA 1
ATOM 3141 C C . GLU B 1 26 ? 9.602 31.938 20.672 1 92.94 26 GLU B C 1
ATOM 3143 O O . GLU B 1 26 ? 8.5 31.906 21.234 1 92.94 26 GLU B O 1
ATOM 3148 N N . GLN B 1 27 ? 9.844 32.75 19.734 1 92 27 GLN B N 1
ATOM 3149 C CA . GLN B 1 27 ? 8.844 33.656 19.219 1 92 27 GLN B CA 1
ATOM 3150 C C . GLN B 1 27 ? 7.77 32.906 18.422 1 92 27 GLN B C 1
ATOM 3152 O O . GLN B 1 27 ? 6.574 33.156 18.609 1 92 27 GLN B O 1
ATOM 3157 N N . LEU B 1 28 ? 8.18 32 17.609 1 91.38 28 LEU B N 1
ATOM 3158 C CA . LEU B 1 28 ? 7.27 31.297 16.703 1 91.38 28 LEU B CA 1
ATOM 3159 C C . LEU B 1 28 ? 6.328 30.391 17.484 1 91.38 28 LEU B C 1
ATOM 3161 O O . LEU B 1 28 ? 5.145 30.281 17.141 1 91.38 28 LEU B O 1
ATOM 3165 N N . VAL B 1 29 ? 6.82 29.703 18.5 1 90.81 29 VAL B N 1
ATOM 3166 C CA . VAL B 1 29 ? 6.035 28.719 19.234 1 90.81 29 VAL B CA 1
ATOM 3167 C C . VAL B 1 29 ? 4.926 29.406 20.016 1 90.81 29 VAL B C 1
ATOM 3169 O O . VAL B 1 29 ? 3.988 28.75 20.484 1 90.81 29 VAL B O 1
ATOM 3172 N N . GLN B 1 30 ? 5.016 30.688 20.219 1 88.5 30 GLN B N 1
ATOM 3173 C CA . GLN B 1 30 ? 3.986 31.453 20.922 1 88.5 30 GLN B CA 1
ATOM 3174 C C . GLN B 1 30 ? 2.811 31.766 20 1 88.5 30 GLN B C 1
ATOM 3176 O O . GLN B 1 30 ? 1.734 32.156 20.469 1 88.5 30 GLN B O 1
ATOM 3181 N N . LEU B 1 31 ? 3.078 31.625 18.766 1 85.69 31 LEU B N 1
ATOM 3182 C CA . LEU B 1 31 ? 2.014 31.875 17.797 1 85.69 31 LEU B CA 1
ATOM 3183 C C . LEU B 1 31 ? 0.977 30.75 17.828 1 85.69 31 LEU B C 1
ATOM 3185 O O . LEU B 1 31 ? 1.332 29.578 17.891 1 85.69 31 LEU B O 1
ATOM 3189 N N . ASP B 1 32 ? -0.293 31.109 17.766 1 78.19 32 ASP B N 1
ATOM 3190 C CA . ASP B 1 32 ? -1.389 30.141 17.844 1 78.19 32 ASP B CA 1
ATOM 3191 C C . ASP B 1 32 ? -1.313 29.125 16.703 1 78.19 32 ASP B C 1
ATOM 3193 O O . ASP B 1 32 ? -1.546 27.938 16.922 1 78.19 32 ASP B O 1
ATOM 3197 N N . HIS B 1 33 ? -0.975 29.594 15.57 1 79.5 33 HIS B N 1
ATOM 3198 C CA . HIS B 1 33 ? -0.907 28.703 14.422 1 79.5 33 HIS B CA 1
ATOM 3199 C C . HIS B 1 33 ? 0.153 27.625 14.617 1 79.5 33 HIS B C 1
ATOM 3201 O O . HIS B 1 33 ? -0.049 26.469 14.234 1 79.5 33 HIS B O 1
ATOM 3207 N N . VAL B 1 34 ? 1.18 28.016 15.25 1 83.06 34 VAL B N 1
ATOM 3208 C CA . VAL B 1 34 ? 2.271 27.078 15.461 1 83.06 34 VAL B CA 1
ATOM 3209 C C . VAL B 1 34 ? 1.889 26.062 16.547 1 83.06 34 VAL B C 1
ATOM 3211 O O . VAL B 1 34 ? 2.207 24.875 16.453 1 83.06 34 VAL B O 1
ATOM 3214 N N . LYS B 1 35 ? 1.168 26.484 17.547 1 81.44 35 LYS B N 1
ATOM 3215 C CA . LYS B 1 35 ? 0.674 25.578 18.578 1 81.44 35 LYS B CA 1
ATOM 3216 C C . LYS B 1 35 ? -0.22 24.5 17.984 1 81.44 35 LYS B C 1
ATOM 3218 O O . LYS B 1 35 ? -0.204 23.359 18.453 1 81.44 35 LYS B O 1
ATOM 3223 N N . TRP B 1 36 ? -0.875 24.844 16.953 1 83.81 36 TRP B N 1
ATOM 3224 C CA . TRP B 1 36 ? -1.794 23.906 16.328 1 83.81 36 TRP B CA 1
ATOM 3225 C C . TRP B 1 36 ? -1.031 22.828 15.562 1 83.81 36 TRP B C 1
ATOM 3227 O O . TRP B 1 36 ? -1.521 21.703 15.398 1 83.81 36 TRP B O 1
ATOM 3237 N N . LEU B 1 37 ? 0.172 23.203 15.062 1 88.44 37 LEU B N 1
ATOM 3238 C CA . LEU B 1 37 ? 0.983 22.234 14.328 1 88.44 37 LEU B CA 1
ATOM 3239 C C . LEU B 1 37 ? 1.349 21.047 15.211 1 88.44 37 LEU B C 1
ATOM 3241 O O . LEU B 1 37 ? 1.569 19.938 14.719 1 88.44 37 LEU B O 1
ATOM 3245 N N . GLU B 1 38 ? 1.331 21.266 16.516 1 87.44 38 GLU B N 1
ATOM 3246 C CA . GLU B 1 38 ? 1.654 20.219 17.469 1 87.44 38 GLU B CA 1
ATOM 3247 C C . GLU B 1 38 ? 0.605 19.109 17.453 1 87.44 38 GLU B C 1
ATOM 3249 O O . GLU B 1 38 ? 0.898 17.969 17.797 1 87.44 38 GLU B O 1
ATOM 3254 N N . ARG B 1 39 ? -0.534 19.5 16.969 1 84 39 ARG B N 1
ATOM 3255 C CA . ARG B 1 39 ? -1.667 18.578 17.047 1 84 39 ARG B CA 1
ATOM 3256 C C . ARG B 1 39 ? -1.854 17.812 15.75 1 84 39 ARG B C 1
ATOM 3258 O O . ARG B 1 39 ? -2.738 16.953 15.648 1 84 39 ARG B O 1
ATOM 3265 N N . MET B 1 40 ? -1.049 18.125 14.797 1 90.06 40 MET B N 1
ATOM 3266 C CA . MET B 1 40 ? -1.208 17.5 13.484 1 90.06 40 MET B CA 1
ATOM 3267 C C . MET B 1 40 ? -0.507 16.156 13.43 1 90.06 40 MET B C 1
ATOM 3269 O O . MET B 1 40 ? 0.579 15.992 13.992 1 90.06 40 MET B O 1
ATOM 3273 N N . PRO B 1 41 ? -1.122 15.148 12.766 1 92 41 PRO B N 1
ATOM 3274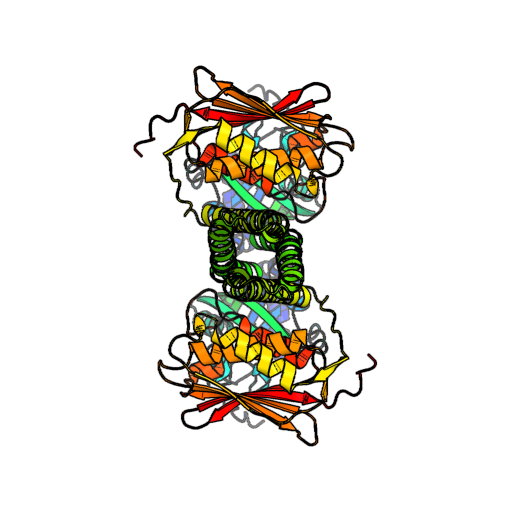 C CA . PRO B 1 41 ? -0.558 13.797 12.719 1 92 41 PRO B CA 1
ATOM 3275 C C . PRO B 1 41 ? 0.423 13.609 11.562 1 92 41 PRO B C 1
ATOM 3277 O O . PRO B 1 41 ? 0.689 12.484 11.148 1 92 41 PRO B O 1
ATOM 3280 N N . LEU B 1 42 ? 0.959 14.602 10.953 1 94.38 42 LEU B N 1
ATOM 3281 C CA . LEU B 1 42 ? 1.949 14.555 9.883 1 94.38 42 LEU B CA 1
ATOM 3282 C C . LEU B 1 42 ? 3.262 15.188 10.32 1 94.38 42 LEU B C 1
ATOM 3284 O O . LEU B 1 42 ? 3.289 15.961 11.289 1 94.38 42 LEU B O 1
ATOM 3288 N N . MET B 1 43 ? 4.293 14.82 9.664 1 96.19 43 MET B N 1
ATOM 3289 C CA . MET B 1 43 ? 5.57 15.484 9.906 1 96.19 43 MET B CA 1
ATOM 3290 C C . MET B 1 43 ? 5.535 16.922 9.406 1 96.19 43 MET B C 1
ATOM 3292 O O . MET B 1 43 ? 5.324 17.172 8.219 1 96.19 43 MET B O 1
ATOM 3296 N N . ILE B 1 44 ? 5.734 17.812 10.312 1 96.25 44 ILE B N 1
ATOM 3297 C CA . ILE B 1 44 ? 5.746 19.234 9.961 1 96.25 44 ILE B CA 1
ATOM 3298 C C . ILE B 1 44 ? 6.965 19.906 10.594 1 96.25 44 ILE B C 1
ATOM 3300 O O . ILE B 1 44 ? 7.301 19.641 11.75 1 96.25 44 ILE B O 1
ATOM 3304 N N . PHE B 1 45 ? 7.633 20.797 9.844 1 97.19 45 PHE B N 1
ATOM 3305 C CA . PHE B 1 45 ? 8.711 21.594 10.398 1 97.19 45 PHE B CA 1
ATOM 3306 C C . PHE B 1 45 ? 8.781 22.953 9.719 1 97.19 45 PHE B C 1
ATOM 3308 O O . PHE B 1 45 ? 8.312 23.109 8.586 1 97.19 45 PHE B O 1
ATOM 3315 N N . LEU B 1 46 ? 9.273 23.906 10.422 1 96.81 46 LEU B N 1
ATOM 3316 C CA . LEU B 1 46 ? 9.562 25.234 9.906 1 96.81 46 LEU B CA 1
ATOM 3317 C C . LEU B 1 46 ? 11.062 25.422 9.703 1 96.81 46 LEU B C 1
ATOM 3319 O O . LEU B 1 46 ? 11.867 25.109 10.586 1 96.81 46 LEU B O 1
ATOM 3323 N N . ALA B 1 47 ? 11.414 25.859 8.562 1 97.94 47 ALA B N 1
ATOM 3324 C CA . ALA B 1 47 ? 12.812 26.141 8.25 1 97.94 47 ALA B CA 1
ATOM 3325 C C . ALA B 1 47 ? 13.016 27.641 7.988 1 97.94 47 ALA B C 1
ATOM 3327 O O . ALA B 1 47 ? 12.164 28.297 7.387 1 97.94 47 ALA B O 1
ATOM 3328 N N . ASP B 1 48 ? 14.172 28.156 8.414 1 97.44 48 ASP B N 1
ATOM 3329 C CA . ASP B 1 48 ? 14.492 29.562 8.18 1 97.44 48 ASP B CA 1
ATOM 3330 C C . ASP B 1 48 ? 15.039 29.766 6.77 1 97.44 48 ASP B C 1
ATOM 3332 O O . ASP B 1 48 ? 15.008 28.844 5.941 1 97.44 48 ASP B O 1
ATOM 3336 N N . SER B 1 49 ? 15.531 30.969 6.426 1 96.75 49 SER B N 1
ATOM 3337 C CA . SER B 1 49 ? 15.984 31.344 5.094 1 96.75 49 SER B CA 1
ATOM 3338 C C . SER B 1 49 ? 17.234 30.578 4.695 1 96.75 49 SER B C 1
ATOM 3340 O O . SER B 1 49 ? 17.609 30.531 3.518 1 96.75 49 SER B O 1
ATOM 3342 N N . HIS B 1 50 ? 17.906 30.016 5.641 1 97.06 50 HIS B N 1
ATOM 3343 C CA . HIS B 1 50 ? 19.094 29.188 5.383 1 97.06 50 HIS B CA 1
ATOM 3344 C C . HIS B 1 50 ? 18.75 27.703 5.441 1 97.06 50 HIS B C 1
ATOM 3346 O O . HIS B 1 50 ? 19.656 26.859 5.535 1 97.06 50 HIS B O 1
ATOM 3352 N N . ARG B 1 51 ? 17.453 27.312 5.453 1 98 51 ARG B N 1
ATOM 3353 C CA . ARG B 1 51 ? 16.922 25.953 5.426 1 98 51 ARG B CA 1
ATOM 3354 C C . ARG B 1 51 ? 17.172 25.234 6.742 1 98 51 ARG B C 1
ATOM 3356 O O . ARG B 1 51 ? 17.203 24 6.789 1 98 51 ARG B O 1
ATOM 3363 N N . GLN B 1 52 ? 17.484 26.016 7.75 1 97.94 52 GLN B N 1
ATOM 3364 C CA . GLN B 1 52 ? 17.672 25.422 9.078 1 97.94 52 GLN B CA 1
ATOM 3365 C C . GLN B 1 52 ? 16.344 25.297 9.812 1 97.94 52 GLN B C 1
ATOM 3367 O O . GLN B 1 52 ? 15.492 26.203 9.742 1 97.94 52 GLN B O 1
ATOM 3372 N N . ILE B 1 53 ? 16.188 24.219 10.547 1 98 53 ILE B N 1
ATOM 3373 C CA . ILE B 1 53 ? 14.953 23.938 11.281 1 98 53 ILE B CA 1
ATOM 3374 C C . ILE B 1 53 ? 14.844 24.875 12.477 1 98 53 ILE B C 1
ATOM 3376 O O . ILE B 1 53 ? 15.773 24.984 13.281 1 98 53 ILE B O 1
ATOM 3380 N N . VAL B 1 54 ? 13.766 25.516 12.609 1 96.94 54 VAL B N 1
ATOM 3381 C CA . VAL B 1 54 ? 13.477 26.359 13.758 1 96.94 54 VAL B CA 1
ATOM 3382 C C . VAL B 1 54 ? 12.445 25.688 14.656 1 96.94 54 VAL B C 1
ATOM 3384 O O . VAL B 1 54 ? 12.438 25.906 15.875 1 96.94 54 VAL B O 1
ATOM 3387 N N . TYR B 1 55 ? 11.609 24.938 14.016 1 95.69 55 TYR B N 1
ATOM 3388 C CA . TYR B 1 55 ? 10.57 24.203 14.734 1 95.69 55 TYR B CA 1
ATOM 3389 C C . TYR B 1 55 ? 10.219 22.906 14.016 1 95.69 55 TYR B C 1
ATOM 3391 O O . TYR B 1 55 ? 10.188 22.859 12.789 1 95.69 55 TYR B O 1
ATOM 3399 N N . GLY B 1 56 ? 10 21.891 14.742 1 95.88 56 GLY B N 1
ATOM 3400 C CA . GLY B 1 56 ? 9.438 20.609 14.297 1 95.88 56 GLY B CA 1
ATOM 3401 C C . GLY B 1 56 ? 8.398 20.062 15.25 1 95.88 56 GLY B C 1
ATOM 3402 O O . GLY B 1 56 ? 8.578 20.094 16.469 1 95.88 56 GLY B O 1
ATOM 3403 N N . ASN B 1 57 ? 7.273 19.656 14.688 1 94.5 57 ASN B N 1
ATOM 3404 C CA . ASN B 1 57 ? 6.234 19.094 15.547 1 94.5 57 ASN B CA 1
ATOM 3405 C C . ASN B 1 57 ? 6.59 17.688 16.016 1 94.5 57 ASN B C 1
ATOM 3407 O O . ASN B 1 57 ? 7.59 17.109 15.57 1 94.5 57 ASN B O 1
ATOM 3411 N N . PRO B 1 58 ? 5.809 17.047 16.859 1 93.5 58 PRO B N 1
ATOM 3412 C CA . PRO B 1 58 ? 6.156 15.766 17.484 1 93.5 58 PRO B CA 1
ATOM 3413 C C . PRO B 1 58 ? 6.398 14.664 16.453 1 93.5 58 PRO B C 1
ATOM 3415 O O . PRO B 1 58 ? 7.395 13.945 16.547 1 93.5 58 PRO B O 1
ATOM 3418 N N . PRO B 1 59 ? 5.504 14.516 15.445 1 94.75 59 PRO B N 1
ATOM 3419 C CA . PRO B 1 59 ? 5.789 13.484 14.453 1 94.75 59 PRO B CA 1
ATOM 3420 C C . PRO B 1 59 ? 7.145 13.672 13.773 1 94.75 59 PRO B C 1
ATOM 3422 O O . PRO B 1 59 ? 7.852 12.688 13.516 1 94.75 59 PRO B O 1
ATOM 3425 N N . PHE B 1 60 ? 7.531 14.867 13.445 1 96.75 60 PHE B N 1
ATOM 3426 C CA . PHE B 1 60 ? 8.836 15.117 12.844 1 96.75 60 PHE B CA 1
ATOM 3427 C C . PHE B 1 60 ? 9.953 14.781 13.82 1 96.75 60 PHE B C 1
ATOM 3429 O O . PHE B 1 60 ? 10.953 14.156 13.445 1 96.75 60 PHE B O 1
ATOM 3436 N N . VAL B 1 61 ? 9.789 15.188 15.047 1 95.56 61 VAL B N 1
ATOM 3437 C CA . VAL B 1 61 ? 10.789 14.914 16.078 1 95.56 61 VAL B CA 1
ATOM 3438 C C . VAL B 1 61 ? 10.992 13.414 16.219 1 95.56 61 VAL B C 1
ATOM 3440 O O . VAL B 1 61 ? 12.125 12.938 16.312 1 95.56 61 VAL B O 1
ATOM 3443 N N . ARG B 1 62 ? 9.945 12.656 16.172 1 92.94 62 ARG B N 1
ATOM 3444 C CA . ARG B 1 62 ? 10.016 11.203 16.312 1 92.94 62 ARG B CA 1
ATOM 3445 C C . ARG B 1 62 ? 10.742 10.578 15.125 1 92.94 62 ARG B C 1
ATOM 3447 O O . ARG B 1 62 ? 11.406 9.547 15.266 1 92.94 62 ARG B O 1
ATOM 3454 N N . ALA B 1 63 ? 10.578 11.172 13.969 1 92.88 63 ALA B N 1
ATOM 3455 C CA . ALA B 1 63 ? 11.211 10.656 12.758 1 92.88 63 ALA B CA 1
ATOM 3456 C C . ALA B 1 63 ? 12.695 10.984 12.727 1 92.88 63 ALA B C 1
ATOM 3458 O O . ALA B 1 63 ? 13.469 10.359 11.992 1 92.88 63 ALA B O 1
ATOM 3459 N N . ALA B 1 64 ? 13.109 12.023 13.398 1 93 64 ALA B N 1
ATOM 3460 C CA . ALA B 1 64 ? 14.516 12.43 13.445 1 93 64 ALA B CA 1
ATOM 3461 C C . ALA B 1 64 ? 15.375 11.352 14.094 1 93 64 ALA B C 1
ATOM 3463 O O . ALA B 1 64 ? 14.867 10.508 14.828 1 93 64 ALA B O 1
ATOM 3464 N N . LYS B 1 65 ? 16.656 11.398 13.797 1 88.56 65 LYS B N 1
ATOM 3465 C CA . LYS B 1 65 ? 17.594 10.508 14.469 1 88.56 65 LYS B CA 1
ATOM 3466 C C . LYS B 1 65 ? 17.531 10.672 15.984 1 88.56 65 LYS B C 1
ATOM 3468 O O . LYS B 1 65 ? 17.422 11.797 16.484 1 88.56 65 LYS B O 1
ATOM 3473 N N . PRO B 1 66 ? 17.594 9.586 16.672 1 81.75 66 PRO B N 1
ATOM 3474 C CA . PRO B 1 66 ? 17.484 9.656 18.141 1 81.75 66 PRO B CA 1
ATOM 3475 C C . PRO B 1 66 ? 18.531 10.586 18.75 1 81.75 66 PRO B C 1
ATOM 3477 O O . PRO B 1 66 ? 18.25 11.297 19.719 1 81.75 66 PRO B O 1
ATOM 3480 N N . SER B 1 67 ? 19.688 10.688 18.172 1 82.44 67 SER B N 1
ATOM 3481 C CA . SER B 1 67 ? 20.797 11.453 18.734 1 82.44 67 SER B CA 1
ATOM 3482 C C . SER B 1 67 ? 20.531 12.953 18.656 1 82.44 67 SER B C 1
ATOM 3484 O O . SER B 1 67 ? 21.156 13.742 19.359 1 82.44 67 SER B O 1
ATOM 3486 N N . VAL B 1 68 ? 19.562 13.328 17.844 1 83.5 68 VAL B N 1
ATOM 3487 C CA . VAL B 1 68 ? 19.406 14.766 17.641 1 83.5 68 VAL B CA 1
ATOM 3488 C C . VAL B 1 68 ? 17.984 15.18 17.984 1 83.5 68 VAL B C 1
ATOM 3490 O O . VAL B 1 68 ? 17.594 16.328 17.734 1 83.5 68 VAL B O 1
ATOM 3493 N N . GLN B 1 69 ? 17.156 14.367 18.516 1 80.69 69 GLN B N 1
ATOM 3494 C CA . GLN B 1 69 ? 15.75 14.648 18.797 1 80.69 69 GLN B CA 1
ATOM 3495 C C . GLN B 1 69 ? 15.602 15.812 19.781 1 80.69 69 GLN B C 1
ATOM 3497 O O . GLN B 1 69 ? 14.688 16.625 19.656 1 80.69 69 GLN B O 1
ATOM 3502 N N . ASN B 1 70 ? 16.625 15.938 20.641 1 80 70 ASN B N 1
ATOM 3503 C CA . ASN B 1 70 ? 16.547 17.016 21.641 1 80 70 ASN B CA 1
ATOM 3504 C C . ASN B 1 70 ? 17.266 18.266 21.156 1 80 70 ASN B C 1
ATOM 3506 O O . ASN B 1 70 ? 17.25 19.297 21.828 1 80 70 ASN B O 1
ATOM 3510 N N . GLY B 1 71 ? 17.828 18.281 19.922 1 87.44 71 GLY B N 1
ATOM 3511 C CA . GLY B 1 71 ? 18.578 19.391 19.375 1 87.44 71 GLY B CA 1
ATOM 3512 C C . GLY B 1 71 ? 18.344 19.594 17.875 1 87.44 71 GLY B C 1
ATOM 3513 O O . GLY B 1 71 ? 19.297 19.672 17.109 1 87.44 71 GLY B O 1
ATOM 3514 N N . LEU B 1 72 ? 17.078 19.688 17.516 1 93.44 72 LEU B N 1
ATOM 3515 C CA . LEU B 1 72 ? 16.703 19.781 16.109 1 93.44 72 LEU B CA 1
ATOM 3516 C C . LEU B 1 72 ? 17 21.156 15.555 1 93.44 72 LEU B C 1
ATOM 3518 O O . LEU B 1 72 ? 17.312 21.312 14.375 1 93.44 72 LEU B O 1
ATOM 3522 N N . VAL B 1 73 ? 16.969 22.172 16.469 1 95.62 73 VAL B N 1
ATOM 3523 C CA . VAL B 1 73 ? 17.062 23.562 16.047 1 95.62 73 VAL B CA 1
ATOM 3524 C C . VAL B 1 73 ? 18.453 23.828 15.461 1 95.62 73 VAL B C 1
ATOM 3526 O O . VAL B 1 73 ? 19.469 23.469 16.078 1 95.62 73 VAL B O 1
ATOM 3529 N N . GLY B 1 74 ? 18.453 24.359 14.289 1 96.25 74 GLY B N 1
ATOM 3530 C CA . GLY B 1 74 ? 19.719 24.719 13.648 1 96.25 74 GLY B CA 1
ATOM 3531 C C . GLY B 1 74 ? 20.156 23.703 12.609 1 96.25 74 GLY B C 1
ATOM 3532 O O . GLY B 1 74 ? 20.969 24 11.734 1 96.25 74 GLY B O 1
ATOM 3533 N N . LEU B 1 75 ? 19.672 22.5 12.742 1 96.81 75 LEU B N 1
ATOM 3534 C CA . LEU B 1 75 ? 19.984 21.469 11.75 1 96.81 75 LEU B CA 1
ATOM 3535 C C . LEU B 1 75 ? 19.172 21.688 10.477 1 96.81 75 LEU B C 1
ATOM 3537 O O . LEU B 1 75 ? 18.141 22.375 10.5 1 96.81 75 LEU B O 1
ATOM 3541 N N . ARG B 1 76 ? 19.688 21.219 9.406 1 97.69 76 ARG B N 1
ATOM 3542 C CA . ARG B 1 76 ? 18.875 21.125 8.195 1 97.69 76 ARG B CA 1
ATOM 3543 C C . ARG B 1 76 ? 18.172 19.781 8.117 1 97.69 76 ARG B C 1
ATOM 3545 O O . ARG B 1 76 ? 18.531 18.828 8.812 1 97.69 76 ARG B O 1
ATOM 3552 N N . PRO B 1 77 ? 17.078 19.672 7.34 1 96.94 77 PRO B N 1
ATOM 3553 C CA . PRO B 1 77 ? 16.203 18.5 7.43 1 96.94 77 PRO B CA 1
ATOM 3554 C C . PRO B 1 77 ? 16.938 17.188 7.184 1 96.94 77 PRO B C 1
ATOM 3556 O O . PRO B 1 77 ? 16.719 16.203 7.898 1 96.94 77 PRO B O 1
ATOM 3559 N N . GLY B 1 78 ? 17.766 17.125 6.172 1 96.69 78 GLY B N 1
ATOM 3560 C CA . GLY B 1 78 ? 18.5 15.898 5.91 1 96.69 78 GLY B CA 1
ATOM 3561 C C . GLY B 1 78 ? 19.406 15.492 7.062 1 96.69 78 GLY B C 1
ATOM 3562 O O . GLY B 1 78 ? 19.578 14.297 7.336 1 96.69 78 GLY B O 1
ATOM 3563 N N . GLU B 1 79 ? 20.031 16.5 7.707 1 96.19 79 GLU B N 1
ATOM 3564 C CA . GLU B 1 79 ? 20.875 16.234 8.883 1 96.19 79 GLU B CA 1
ATOM 3565 C C . GLU B 1 79 ? 20.047 15.688 10.031 1 96.19 79 GLU B C 1
ATOM 3567 O O . GLU B 1 79 ? 20.453 14.734 10.703 1 96.19 79 GLU B O 1
ATOM 3572 N N . ALA B 1 80 ? 18.875 16.266 10.25 1 96.06 80 ALA B N 1
ATOM 3573 C CA . ALA B 1 80 ? 17.984 15.828 11.32 1 96.06 80 ALA B CA 1
ATOM 3574 C C . ALA B 1 80 ? 17.5 14.391 11.094 1 96.06 80 ALA B C 1
ATOM 3576 O O . ALA B 1 80 ? 17.438 13.602 12.039 1 96.06 80 ALA B O 1
ATOM 3577 N N . LEU B 1 81 ? 17.219 14.031 9.836 1 95.44 81 LEU B N 1
ATOM 3578 C CA . LEU B 1 81 ? 16.625 12.734 9.508 1 95.44 81 LEU B CA 1
ATOM 3579 C C . LEU B 1 81 ? 17.703 11.688 9.273 1 95.44 81 LEU B C 1
ATOM 3581 O O . LEU B 1 81 ? 17.406 10.516 9.047 1 95.44 81 LEU B O 1
ATOM 3585 N N . GLY B 1 82 ? 18.984 12.117 9.195 1 94.5 82 GLY B N 1
ATOM 3586 C CA . GLY B 1 82 ? 20.078 11.188 9 1 94.5 82 GLY B CA 1
ATOM 3587 C C . GLY B 1 82 ? 20.297 10.828 7.543 1 94.5 82 GLY B C 1
ATOM 3588 O O . GLY B 1 82 ? 20.688 9.695 7.227 1 94.5 82 GLY B O 1
ATOM 3589 N N . CYS B 1 83 ? 20 11.734 6.633 1 95.62 83 CYS B N 1
ATOM 3590 C CA . CYS B 1 83 ? 20.281 11.516 5.219 1 95.62 83 CYS B CA 1
ATOM 3591 C C . CYS B 1 83 ? 21.75 11.227 4.996 1 95.62 83 CYS B C 1
ATOM 3593 O O . CYS B 1 83 ? 22.609 11.977 5.453 1 95.62 83 CYS B O 1
ATOM 3595 N N . ILE B 1 84 ? 22.062 10.242 4.234 1 93 84 ILE B N 1
ATOM 3596 C CA . ILE B 1 84 ? 23.453 9.82 4.059 1 93 84 ILE B CA 1
ATOM 3597 C C . ILE B 1 84 ? 24.203 10.875 3.256 1 93 84 ILE B C 1
ATOM 3599 O O . ILE B 1 84 ? 25.438 10.992 3.369 1 93 84 ILE B O 1
ATOM 3603 N N . PHE B 1 85 ? 23.516 11.648 2.479 1 93.38 85 PHE B N 1
ATOM 3604 C CA . PHE B 1 85 ? 24.156 12.625 1.604 1 93.38 85 PHE B CA 1
ATOM 3605 C C . PHE B 1 85 ? 24.422 13.93 2.344 1 93.38 85 PHE B C 1
ATOM 3607 O O . PHE B 1 85 ? 25.109 14.805 1.835 1 93.38 85 PHE B O 1
ATOM 3614 N N . ALA B 1 86 ? 23.781 14.055 3.502 1 94 86 ALA B N 1
ATOM 3615 C CA . ALA B 1 86 ? 23.984 15.25 4.305 1 94 86 ALA B CA 1
ATOM 3616 C C . ALA B 1 86 ? 25.438 15.359 4.777 1 94 86 ALA B C 1
ATOM 3618 O O . ALA B 1 86 ? 25.891 16.438 5.18 1 94 86 ALA B O 1
ATOM 3619 N N . GLN B 1 87 ? 26.188 14.336 4.727 1 89.06 87 GLN B N 1
ATOM 3620 C CA . GLN B 1 87 ? 27.547 14.297 5.234 1 89.06 87 GLN B CA 1
ATOM 3621 C C . GLN B 1 87 ? 28.562 14.336 4.094 1 89.06 87 GLN B C 1
ATOM 3623 O O . GLN B 1 87 ? 29.766 14.273 4.328 1 89.06 87 GLN B O 1
ATOM 3628 N N . GLU B 1 88 ? 28.109 14.445 2.941 1 90.94 88 GLU B N 1
ATOM 3629 C CA . GLU B 1 88 ? 28.969 14.391 1.766 1 90.94 88 GLU B CA 1
ATOM 3630 C C . GLU B 1 88 ? 29.906 15.594 1.72 1 90.94 88 GLU B C 1
ATOM 3632 O O . GLU B 1 88 ? 31.016 15.508 1.181 1 90.94 88 GLU B O 1
ATOM 3637 N N . MET B 1 89 ? 29.375 16.703 2.205 1 92.06 89 MET B N 1
ATOM 3638 C CA . MET B 1 89 ? 30.172 17.922 2.248 1 92.06 89 MET B CA 1
ATOM 3639 C C . MET B 1 89 ? 30.109 18.562 3.633 1 92.06 89 MET B C 1
ATOM 3641 O O . MET B 1 89 ? 29.156 18.344 4.383 1 92.06 89 MET B O 1
ATOM 3645 N N . GLU B 1 90 ? 31.062 19.328 3.918 1 91.69 90 GLU B N 1
ATOM 3646 C CA . GLU B 1 90 ? 31.125 20.031 5.195 1 91.69 90 GLU B CA 1
ATOM 3647 C C . GLU B 1 90 ? 29.922 20.953 5.367 1 91.69 90 GLU B C 1
ATOM 3649 O O . GLU B 1 90 ? 29.406 21.125 6.477 1 91.69 90 GLU B O 1
ATOM 3654 N N . ALA B 1 91 ? 29.453 21.453 4.25 1 93.88 91 ALA B N 1
ATOM 3655 C CA . ALA B 1 91 ? 28.359 22.406 4.277 1 93.88 91 ALA B CA 1
ATOM 3656 C C . ALA B 1 91 ? 27.047 21.734 4.66 1 93.88 91 ALA B C 1
ATOM 3658 O O . ALA B 1 91 ? 26.078 22.406 5.031 1 93.88 91 ALA B O 1
ATOM 3659 N N . GLY B 1 92 ? 27 20.391 4.465 1 94.75 92 GLY B N 1
ATOM 3660 C CA . GLY B 1 92 ? 25.891 19.609 4.984 1 94.75 92 GLY B CA 1
ATOM 3661 C C . GLY B 1 92 ? 24.75 19.453 3.994 1 94.75 92 GLY B C 1
ATOM 3662 O O . GLY B 1 92 ? 24.953 19.562 2.781 1 94.75 92 GLY B O 1
ATOM 3663 N N . CYS B 1 93 ? 23.531 19.219 4.508 1 96.56 93 CYS B N 1
ATOM 3664 C CA . CYS B 1 93 ? 22.328 18.938 3.729 1 96.56 93 CYS B CA 1
ATOM 3665 C C . CYS B 1 93 ? 22.016 20.078 2.779 1 96.56 93 CYS B C 1
ATOM 3667 O O . CYS B 1 93 ? 22 21.25 3.189 1 96.56 93 CYS B O 1
ATOM 3669 N N . GLY B 1 94 ? 21.734 19.719 1.568 1 96.75 94 GLY B N 1
ATOM 3670 C CA . GLY B 1 94 ? 21.328 20.672 0.558 1 96.75 94 GLY B CA 1
ATOM 3671 C C . GLY B 1 94 ? 22.484 21.203 -0.274 1 96.75 94 GLY B C 1
ATOM 3672 O O . GLY B 1 94 ? 22.266 21.828 -1.31 1 96.75 94 GLY B O 1
ATOM 3673 N N . CYS B 1 95 ? 23.719 20.891 0.06 1 96.12 95 CYS B N 1
ATOM 3674 C CA . CYS B 1 95 ? 24.859 21.594 -0.531 1 96.12 95 CYS B CA 1
ATOM 3675 C C . CYS B 1 95 ? 25.641 20.688 -1.473 1 96.12 95 CYS B C 1
ATOM 3677 O O . CYS B 1 95 ? 26.453 21.156 -2.262 1 96.12 95 CYS B O 1
ATOM 3679 N N . SER B 1 96 ? 25.438 19.422 -1.418 1 94.5 96 SER B N 1
ATOM 3680 C CA . SER B 1 96 ? 26.188 18.5 -2.268 1 94.5 96 SER B CA 1
ATOM 3681 C C . SER B 1 96 ? 25.516 18.344 -3.629 1 94.5 96 SER B C 1
ATOM 3683 O O . SER B 1 96 ? 24.406 18.812 -3.836 1 94.5 96 SER B O 1
ATOM 3685 N N . ALA B 1 97 ? 26.234 17.672 -4.539 1 94.25 97 ALA B N 1
ATOM 3686 C CA . ALA B 1 97 ? 25.688 17.406 -5.867 1 94.25 97 ALA B CA 1
ATOM 3687 C C . ALA B 1 97 ? 24.484 16.484 -5.793 1 94.25 97 ALA B C 1
ATOM 3689 O O . ALA B 1 97 ? 23.578 16.578 -6.625 1 94.25 97 ALA B O 1
ATOM 3690 N N . TYR B 1 98 ? 24.422 15.633 -4.801 1 93.75 98 TYR B N 1
ATOM 3691 C CA . TYR B 1 98 ? 23.328 14.695 -4.609 1 93.75 98 TYR B CA 1
ATOM 3692 C C . TYR B 1 98 ? 22.016 15.438 -4.32 1 93.75 98 TYR B C 1
ATOM 3694 O O . TYR B 1 98 ? 20.938 14.961 -4.672 1 93.75 98 TYR B O 1
ATOM 3702 N N . CYS B 1 99 ? 22.125 16.578 -3.73 1 95.56 99 CYS B N 1
ATOM 3703 C CA . CYS B 1 99 ? 20.969 17.328 -3.254 1 95.56 99 CYS B CA 1
ATOM 3704 C C . CYS B 1 99 ? 20.266 18.047 -4.406 1 95.56 99 CYS B C 1
ATOM 3706 O O . CYS B 1 99 ? 19.141 18.5 -4.258 1 95.56 99 CYS B O 1
ATOM 3708 N N . ARG B 1 100 ? 20.859 18.094 -5.586 1 94.56 100 ARG B N 1
ATOM 3709 C CA . ARG B 1 100 ? 20.266 18.703 -6.766 1 94.56 100 ARG B CA 1
ATOM 3710 C C . ARG B 1 100 ? 18.969 18 -7.16 1 94.56 100 ARG B C 1
ATOM 3712 O O . ARG B 1 100 ? 18.094 18.609 -7.773 1 94.56 100 ARG B O 1
ATOM 3719 N N . HIS B 1 101 ? 18.859 16.75 -6.719 1 92.88 101 HIS B N 1
ATOM 3720 C CA . HIS B 1 101 ? 17.703 15.938 -7.121 1 92.88 101 HIS B CA 1
ATOM 3721 C C . HIS B 1 101 ? 16.797 15.641 -5.93 1 92.88 101 HIS B C 1
ATOM 3723 O O . HIS B 1 101 ? 15.898 14.812 -6.027 1 92.88 101 HIS B O 1
ATOM 3729 N N . CYS B 1 102 ? 17.031 16.281 -4.887 1 95.69 102 CYS B N 1
ATOM 3730 C CA . CYS B 1 102 ? 16.25 16.094 -3.678 1 95.69 102 CYS B CA 1
ATOM 3731 C C . CYS B 1 102 ? 14.977 16.938 -3.715 1 95.69 102 CYS B C 1
ATOM 3733 O O . CYS B 1 102 ? 15.047 18.156 -3.732 1 95.69 102 CYS B O 1
ATOM 3735 N N . GLY B 1 103 ? 13.836 16.281 -3.697 1 96.62 103 GLY B N 1
ATOM 3736 C CA . GLY B 1 103 ? 12.562 16.984 -3.748 1 96.62 103 GLY B CA 1
ATOM 3737 C C . GLY B 1 103 ? 12.367 17.953 -2.594 1 96.62 103 GLY B C 1
ATOM 3738 O O . GLY B 1 103 ? 11.758 19.016 -2.76 1 96.62 103 GLY B O 1
ATOM 3739 N N . ALA B 1 104 ? 12.883 17.672 -1.437 1 97.62 104 ALA B N 1
ATOM 3740 C CA . ALA B 1 104 ? 12.727 18.516 -0.254 1 97.62 104 ALA B CA 1
ATOM 3741 C C . ALA B 1 104 ? 13.492 19.812 -0.405 1 97.62 104 ALA B C 1
ATOM 3743 O O . ALA B 1 104 ? 12.93 20.906 -0.197 1 97.62 104 ALA B O 1
ATOM 3744 N N . VAL B 1 105 ? 14.758 19.75 -0.77 1 98 105 VAL B N 1
ATOM 3745 C CA . VAL B 1 105 ? 15.547 20.969 -0.903 1 98 105 VAL B CA 1
ATOM 3746 C C . VAL B 1 105 ? 14.945 21.859 -1.981 1 98 105 VAL B C 1
ATOM 3748 O O . VAL B 1 105 ? 14.836 23.078 -1.8 1 98 105 VAL B O 1
ATOM 3751 N N . GLN B 1 106 ? 14.539 21.234 -3.055 1 97.94 106 GLN B N 1
ATOM 3752 C CA . GLN B 1 106 ? 13.945 22.016 -4.145 1 97.94 106 GLN B CA 1
ATOM 3753 C C . GLN B 1 106 ? 12.672 22.703 -3.695 1 97.94 106 GLN B C 1
ATOM 3755 O O . GLN B 1 106 ? 12.484 23.906 -3.959 1 97.94 106 GLN B O 1
ATOM 3760 N N . ALA B 1 107 ? 11.797 21.969 -3.014 1 98.38 107 ALA B N 1
ATOM 3761 C CA . ALA B 1 107 ? 10.539 22.547 -2.547 1 98.38 107 ALA B CA 1
ATOM 3762 C C . ALA B 1 107 ? 10.781 23.641 -1.518 1 98.38 107 ALA B C 1
ATOM 3764 O O . ALA B 1 107 ? 10.133 24.688 -1.557 1 98.38 107 ALA B O 1
ATOM 3765 N N . ILE B 1 108 ? 11.695 23.438 -0.603 1 98.38 108 ILE B N 1
ATOM 3766 C CA . ILE B 1 108 ? 12 24.391 0.455 1 98.38 108 ILE B CA 1
ATOM 3767 C C . ILE B 1 108 ? 12.555 25.688 -0.155 1 98.38 108 ILE B C 1
ATOM 3769 O O . ILE B 1 108 ? 12.125 26.781 0.198 1 98.38 108 ILE B O 1
ATOM 3773 N N . LEU B 1 109 ? 13.5 25.547 -1.087 1 98.38 109 LEU B N 1
ATOM 3774 C CA . LEU B 1 109 ? 14.094 26.719 -1.729 1 98.38 109 LEU B CA 1
ATOM 3775 C C . LEU B 1 109 ? 13.031 27.531 -2.457 1 98.38 109 LEU B C 1
ATOM 3777 O O . LEU B 1 109 ? 13.023 28.766 -2.375 1 98.38 109 LEU B O 1
ATOM 3781 N N . LYS B 1 110 ? 12.219 26.859 -3.152 1 98.19 110 LYS B N 1
ATOM 3782 C CA . LYS B 1 110 ? 11.164 27.562 -3.879 1 98.19 110 LYS B CA 1
ATOM 3783 C C . LYS B 1 110 ? 10.234 28.297 -2.92 1 98.19 110 LYS B C 1
ATOM 3785 O O . LYS B 1 110 ? 9.844 29.438 -3.18 1 98.19 110 LYS B O 1
ATOM 3790 N N . SER B 1 111 ? 9.859 27.625 -1.849 1 97.56 111 SER B N 1
ATOM 3791 C CA . SER B 1 111 ? 9 28.266 -0.856 1 97.56 111 SER B CA 1
ATOM 3792 C C . SER B 1 111 ? 9.664 29.484 -0.242 1 97.56 111 SER B C 1
ATOM 3794 O O . SER B 1 111 ? 8.992 30.484 0.055 1 97.56 111 SER B O 1
ATOM 3796 N N . LEU B 1 112 ? 10.961 29.484 -0.033 1 97.56 112 LEU B N 1
ATOM 3797 C CA . LEU B 1 112 ? 11.703 30.594 0.562 1 97.56 112 LEU B CA 1
ATOM 3798 C C . LEU B 1 112 ? 11.789 31.766 -0.404 1 97.56 112 LEU B C 1
ATOM 3800 O O . LEU B 1 112 ? 12.141 32.875 -0.004 1 97.56 112 LEU B O 1
ATOM 3804 N N . ARG B 1 113 ? 11.445 31.516 -1.646 1 97.19 113 ARG B N 1
ATOM 3805 C CA . ARG B 1 113 ? 11.32 32.594 -2.635 1 97.19 113 ARG B CA 1
ATOM 3806 C C . ARG B 1 113 ? 9.875 33.062 -2.746 1 97.19 113 ARG B C 1
ATOM 3808 O O . ARG B 1 113 ? 9.531 33.812 -3.654 1 97.19 113 ARG B O 1
ATOM 3815 N N . GLY B 1 114 ? 9.031 32.469 -1.952 1 96.31 114 GLY B N 1
ATOM 3816 C CA . GLY B 1 114 ? 7.656 32.938 -1.892 1 96.31 114 GLY B CA 1
ATOM 3817 C C . GLY B 1 114 ? 6.699 32.094 -2.709 1 96.31 114 GLY B C 1
ATOM 3818 O O . GLY B 1 114 ? 5.535 32.469 -2.883 1 96.31 114 GLY B O 1
ATOM 3819 N N . ILE B 1 115 ? 7.176 31 -3.215 1 96.88 115 ILE B N 1
ATOM 3820 C CA . ILE B 1 115 ? 6.355 30.172 -4.098 1 96.88 115 ILE B CA 1
ATOM 3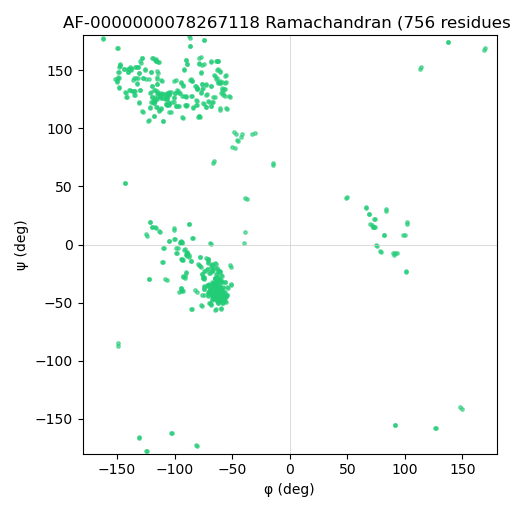821 C C . ILE B 1 115 ? 6.133 28.797 -3.473 1 96.88 115 ILE B C 1
ATOM 3823 O O . ILE B 1 115 ? 7.09 28.109 -3.127 1 96.88 115 ILE B O 1
ATOM 3827 N N . GLU B 1 116 ? 4.891 28.438 -3.318 1 96 116 GLU B N 1
ATOM 3828 C CA . GLU B 1 116 ? 4.555 27.109 -2.811 1 96 116 GLU B CA 1
ATOM 3829 C C . GLU B 1 116 ? 4.984 26.031 -3.789 1 96 116 GLU B C 1
ATOM 3831 O O . GLU B 1 116 ? 4.98 26.234 -5.004 1 96 116 GLU B O 1
ATOM 3836 N N . ASP B 1 117 ? 5.398 24.875 -3.256 1 97.19 117 ASP B N 1
ATOM 3837 C CA . ASP B 1 117 ? 5.805 23.75 -4.094 1 97.19 117 ASP B CA 1
ATOM 3838 C C . ASP B 1 117 ? 5.5 22.422 -3.408 1 97.19 117 ASP B C 1
ATOM 3840 O O . ASP B 1 117 ? 5.383 22.359 -2.184 1 97.19 117 ASP B O 1
ATOM 3844 N N . CYS B 1 118 ? 5.215 21.469 -4.141 1 96.56 118 CYS B N 1
ATOM 3845 C CA . CYS B 1 118 ? 4.969 20.109 -3.699 1 96.56 118 CYS B CA 1
ATOM 3846 C C . CYS B 1 118 ? 5.773 19.109 -4.527 1 96.56 118 CYS B C 1
ATOM 3848 O O . CYS B 1 118 ? 5.66 19.078 -5.754 1 96.56 118 CYS B O 1
ATOM 3850 N N . ARG B 1 119 ? 6.59 18.328 -3.832 1 96.75 119 ARG B N 1
ATOM 3851 C CA . ARG B 1 119 ? 7.473 17.406 -4.543 1 96.75 119 ARG B CA 1
ATOM 3852 C C . ARG B 1 119 ? 7.559 16.062 -3.818 1 96.75 119 ARG B C 1
ATOM 3854 O O . ARG B 1 119 ? 7.375 16 -2.602 1 96.75 119 ARG B O 1
ATOM 3861 N N . GLU B 1 120 ? 7.734 15.055 -4.652 1 95.31 120 GLU B N 1
ATOM 3862 C CA . GLU B 1 120 ? 8.102 13.773 -4.059 1 95.31 120 GLU B CA 1
ATOM 3863 C C . GLU B 1 120 ? 9.57 13.758 -3.645 1 95.31 120 GLU B C 1
ATOM 3865 O O . GLU B 1 120 ? 10.422 14.312 -4.344 1 95.31 120 GLU B O 1
ATOM 3870 N N . CYS B 1 121 ? 9.805 13.234 -2.547 1 96.19 121 CYS B N 1
ATOM 3871 C CA . CYS B 1 121 ? 11.156 13.164 -2.014 1 96.19 121 CYS B CA 1
ATOM 3872 C C . CYS B 1 121 ? 11.453 11.773 -1.45 1 96.19 121 CYS B C 1
ATOM 3874 O O . CYS B 1 121 ? 10.68 11.25 -0.652 1 96.19 121 CYS B O 1
ATOM 3876 N N . HIS B 1 122 ? 12.578 11.195 -1.88 1 95.75 122 HIS B N 1
ATOM 3877 C CA . HIS B 1 122 ? 13.055 9.891 -1.424 1 95.75 122 HIS B CA 1
ATOM 3878 C C . HIS B 1 122 ? 14.406 10.023 -0.726 1 95.75 122 HIS B C 1
ATOM 3880 O O . HIS B 1 122 ? 15.43 10.273 -1.375 1 95.75 122 HIS B O 1
ATOM 3886 N N . ILE B 1 123 ? 14.398 9.82 0.571 1 95.38 123 ILE B N 1
ATOM 3887 C CA . ILE B 1 123 ? 15.594 10.055 1.375 1 95.38 123 ILE B CA 1
ATOM 3888 C C . ILE B 1 123 ? 16.172 8.719 1.834 1 95.38 123 ILE B C 1
ATOM 3890 O O . ILE B 1 123 ? 15.453 7.859 2.348 1 95.38 123 ILE B O 1
ATOM 3894 N N . LEU B 1 124 ? 17.422 8.492 1.558 1 94.75 124 LEU B N 1
ATOM 3895 C CA . LEU B 1 124 ? 18.172 7.352 2.084 1 94.75 124 LEU B CA 1
ATOM 3896 C C . LEU B 1 124 ? 18.844 7.707 3.402 1 94.75 124 LEU B C 1
ATOM 3898 O O . LEU B 1 124 ? 19.641 8.656 3.463 1 94.75 124 LEU B O 1
ATOM 3902 N N . THR B 1 125 ? 18.484 7.016 4.379 1 93.31 125 THR B N 1
ATOM 3903 C CA . THR B 1 125 ? 19.047 7.293 5.699 1 93.31 125 THR B CA 1
ATOM 3904 C C . THR B 1 125 ? 19.797 6.078 6.234 1 93.31 125 THR B C 1
ATOM 3906 O O . THR B 1 125 ? 19.688 4.977 5.688 1 93.31 125 THR B O 1
ATOM 3909 N N . LYS B 1 126 ? 20.672 6.297 7.203 1 89.25 126 LYS B N 1
ATOM 3910 C CA . LYS B 1 126 ? 21.422 5.238 7.871 1 89.25 126 LYS B CA 1
ATOM 3911 C C . LYS B 1 126 ? 21.562 5.527 9.367 1 89.25 126 LYS B C 1
ATOM 3913 O O . LYS B 1 126 ? 21.844 6.66 9.758 1 89.25 126 LYS B O 1
ATOM 3918 N N . ASP B 1 127 ? 21.188 4.59 10.133 1 84.5 127 ASP B N 1
ATOM 3919 C CA . ASP B 1 127 ? 21.406 4.684 11.57 1 84.5 127 ASP B CA 1
ATOM 3920 C C . ASP B 1 127 ? 22.047 3.404 12.109 1 84.5 127 ASP B C 1
ATOM 3922 O O . ASP B 1 127 ? 22.672 2.652 11.359 1 84.5 127 ASP B O 1
ATOM 3926 N N . SER B 1 128 ? 22.031 3.271 13.445 1 82.62 128 SER B N 1
ATOM 3927 C CA . SER B 1 128 ? 22.672 2.129 14.086 1 82.62 128 SER B CA 1
ATOM 3928 C C . SER B 1 128 ? 22.016 0.818 13.672 1 82.62 128 SER B C 1
ATOM 3930 O O . SER B 1 128 ? 22.641 -0.241 13.711 1 82.62 128 SER B O 1
ATOM 3932 N N . LEU B 1 129 ? 20.797 0.875 13.195 1 80.56 129 LEU B N 1
ATOM 3933 C CA . LEU B 1 129 ? 20.062 -0.328 12.82 1 80.56 129 LEU B CA 1
ATOM 3934 C C . LEU B 1 129 ? 20.25 -0.646 11.344 1 80.56 129 LEU B C 1
ATOM 3936 O O . LEU B 1 129 ? 19.938 -1.757 10.898 1 80.56 129 LEU B O 1
ATOM 3940 N N . GLY B 1 130 ? 20.797 0.347 10.617 1 89.25 130 GLY B N 1
ATOM 3941 C CA . GLY B 1 1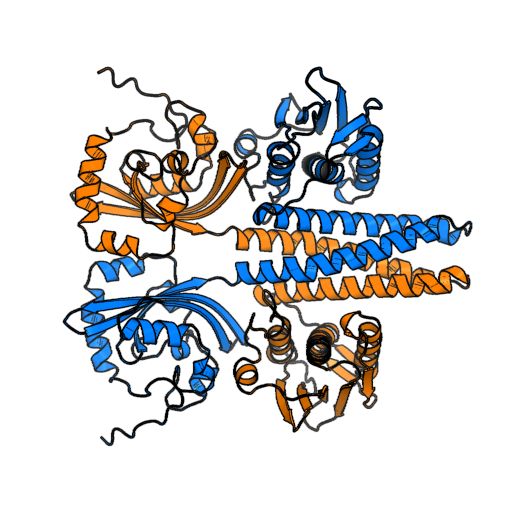30 ? 21.062 0.094 9.211 1 89.25 130 GLY B CA 1
ATOM 3942 C C . GLY B 1 130 ? 20.438 1.128 8.289 1 89.25 130 GLY B C 1
ATOM 3943 O O . GLY B 1 130 ? 20.297 2.293 8.664 1 89.25 130 GLY B O 1
ATOM 3944 N N . LEU B 1 131 ? 20.25 0.696 7.031 1 91.75 131 LEU B N 1
ATOM 3945 C CA . LEU B 1 131 ? 19.703 1.572 5.996 1 91.75 131 LEU B CA 1
ATOM 3946 C C . LEU B 1 131 ? 18.188 1.641 6.078 1 91.75 131 LEU B C 1
ATOM 3948 O O . LEU B 1 131 ? 17.531 0.629 6.336 1 91.75 131 LEU B O 1
ATOM 3952 N N . HIS B 1 132 ? 17.719 2.816 5.941 1 90.88 132 HIS B N 1
ATOM 3953 C CA . HIS B 1 132 ? 16.281 3.059 5.895 1 90.88 132 HIS B CA 1
ATOM 3954 C C . HIS B 1 132 ? 15.922 4.086 4.824 1 90.88 132 HIS B C 1
ATOM 3956 O O . HIS B 1 132 ? 16.75 4.934 4.477 1 90.88 132 HIS B O 1
ATOM 3962 N N . ALA B 1 133 ? 14.742 3.902 4.328 1 94.69 133 ALA B N 1
ATOM 3963 C CA . ALA B 1 133 ? 14.273 4.871 3.34 1 94.69 133 ALA B CA 1
ATOM 3964 C C . ALA B 1 133 ? 13.07 5.648 3.859 1 94.69 133 ALA B C 1
ATOM 3966 O O . ALA B 1 133 ? 12.219 5.094 4.555 1 94.69 133 ALA B O 1
ATOM 3967 N N . ILE B 1 134 ? 13.047 6.887 3.629 1 95.44 134 ILE B N 1
ATOM 3968 C CA . ILE B 1 134 ? 11.898 7.75 3.879 1 95.44 134 ILE B CA 1
ATOM 3969 C C . ILE B 1 134 ? 11.328 8.242 2.551 1 95.44 134 ILE B C 1
ATOM 3971 O O . ILE B 1 134 ? 12.016 8.914 1.779 1 95.44 134 ILE B O 1
ATOM 3975 N N . ASP B 1 135 ? 10.109 7.879 2.262 1 96.62 135 ASP B N 1
ATOM 3976 C CA . ASP B 1 135 ? 9.422 8.289 1.045 1 96.62 135 ASP B CA 1
ATOM 3977 C C . ASP B 1 135 ? 8.242 9.203 1.369 1 96.62 135 ASP B C 1
ATOM 3979 O O . ASP B 1 135 ? 7.266 8.773 1.988 1 96.62 135 ASP B O 1
ATOM 3983 N N . VAL B 1 136 ? 8.336 10.484 0.905 1 97.31 136 VAL B N 1
ATOM 3984 C CA . VAL B 1 136 ? 7.309 11.438 1.3 1 97.31 136 VAL B CA 1
ATOM 3985 C C . VAL B 1 136 ? 6.953 12.336 0.113 1 97.31 136 VAL B C 1
ATOM 3987 O O . VAL B 1 136 ? 7.738 12.469 -0.827 1 97.31 136 VAL B O 1
ATOM 3990 N N . GLN B 1 137 ? 5.781 12.781 0.096 1 96.75 137 GLN B N 1
ATOM 3991 C CA . GLN B 1 137 ? 5.41 14 -0.612 1 96.75 137 GLN B CA 1
ATOM 3992 C C . GLN B 1 137 ? 5.555 15.227 0.289 1 96.75 137 GLN B C 1
ATOM 3994 O O . GLN B 1 137 ? 4.926 15.297 1.348 1 96.75 137 GLN B O 1
ATOM 3999 N N . ILE B 1 138 ? 6.355 16.125 -0.078 1 97.75 138 ILE B N 1
ATOM 4000 C CA . ILE B 1 138 ? 6.609 17.297 0.764 1 97.75 138 ILE B CA 1
ATOM 4001 C C . ILE B 1 138 ? 5.934 18.516 0.166 1 97.75 138 ILE B C 1
ATOM 4003 O O . ILE B 1 138 ? 6.148 18.859 -1.003 1 97.75 138 ILE B O 1
ATOM 4007 N N . LEU B 1 139 ? 5.09 19.078 0.886 1 97.25 139 LEU B N 1
ATOM 4008 C CA . LEU B 1 139 ? 4.473 20.359 0.562 1 97.25 139 LEU B CA 1
ATOM 4009 C C . LEU B 1 139 ? 5.164 21.5 1.308 1 97.25 139 LEU B C 1
ATOM 4011 O O . LEU B 1 139 ? 5.164 21.531 2.541 1 97.25 139 LEU B O 1
ATOM 4015 N N . SER B 1 140 ? 5.734 22.438 0.567 1 97.81 140 SER B N 1
ATOM 4016 C CA . SER B 1 140 ? 6.434 23.578 1.147 1 97.81 140 SER B CA 1
ATOM 4017 C C . SER B 1 140 ? 5.73 24.891 0.809 1 97.81 140 SER B C 1
ATOM 4019 O O . SER B 1 140 ? 5.488 25.188 -0.364 1 97.81 140 SER B O 1
ATOM 4021 N N . ARG B 1 141 ? 5.434 25.609 1.816 1 95.69 141 ARG B N 1
ATOM 4022 C CA . ARG B 1 141 ? 4.719 26.875 1.663 1 95.69 141 ARG B CA 1
ATOM 4023 C C . ARG B 1 141 ? 5.457 28 2.369 1 95.69 141 ARG B C 1
ATOM 4025 O O . ARG B 1 141 ? 6 27.812 3.459 1 95.69 141 ARG B O 1
ATOM 4032 N N . PRO B 1 142 ? 5.422 29.234 1.745 1 95.88 142 PRO B N 1
ATOM 4033 C CA . PRO B 1 142 ? 6.012 30.375 2.445 1 95.88 142 PRO B CA 1
ATOM 4034 C C . PRO B 1 142 ? 5.223 30.781 3.688 1 95.88 142 PRO B C 1
ATOM 4036 O O . PRO B 1 142 ? 3.988 30.719 3.684 1 95.88 142 PRO B O 1
ATOM 4039 N N . PHE B 1 143 ? 5.914 31.031 4.68 1 92.31 143 PHE B N 1
ATOM 4040 C CA . PHE B 1 143 ? 5.387 31.547 5.938 1 92.31 143 PHE B CA 1
ATOM 4041 C C . PHE B 1 143 ? 6.137 32.812 6.371 1 92.31 143 PHE B C 1
ATOM 4043 O O . PHE B 1 143 ? 7.336 32.75 6.648 1 92.31 143 PHE B O 1
ATOM 4050 N N . ILE B 1 144 ? 5.422 33.938 6.379 1 92.19 144 ILE B N 1
ATOM 4051 C CA . ILE B 1 144 ? 6.066 35.188 6.695 1 92.19 144 ILE B CA 1
ATOM 4052 C C . ILE B 1 144 ? 5.668 35.656 8.094 1 92.19 144 ILE B C 1
ATOM 4054 O O . ILE B 1 144 ? 4.484 35.656 8.438 1 92.19 144 ILE B O 1
ATOM 4058 N N . HIS B 1 145 ? 6.59 35.938 8.93 1 91.12 145 HIS B N 1
ATOM 4059 C CA . HIS B 1 145 ? 6.391 36.469 10.266 1 91.12 145 HIS B CA 1
ATOM 4060 C C . HIS B 1 145 ? 7.484 37.5 10.617 1 91.12 145 HIS B C 1
ATOM 4062 O O . HIS B 1 145 ? 8.672 37.188 10.492 1 91.12 145 HIS B O 1
ATOM 4068 N N . ASP B 1 146 ? 7.066 38.719 11.133 1 90.44 146 ASP B N 1
ATOM 4069 C CA . ASP B 1 146 ? 7.973 39.781 11.531 1 90.44 146 ASP B CA 1
ATOM 4070 C C . ASP B 1 146 ? 9 40.062 10.438 1 90.44 146 ASP B C 1
ATOM 4072 O O . ASP B 1 146 ? 10.203 40.094 10.711 1 90.44 146 ASP B O 1
ATOM 4076 N N . ASP B 1 147 ? 8.617 40.062 9.18 1 91.25 147 ASP B N 1
ATOM 4077 C CA . ASP B 1 147 ? 9.383 40.438 8 1 91.25 147 ASP B CA 1
ATOM 4078 C C . ASP B 1 147 ? 10.438 39.375 7.672 1 91.25 147 ASP B C 1
ATOM 4080 O O . ASP B 1 147 ? 11.422 39.656 6.992 1 91.25 147 ASP B O 1
ATOM 4084 N N . ARG B 1 148 ? 10.297 38.281 8.242 1 93.94 148 ARG B N 1
ATOM 4085 C CA . ARG B 1 148 ? 11.141 37.125 7.918 1 93.94 148 ARG B CA 1
ATOM 4086 C C . ARG B 1 148 ? 10.344 36.031 7.207 1 93.94 148 ARG B C 1
ATOM 4088 O O . ARG B 1 148 ? 9.188 35.781 7.547 1 93.94 148 ARG B O 1
ATOM 4095 N N . ILE B 1 149 ? 11.031 35.469 6.25 1 95.94 149 ILE B N 1
ATOM 4096 C CA . ILE B 1 149 ? 10.375 34.406 5.516 1 95.94 149 ILE B CA 1
ATOM 4097 C C . ILE B 1 149 ? 10.852 33.031 6.047 1 95.94 149 ILE B C 1
ATOM 4099 O O . ILE B 1 149 ? 12.047 32.844 6.273 1 95.94 149 ILE B O 1
ATOM 4103 N N . TYR B 1 150 ? 9.898 32.188 6.332 1 96.56 150 TYR B N 1
ATOM 4104 C CA . TYR B 1 150 ? 10.133 30.797 6.688 1 96.56 150 TYR B CA 1
ATOM 4105 C C . TYR B 1 150 ? 9.5 29.859 5.664 1 96.56 150 TYR B C 1
ATOM 4107 O O . TYR B 1 150 ? 8.68 30.297 4.848 1 96.56 150 TYR B O 1
ATOM 4115 N N . SER B 1 151 ? 9.977 28.688 5.641 1 97.31 151 SER B N 1
ATOM 4116 C CA . SER B 1 151 ? 9.336 27.625 4.871 1 97.31 151 SER B CA 1
ATOM 4117 C C . SER B 1 151 ? 8.562 26.688 5.777 1 97.31 151 SER B C 1
ATOM 4119 O O . SER B 1 151 ? 9.141 26.031 6.652 1 97.31 151 SER B O 1
ATOM 4121 N N . LEU B 1 152 ? 7.277 26.672 5.652 1 96.12 152 LEU B N 1
ATOM 4122 C CA . LEU B 1 152 ? 6.449 25.641 6.281 1 96.12 152 LEU B CA 1
ATOM 4123 C C . LEU B 1 152 ? 6.438 24.359 5.453 1 96.12 152 LEU B C 1
ATOM 4125 O O . LEU B 1 152 ? 5.973 24.359 4.312 1 96.12 152 LEU B O 1
ATOM 4129 N N . ASN B 1 153 ? 6.891 23.312 6.051 1 97.62 153 ASN B N 1
ATOM 4130 C CA . ASN B 1 153 ? 7.047 22.062 5.316 1 97.62 153 ASN B CA 1
ATOM 4131 C C . ASN B 1 153 ? 6.207 20.938 5.93 1 97.62 153 ASN B C 1
ATOM 4133 O O . ASN B 1 153 ? 6.324 20.656 7.117 1 97.62 153 ASN B O 1
ATOM 4137 N N . ILE B 1 154 ? 5.363 20.375 5.129 1 97.19 154 ILE B N 1
ATOM 4138 C CA . ILE B 1 154 ? 4.484 19.281 5.527 1 97.19 154 ILE B CA 1
ATOM 4139 C C . ILE B 1 154 ? 4.805 18.031 4.703 1 97.19 154 ILE B C 1
ATOM 4141 O O . ILE B 1 154 ? 4.734 18.062 3.473 1 97.19 154 ILE B O 1
ATOM 4145 N N . ALA B 1 155 ? 5.145 16.969 5.359 1 97.5 155 ALA B N 1
ATOM 4146 C CA . ALA B 1 155 ? 5.543 15.742 4.668 1 97.5 155 ALA B CA 1
ATOM 4147 C C . ALA B 1 155 ? 4.504 14.641 4.863 1 97.5 155 ALA B C 1
ATOM 4149 O O . ALA B 1 155 ? 4.156 14.297 5.996 1 97.5 155 ALA B O 1
ATOM 4150 N N . VAL B 1 156 ? 4.039 14.086 3.801 1 95.81 156 VAL B N 1
ATOM 4151 C CA . VAL B 1 156 ? 3.094 12.977 3.805 1 95.81 156 VAL B CA 1
ATOM 4152 C C . VAL B 1 156 ? 3.807 11.695 3.395 1 95.81 156 VAL B C 1
ATOM 4154 O O . VAL B 1 156 ? 4.445 11.641 2.34 1 95.81 156 VAL B O 1
ATOM 4157 N N . ASP B 1 157 ? 3.693 10.688 4.223 1 95.88 157 ASP B N 1
ATOM 4158 C CA . ASP B 1 157 ? 4.297 9.398 3.92 1 95.88 157 ASP B CA 1
ATOM 4159 C C . ASP B 1 157 ? 3.609 8.727 2.73 1 95.88 157 ASP B C 1
ATOM 4161 O O . ASP B 1 157 ? 2.402 8.484 2.766 1 95.88 157 ASP B O 1
ATOM 4165 N N . ILE B 1 158 ? 4.379 8.406 1.691 1 95.38 158 ILE B N 1
ATOM 4166 C CA . ILE B 1 158 ? 3.785 7.805 0.503 1 95.38 158 ILE B CA 1
ATOM 4167 C C . ILE B 1 158 ? 4.398 6.426 0.266 1 95.38 158 ILE B C 1
ATOM 4169 O O . ILE B 1 158 ? 4.281 5.867 -0.828 1 95.38 158 ILE B O 1
ATOM 4173 N N . SER B 1 159 ? 5.059 5.871 1.227 1 94.69 159 SER B N 1
ATOM 4174 C CA . SER B 1 159 ? 5.789 4.617 1.082 1 94.69 159 SER B CA 1
ATOM 4175 C C . SER B 1 159 ? 4.852 3.475 0.701 1 94.69 159 SER B C 1
ATOM 4177 O O . SER B 1 159 ? 5.156 2.688 -0.199 1 94.69 159 SER B O 1
ATOM 4179 N N . HIS B 1 160 ? 3.688 3.33 1.333 1 94.5 160 HIS B N 1
ATOM 4180 C CA . HIS B 1 160 ? 2.752 2.244 1.056 1 94.5 160 HIS B CA 1
ATOM 4181 C C . HIS B 1 160 ? 2.156 2.375 -0.342 1 94.5 160 HIS B C 1
ATOM 4183 O O . HIS B 1 160 ? 1.993 1.376 -1.047 1 94.5 160 HIS B O 1
ATOM 4189 N N . GLU B 1 161 ? 1.854 3.59 -0.648 1 93.56 161 GLU B N 1
ATOM 4190 C CA . GLU B 1 161 ? 1.312 3.857 -1.978 1 93.56 161 GLU B CA 1
ATOM 4191 C C . GLU B 1 161 ? 2.283 3.412 -3.068 1 93.56 161 GLU B C 1
ATOM 4193 O O . GLU B 1 161 ? 1.886 2.74 -4.023 1 93.56 161 GLU B O 1
ATOM 4198 N N . ARG B 1 162 ? 3.535 3.781 -2.92 1 93.69 162 ARG B N 1
ATOM 4199 C CA . ARG B 1 162 ? 4.551 3.449 -3.914 1 93.69 162 ARG B CA 1
ATOM 4200 C C . ARG B 1 162 ? 4.812 1.948 -3.951 1 93.69 162 ARG B C 1
ATOM 4202 O O . ARG B 1 162 ? 4.965 1.365 -5.027 1 93.69 162 ARG B O 1
ATOM 4209 N N . ARG B 1 163 ? 4.812 1.332 -2.861 1 92.88 163 ARG B N 1
ATOM 4210 C CA . ARG B 1 163 ? 5.012 -0.112 -2.783 1 92.88 163 ARG B CA 1
ATOM 4211 C C . ARG B 1 163 ? 3.902 -0.859 -3.514 1 92.88 163 ARG B C 1
ATOM 4213 O O . ARG B 1 163 ? 4.168 -1.81 -4.254 1 92.88 163 ARG B O 1
ATOM 4220 N N . LEU B 1 164 ? 2.697 -0.474 -3.256 1 91.38 164 LEU B N 1
ATOM 4221 C CA . LEU B 1 164 ? 1.552 -1.096 -3.91 1 91.38 164 LEU B CA 1
ATOM 4222 C C . LEU B 1 164 ? 1.636 -0.932 -5.422 1 91.38 164 LEU B C 1
ATOM 4224 O O . LEU B 1 164 ? 1.322 -1.861 -6.172 1 91.38 164 LEU B O 1
ATOM 4228 N N . ALA B 1 165 ? 2.082 0.241 -5.816 1 89.62 165 ALA B N 1
ATOM 4229 C CA . ALA B 1 165 ? 2.207 0.503 -7.25 1 89.62 165 ALA B CA 1
ATOM 4230 C C . ALA B 1 165 ? 3.209 -0.448 -7.895 1 89.62 165 ALA B C 1
ATOM 4232 O O . ALA B 1 165 ? 2.957 -0.983 -8.977 1 89.62 165 ALA B O 1
ATOM 4233 N N . VAL B 1 166 ? 4.27 -0.661 -7.258 1 87.75 166 VAL B N 1
ATOM 4234 C CA . VAL B 1 166 ? 5.301 -1.567 -7.754 1 87.75 166 VAL B CA 1
ATOM 4235 C C . VAL B 1 166 ? 4.75 -2.992 -7.812 1 87.75 166 VAL B C 1
ATOM 4237 O O . VAL B 1 166 ? 4.949 -3.699 -8.805 1 87.75 166 VAL B O 1
ATOM 4240 N N . LEU B 1 167 ? 4.035 -3.436 -6.789 1 87.75 167 LEU B N 1
ATOM 4241 C CA . LEU B 1 167 ? 3.469 -4.781 -6.727 1 87.75 167 LEU B CA 1
ATOM 4242 C C . LEU B 1 167 ? 2.436 -4.984 -7.828 1 87.75 167 LEU B C 1
ATOM 4244 O O . LEU B 1 167 ? 2.42 -6.027 -8.484 1 87.75 167 LEU B O 1
ATOM 4248 N N . ASN B 1 168 ? 1.638 -4.008 -8.055 1 85 168 ASN B N 1
ATOM 4249 C CA . ASN B 1 168 ? 0.545 -4.121 -9.016 1 85 168 ASN B CA 1
ATOM 4250 C C . ASN B 1 168 ? 1.062 -4.148 -10.445 1 85 168 ASN B C 1
ATOM 4252 O O . ASN B 1 168 ? 0.486 -4.82 -11.305 1 85 168 ASN B O 1
ATOM 4256 N N . ARG B 1 169 ? 2.008 -3.508 -10.727 1 78.56 169 ARG B N 1
ATOM 4257 C CA . ARG B 1 169 ? 2.467 -3.414 -12.109 1 78.56 169 ARG B CA 1
ATOM 4258 C C . ARG B 1 169 ? 3.363 -4.594 -12.469 1 78.56 169 ARG B C 1
ATOM 4260 O O . ARG B 1 169 ? 3.039 -5.375 -13.367 1 78.56 169 ARG B O 1
ATOM 4267 N N . ASN B 1 170 ? 4.355 -4.828 -11.797 1 76.44 170 ASN B N 1
ATOM 4268 C CA . ASN B 1 170 ? 5.391 -5.77 -12.211 1 76.44 170 ASN B CA 1
ATOM 4269 C C . ASN B 1 170 ? 5.148 -7.16 -11.641 1 76.44 170 ASN B C 1
ATOM 4271 O O . ASN B 1 170 ? 5.199 -8.156 -12.367 1 76.44 170 ASN B O 1
ATOM 4275 N N . PHE B 1 171 ? 4.73 -7.203 -10.469 1 81.62 171 PHE B N 1
ATOM 4276 C CA . PHE B 1 171 ? 4.648 -8.477 -9.766 1 81.62 171 PHE B CA 1
ATOM 4277 C C . PHE B 1 171 ? 3.432 -9.273 -10.234 1 81.62 171 PHE B C 1
ATOM 4279 O O . PHE B 1 171 ? 3.557 -10.43 -10.641 1 81.62 171 PHE B O 1
ATOM 4286 N N . LEU B 1 172 ? 2.299 -8.602 -10.195 1 84.62 172 LEU B N 1
ATOM 4287 C CA . LEU B 1 172 ? 1.082 -9.312 -10.57 1 84.62 172 LEU B CA 1
ATOM 4288 C C . LEU B 1 172 ? 1.117 -9.711 -12.039 1 84.62 172 LEU B C 1
ATOM 4290 O O . LEU B 1 172 ? 0.683 -10.812 -12.398 1 84.62 172 LEU B O 1
ATOM 4294 N N . HIS B 1 173 ? 1.66 -8.844 -12.859 1 81.75 173 HIS B N 1
ATOM 4295 C CA . HIS B 1 173 ? 1.777 -9.156 -14.281 1 81.75 173 HIS B CA 1
ATOM 4296 C C . HIS B 1 1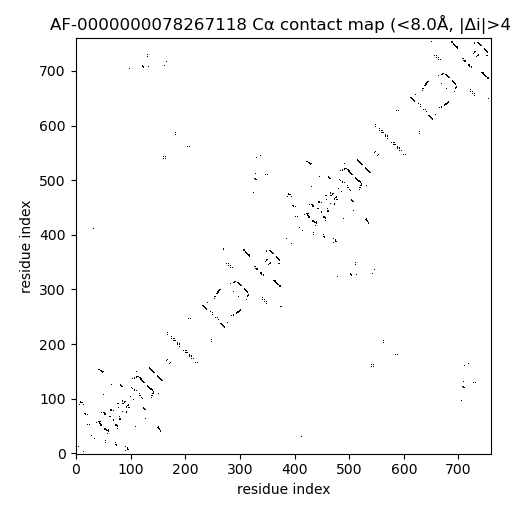73 ? 2.678 -10.367 -14.508 1 81.75 173 HIS B C 1
ATOM 4298 O O . HIS B 1 173 ? 2.33 -11.266 -15.273 1 81.75 173 HIS B O 1
ATOM 4304 N N . ASN B 1 174 ? 3.707 -10.398 -13.82 1 77.69 174 ASN B N 1
ATOM 4305 C CA . ASN B 1 174 ? 4.641 -11.508 -13.945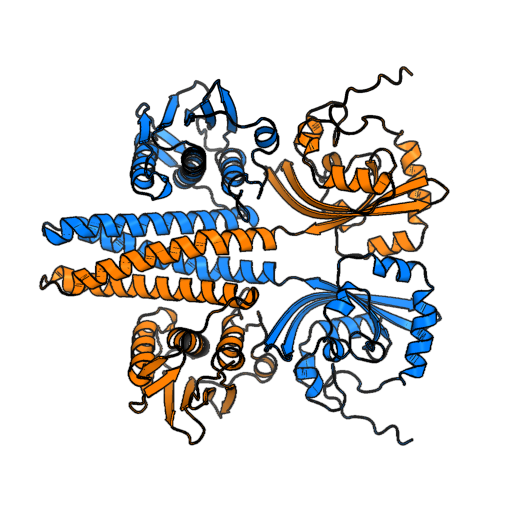 1 77.69 174 ASN B CA 1
ATOM 4306 C C . ASN B 1 174 ? 4.031 -12.82 -13.445 1 77.69 174 ASN B C 1
ATOM 4308 O O . ASN B 1 174 ? 4.227 -13.875 -14.055 1 77.69 174 ASN B O 1
ATOM 4312 N N . MET B 1 175 ? 3.305 -12.719 -12.398 1 84.88 175 MET B N 1
ATOM 4313 C CA . MET B 1 175 ? 2.668 -13.898 -11.836 1 84.88 175 MET B CA 1
ATOM 4314 C C . MET B 1 175 ? 1.615 -14.461 -12.789 1 84.88 175 MET B C 1
ATOM 4316 O O . MET B 1 175 ? 1.499 -15.672 -12.945 1 84.88 175 MET B O 1
ATOM 4320 N N . ILE B 1 176 ? 0.927 -13.562 -13.453 1 82.5 176 ILE B N 1
ATOM 4321 C CA . ILE B 1 176 ? -0.101 -13.977 -14.406 1 82.5 176 ILE B CA 1
ATOM 4322 C C . ILE B 1 176 ? 0.543 -14.719 -15.57 1 82.5 176 ILE B C 1
ATOM 4324 O O . ILE B 1 176 ? 0.085 -15.797 -15.953 1 82.5 176 ILE B O 1
ATOM 4328 N N . ASN B 1 177 ? 1.591 -14.164 -16.031 1 81.69 177 ASN B N 1
ATOM 4329 C CA . ASN B 1 177 ? 2.275 -14.773 -17.172 1 81.69 177 ASN B CA 1
ATOM 4330 C C . ASN B 1 177 ? 2.838 -16.141 -16.812 1 81.69 177 ASN B C 1
ATOM 4332 O O . ASN B 1 177 ? 2.674 -17.109 -17.562 1 81.69 177 ASN B O 1
ATOM 4336 N N . ALA B 1 178 ? 3.402 -16.234 -15.688 1 81.31 178 ALA B N 1
ATOM 4337 C CA . ALA B 1 178 ? 4.012 -17.484 -15.25 1 81.31 178 ALA B CA 1
ATOM 4338 C C . ALA B 1 178 ? 2.953 -18.547 -14.984 1 81.31 178 ALA B C 1
ATOM 4340 O O . ALA B 1 178 ? 3.033 -19.656 -15.523 1 81.31 178 ALA B O 1
ATOM 4341 N N . ALA B 1 179 ? 1.973 -18.234 -14.211 1 83.5 179 ALA B N 1
ATOM 4342 C CA . ALA B 1 179 ? 0.909 -19.188 -13.875 1 83.5 179 ALA B CA 1
ATOM 4343 C C . ALA B 1 179 ? 0.112 -19.578 -15.117 1 83.5 179 ALA B C 1
ATOM 4345 O O . ALA B 1 179 ? -0.249 -20.734 -15.289 1 83.5 179 ALA B O 1
ATOM 4346 N N . GLY B 1 180 ? -0.099 -18.531 -15.93 1 81.62 180 GLY B N 1
ATOM 4347 C CA . GLY B 1 180 ? -0.798 -18.797 -17.172 1 81.62 180 GLY B CA 1
ATOM 4348 C C . GLY B 1 180 ? -0.031 -19.734 -18.094 1 81.62 180 GLY B C 1
ATOM 4349 O O . GLY B 1 180 ? -0.608 -20.641 -18.688 1 81.62 180 GLY B O 1
ATOM 4350 N N . GLY B 1 181 ? 1.228 -19.453 -18.219 1 79.62 181 GLY B N 1
ATOM 4351 C CA . GLY B 1 181 ? 2.08 -20.328 -19.016 1 79.62 181 GLY B CA 1
ATOM 4352 C C . GLY B 1 181 ? 2.127 -21.75 -18.516 1 79.62 181 GLY B C 1
ATOM 4353 O O . GLY B 1 181 ? 2.064 -22.703 -19.297 1 79.62 181 GLY B O 1
ATOM 4354 N N . MET B 1 182 ? 2.178 -21.922 -17.266 1 83.75 182 MET B N 1
ATOM 4355 C CA . MET B 1 182 ? 2.211 -23.25 -16.656 1 83.75 182 MET B CA 1
ATOM 4356 C C . MET B 1 182 ? 0.89 -23.984 -16.875 1 83.75 182 MET B C 1
ATOM 4358 O O . MET B 1 182 ? 0.879 -25.156 -17.25 1 83.75 182 MET B O 1
ATOM 4362 N N . GLU B 1 183 ? -0.161 -23.312 -16.641 1 82 183 GLU B N 1
ATOM 4363 C CA . GLU B 1 183 ? -1.479 -23.906 -16.844 1 82 183 GLU B CA 1
ATOM 4364 C C . GLU B 1 183 ? -1.66 -24.359 -18.281 1 82 183 GLU B C 1
ATOM 4366 O O . GLU B 1 183 ? -2.166 -25.453 -18.531 1 82 183 GLU B O 1
ATOM 4371 N N . ASN B 1 184 ? -1.262 -23.516 -19.219 1 81 184 ASN B N 1
ATOM 4372 C CA . ASN B 1 184 ? -1.365 -23.844 -20.641 1 81 184 ASN B CA 1
ATOM 4373 C C . ASN B 1 184 ? -0.547 -25.094 -20.984 1 81 184 ASN B C 1
ATOM 4375 O O . ASN B 1 184 ? -1.037 -25.984 -21.672 1 81 184 ASN B O 1
ATOM 4379 N N . MET B 1 185 ? 0.623 -25.156 -20.531 1 79.5 185 MET B N 1
ATOM 4380 C CA . MET B 1 185 ? 1.502 -26.297 -20.797 1 79.5 185 MET B CA 1
ATOM 4381 C C . MET B 1 185 ? 0.946 -27.562 -20.188 1 79.5 185 MET B C 1
ATOM 4383 O O . MET B 1 185 ? 0.956 -28.625 -20.812 1 79.5 185 MET B O 1
ATOM 4387 N N . LEU B 1 186 ? 0.498 -27.484 -19.016 1 82.5 186 LEU B N 1
ATOM 4388 C CA . LEU B 1 186 ? -0.045 -28.641 -18.312 1 82.5 186 LEU B CA 1
ATOM 4389 C C . LEU B 1 186 ? -1.326 -29.125 -18.984 1 82.5 186 LEU B C 1
ATOM 4391 O O . LEU B 1 186 ? -1.592 -30.328 -19.016 1 82.5 186 LEU B O 1
ATOM 4395 N N . SER B 1 187 ? -2.098 -28.203 -19.5 1 79.94 187 SER B N 1
ATOM 4396 C CA . SER B 1 187 ? -3.314 -28.562 -20.219 1 79.94 187 SER B CA 1
ATOM 4397 C C . SER B 1 187 ? -3 -29.375 -21.469 1 79.94 187 SER B C 1
ATOM 4399 O O . SER B 1 187 ? -3.746 -30.281 -21.828 1 79.94 187 SER B O 1
ATOM 4401 N N . MET B 1 188 ? -1.882 -29.109 -22.047 1 77.62 188 MET B N 1
ATOM 4402 C CA . MET B 1 188 ? -1.449 -29.812 -23.25 1 77.62 188 MET B CA 1
ATOM 4403 C C . MET B 1 188 ? -0.957 -31.219 -22.891 1 77.62 188 MET B C 1
ATOM 4405 O O . MET B 1 188 ? -1.102 -32.156 -23.688 1 77.62 188 MET B O 1
ATOM 4409 N N . LEU B 1 189 ? -0.442 -31.406 -21.688 1 76.12 189 LEU B N 1
ATOM 4410 C CA . LEU B 1 189 ? 0.113 -32.688 -21.25 1 76.12 189 LEU B CA 1
ATOM 4411 C C . LEU B 1 189 ? -0.991 -33.625 -20.781 1 76.12 189 LEU B C 1
ATOM 4413 O O . LEU B 1 189 ? -0.815 -34.844 -20.781 1 76.12 189 LEU B O 1
ATOM 4417 N N . SER B 1 190 ? -2.012 -33.125 -20.078 1 70.88 190 SER B N 1
ATOM 4418 C CA . SER B 1 190 ? -3.094 -33.906 -19.531 1 70.88 190 SER B CA 1
ATOM 4419 C C . SER B 1 190 ? -3.709 -34.812 -20.594 1 70.88 190 SER B C 1
ATOM 4421 O O . SER B 1 190 ? -4.281 -35.875 -20.281 1 70.88 1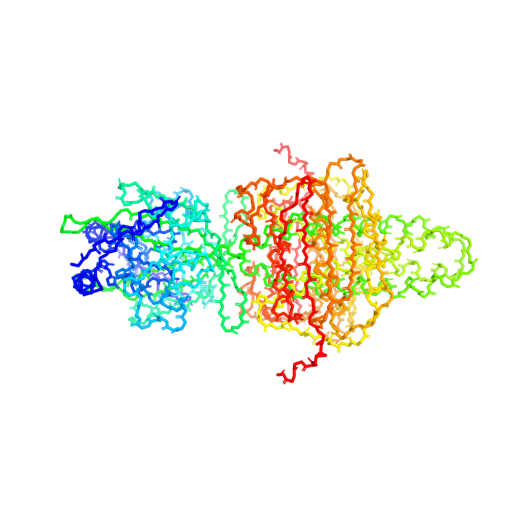90 SER B O 1
ATOM 4423 N N . ASP B 1 191 ? -3.545 -34.594 -21.859 1 62.34 191 ASP B N 1
ATOM 4424 C CA . ASP B 1 191 ? -4.105 -35.438 -22.906 1 62.34 191 ASP B CA 1
ATOM 4425 C C . ASP B 1 191 ? -3.205 -36.625 -23.203 1 62.34 191 ASP B C 1
ATOM 4427 O O . ASP B 1 191 ? -3.549 -37.5 -24.016 1 62.34 191 ASP B O 1
ATOM 4431 N N . ASN B 1 192 ? -2.199 -36.719 -22.422 1 58.78 192 ASN B N 1
ATOM 4432 C CA . ASN B 1 192 ? -1.262 -37.812 -22.734 1 58.78 192 ASN B CA 1
ATOM 4433 C C . ASN B 1 192 ? -1.529 -39.062 -21.891 1 58.78 192 ASN B C 1
ATOM 4435 O O . ASN B 1 192 ? -1.971 -38.938 -20.734 1 58.78 192 ASN B O 1
ATOM 4439 N N . GLU B 1 193 ? -1.603 -40.312 -22.438 1 55.12 193 GLU B N 1
ATOM 4440 C CA . GLU B 1 193 ? -1.998 -41.656 -21.984 1 55.12 193 GLU B CA 1
ATOM 4441 C C . GLU B 1 193 ? -0.998 -42.188 -20.969 1 55.12 193 GLU B C 1
ATOM 4443 O O . GLU B 1 193 ? -1.128 -43.344 -20.516 1 55.12 193 GLU B O 1
ATOM 4448 N N . ASP B 1 194 ? -0.003 -41.531 -20.594 1 57.06 194 ASP B N 1
ATOM 4449 C CA . ASP B 1 194 ? 0.948 -42.156 -19.688 1 57.06 194 ASP B CA 1
ATOM 4450 C C . ASP B 1 194 ? 0.439 -42.094 -18.25 1 57.06 194 ASP B C 1
ATOM 4452 O O . ASP B 1 194 ? -0.031 -41.062 -17.781 1 57.06 194 ASP B O 1
ATOM 4456 N N . ASP B 1 195 ? 0.507 -43.188 -17.469 1 57.38 195 ASP B N 1
ATOM 4457 C CA . ASP B 1 195 ? -0.084 -43.469 -16.156 1 57.38 195 ASP B CA 1
ATOM 4458 C C . ASP B 1 195 ? 0.406 -42.469 -15.117 1 57.38 195 ASP B C 1
ATOM 4460 O O . ASP B 1 195 ? -0.389 -41.906 -14.344 1 57.38 195 ASP B O 1
ATOM 4464 N N . GLU B 1 196 ? 1.714 -42.312 -14.922 1 56.53 196 GLU B N 1
ATOM 4465 C CA . GLU B 1 196 ? 2.248 -41.438 -13.883 1 56.53 196 GLU B CA 1
ATOM 4466 C C . GLU B 1 196 ? 1.901 -39.969 -14.164 1 56.53 196 GLU B C 1
ATOM 4468 O O . GLU B 1 196 ? 1.595 -39.219 -13.242 1 56.53 196 GLU B O 1
ATOM 4473 N N . LEU B 1 197 ? 1.933 -39.688 -15.328 1 60.09 197 LEU B N 1
ATOM 4474 C CA . LEU B 1 197 ? 1.549 -38.344 -15.781 1 60.09 197 LEU B CA 1
ATOM 4475 C C . LEU B 1 197 ? 0.077 -38.062 -15.484 1 60.09 197 LEU B C 1
ATOM 4477 O O . LEU B 1 197 ? -0.291 -36.938 -15.125 1 60.09 197 LEU B O 1
ATOM 4481 N N . ASN B 1 198 ? -0.57 -39.219 -15.414 1 64.25 198 ASN B N 1
ATOM 4482 C CA . ASN B 1 198 ? -2.016 -39.094 -15.258 1 64.25 198 ASN B CA 1
ATOM 4483 C C . ASN B 1 198 ? -2.398 -38.75 -13.82 1 64.25 198 ASN B C 1
ATOM 4485 O O . ASN B 1 198 ? -3.434 -38.125 -13.586 1 64.25 198 ASN B O 1
ATOM 4489 N N . ARG B 1 199 ? -1.378 -39.031 -12.906 1 74.25 199 ARG B N 1
ATOM 4490 C CA . ARG B 1 199 ? -1.737 -38.75 -11.523 1 74.25 199 ARG B CA 1
ATOM 4491 C C . ARG B 1 199 ? -1.278 -37.344 -11.102 1 74.25 199 ARG B C 1
ATOM 4493 O O . ARG B 1 199 ? -2.012 -36.625 -10.43 1 74.25 199 ARG B O 1
ATOM 4500 N N . HIS B 1 200 ? -0.14 -36.906 -11.492 1 79.19 200 HIS B N 1
ATOM 4501 C CA . HIS B 1 200 ? 0.458 -35.688 -10.953 1 79.19 200 HIS B CA 1
ATOM 4502 C C . HIS B 1 200 ? 0.088 -34.5 -11.797 1 79.19 200 HIS B C 1
ATOM 4504 O O . HIS B 1 200 ? -0.057 -33.375 -11.273 1 79.19 200 HIS B O 1
ATOM 4510 N N . VAL B 1 201 ? -0.164 -34.75 -13.023 1 81.88 201 VAL B N 1
ATOM 4511 C CA . VAL B 1 201 ? -0.368 -33.656 -13.961 1 81.88 201 VAL B CA 1
ATOM 4512 C C . VAL B 1 201 ? -1.68 -32.938 -13.641 1 81.88 201 VAL B C 1
ATOM 4514 O O . VAL B 1 201 ? -1.722 -31.703 -13.57 1 81.88 201 VAL B O 1
ATOM 4517 N N . PRO B 1 202 ? -2.672 -33.719 -13.281 1 79.19 202 PRO B N 1
ATOM 4518 C CA . PRO B 1 202 ? -3.914 -33.031 -12.93 1 79.19 202 PRO B CA 1
ATOM 4519 C C . PRO B 1 202 ? -3.785 -32.219 -11.656 1 79.19 202 PRO B C 1
ATOM 4521 O O . PRO B 1 202 ? -4.359 -31.125 -11.555 1 79.19 202 PRO B O 1
ATOM 4524 N N . LEU B 1 203 ? -3.008 -32.656 -10.766 1 81.31 203 LEU B N 1
ATOM 4525 C CA . LEU B 1 203 ? -2.801 -31.953 -9.508 1 81.31 203 LEU B CA 1
ATOM 4526 C C . LEU B 1 203 ? -2.004 -30.672 -9.742 1 81.31 203 LEU B C 1
ATOM 4528 O O . LEU B 1 203 ? -2.32 -29.625 -9.172 1 81.31 203 LEU B O 1
ATOM 4532 N N . LEU B 1 204 ? -1.043 -30.812 -10.594 1 84.88 204 LEU B N 1
ATOM 4533 C CA . LEU B 1 204 ? -0.219 -29.672 -10.945 1 84.88 204 LEU B CA 1
ATOM 4534 C C . LEU B 1 204 ? -1.033 -28.625 -11.695 1 84.88 204 LEU B C 1
ATOM 4536 O O . LEU B 1 204 ? -0.903 -27.422 -11.445 1 84.88 204 LEU B O 1
ATOM 4540 N N . ARG B 1 205 ? -1.791 -29.109 -12.531 1 83.44 205 ARG B N 1
ATOM 4541 C CA . ARG B 1 205 ? -2.631 -28.188 -13.297 1 83.44 205 ARG B CA 1
ATOM 4542 C C . ARG B 1 205 ? -3.609 -27.453 -12.383 1 83.44 205 ARG B C 1
ATOM 4544 O O . ARG B 1 205 ? -3.809 -26.25 -12.523 1 83.44 205 ARG B O 1
ATOM 4551 N N . GLN B 1 206 ? -4.137 -28.141 -11.477 1 81.75 206 GLN B N 1
ATOM 4552 C CA . GLN B 1 206 ? -5.07 -27.531 -10.523 1 81.75 206 GLN B CA 1
ATOM 4553 C C . GLN B 1 206 ? -4.375 -26.469 -9.68 1 81.75 206 GLN B C 1
ATOM 4555 O O . GLN B 1 206 ? -4.949 -25.406 -9.414 1 81.75 206 GLN B O 1
ATOM 4560 N N . SER B 1 207 ? -3.205 -26.797 -9.273 1 83.31 207 SER B N 1
ATOM 4561 C CA . SER B 1 207 ? -2.438 -25.844 -8.484 1 83.31 207 SER B CA 1
ATOM 4562 C C . SER B 1 207 ? -2.133 -24.578 -9.289 1 83.31 207 SER B C 1
ATOM 4564 O O . SER B 1 207 ? -2.268 -23.469 -8.773 1 83.31 207 SER B O 1
ATOM 4566 N N . ALA B 1 208 ? -1.781 -24.797 -10.516 1 84.44 208 ALA B N 1
ATOM 4567 C CA . ALA B 1 208 ? -1.482 -23.672 -11.398 1 84.44 208 ALA B CA 1
ATOM 4568 C C . ALA B 1 208 ? -2.725 -22.812 -11.641 1 84.44 208 ALA B C 1
ATOM 4570 O O . ALA B 1 208 ? -2.646 -21.578 -11.633 1 84.44 208 ALA B O 1
ATOM 4571 N N . LEU B 1 209 ? -3.826 -23.484 -11.781 1 83 209 LEU B N 1
ATOM 4572 C CA . LEU B 1 209 ? -5.082 -22.781 -12.008 1 83 209 LEU B CA 1
ATOM 4573 C C . LEU B 1 209 ? -5.484 -21.969 -10.773 1 83 209 LEU B C 1
ATOM 4575 O O . LEU B 1 209 ? -5.934 -20.828 -10.883 1 83 209 LEU B O 1
ATOM 4579 N N . THR B 1 210 ? -5.305 -22.562 -9.68 1 82.31 210 THR B N 1
ATOM 4580 C CA . THR B 1 210 ? -5.621 -21.875 -8.43 1 82.31 210 THR B CA 1
ATOM 4581 C C . THR B 1 210 ? -4.754 -20.625 -8.266 1 82.31 210 THR B C 1
ATOM 4583 O O . THR B 1 210 ? -5.254 -19.562 -7.895 1 82.31 210 THR B O 1
ATOM 4586 N N . MET B 1 211 ? -3.559 -20.719 -8.594 1 85 211 MET B N 1
ATOM 4587 C CA . MET B 1 211 ? -2.643 -19.594 -8.523 1 85 211 MET B CA 1
ATOM 4588 C C . MET B 1 211 ? -3.051 -18.5 -9.508 1 85 211 MET B C 1
ATOM 4590 O O . MET B 1 211 ? -3.07 -17.312 -9.156 1 85 211 MET B O 1
ATOM 4594 N N . LEU B 1 212 ? -3.33 -18.969 -10.633 1 86.31 212 LEU B N 1
ATOM 4595 C CA . LEU B 1 212 ? -3.734 -18.016 -11.672 1 86.31 212 LEU B CA 1
ATOM 4596 C C . LEU B 1 212 ? -4.992 -17.266 -11.25 1 86.31 212 LEU B C 1
ATOM 4598 O O . LEU B 1 212 ? -5.059 -16.031 -11.398 1 86.31 212 LEU B O 1
ATOM 4602 N N . GLN B 1 213 ? -5.91 -17.953 -10.727 1 86.12 213 GLN B N 1
ATOM 4603 C CA . GLN B 1 213 ? -7.16 -17.328 -10.289 1 86.12 213 GLN B CA 1
ATOM 4604 C C . GLN B 1 213 ? -6.918 -16.328 -9.164 1 86.12 213 GLN B C 1
ATOM 4606 O O . GLN B 1 213 ? -7.523 -15.258 -9.133 1 86.12 213 GLN B O 1
ATOM 4611 N N . GLU B 1 214 ? -6.035 -16.625 -8.273 1 86.5 214 GLU B N 1
ATOM 4612 C CA . GLU B 1 214 ? -5.711 -15.734 -7.164 1 86.5 214 GLU B CA 1
ATOM 4613 C C . GLU B 1 214 ? -5.047 -14.453 -7.668 1 86.5 214 GLU B C 1
ATOM 4615 O O . GLU B 1 214 ? -5.367 -13.359 -7.207 1 86.5 214 GLU B O 1
ATOM 4620 N N . VAL B 1 215 ? -4.184 -14.609 -8.562 1 89.5 215 VAL B N 1
ATOM 4621 C CA . VAL B 1 215 ? -3.471 -13.461 -9.102 1 89.5 215 VAL B CA 1
ATOM 4622 C C . VAL B 1 215 ? -4.43 -12.586 -9.906 1 89.5 215 VAL B C 1
ATOM 4624 O O . VAL B 1 215 ? -4.387 -11.359 -9.82 1 89.5 215 VAL B O 1
ATOM 4627 N N . LEU B 1 216 ? -5.273 -13.25 -10.672 1 89.25 216 LEU B N 1
ATOM 4628 C CA . LEU B 1 216 ? -6.238 -12.508 -11.477 1 89.25 216 LEU B CA 1
ATOM 4629 C C . LEU B 1 216 ? -7.199 -11.734 -10.578 1 89.25 216 LEU B C 1
ATOM 4631 O O . LEU B 1 216 ? -7.617 -10.625 -10.93 1 89.25 216 LEU B O 1
ATOM 4635 N N . TYR B 1 217 ? -7.539 -12.328 -9.508 1 91.56 217 TYR B N 1
ATOM 4636 C CA . TYR B 1 217 ? -8.375 -11.625 -8.539 1 91.56 217 TYR B CA 1
ATOM 4637 C C . TYR B 1 217 ? -7.695 -10.344 -8.062 1 91.56 217 TYR B C 1
ATOM 4639 O O . TYR B 1 217 ? -8.297 -9.273 -8.086 1 91.56 217 TYR B O 1
ATOM 4647 N N . GLN B 1 218 ? -6.445 -10.445 -7.637 1 91.44 218 GLN B N 1
ATOM 4648 C CA . GLN B 1 218 ? -5.711 -9.273 -7.164 1 91.44 218 GLN B CA 1
ATOM 4649 C C . GLN B 1 218 ? -5.578 -8.219 -8.266 1 91.44 218 GLN B C 1
ATOM 4651 O O . GLN B 1 218 ? -5.637 -7.023 -7.988 1 91.44 218 GLN B O 1
ATOM 4656 N N . TYR B 1 219 ? -5.414 -8.711 -9.43 1 90.31 219 TYR B N 1
ATOM 4657 C CA . TYR B 1 219 ? -5.32 -7.82 -10.578 1 90.31 219 TYR B CA 1
ATOM 4658 C C . TYR B 1 219 ? -6.617 -7.043 -10.773 1 90.31 219 TYR B C 1
ATOM 4660 O O . TYR B 1 219 ? -6.59 -5.828 -10.984 1 90.31 219 TYR B O 1
ATOM 4668 N N . ASP B 1 220 ? -7.68 -7.688 -10.695 1 93 220 ASP B N 1
ATOM 4669 C CA . ASP B 1 220 ? -8.977 -7.047 -10.898 1 93 220 ASP B CA 1
ATOM 4670 C C . ASP B 1 220 ? -9.312 -6.113 -9.742 1 93 220 ASP B C 1
ATOM 4672 O O . ASP B 1 220 ? -9.961 -5.082 -9.938 1 93 220 ASP B O 1
ATOM 4676 N N . VAL B 1 221 ? -8.906 -6.477 -8.547 1 93.19 221 VAL B N 1
ATOM 4677 C CA . VAL B 1 221 ? -9.078 -5.582 -7.406 1 93.19 221 VAL B CA 1
ATOM 4678 C C . VAL B 1 221 ? -8.336 -4.27 -7.668 1 93.19 221 VAL B C 1
ATOM 4680 O O . VAL B 1 221 ? -8.898 -3.188 -7.473 1 93.19 221 VAL B O 1
ATOM 4683 N N . ALA B 1 222 ? -7.098 -4.348 -8.102 1 90.25 222 ALA B N 1
ATOM 4684 C CA . ALA B 1 222 ? -6.309 -3.164 -8.43 1 90.25 222 ALA B CA 1
ATOM 4685 C C . ALA B 1 222 ? -6.965 -2.359 -9.547 1 90.25 222 ALA B C 1
ATOM 4687 O O . ALA B 1 222 ? -6.961 -1.126 -9.516 1 90.25 222 ALA B O 1
ATOM 4688 N N . ALA B 1 223 ? -7.504 -3.047 -10.453 1 90.56 223 ALA B N 1
ATOM 4689 C CA . ALA B 1 223 ? -8.164 -2.385 -11.578 1 90.56 223 ALA B CA 1
ATOM 4690 C C . ALA B 1 223 ? -9.398 -1.608 -11.109 1 90.56 223 ALA B C 1
ATOM 4692 O O . ALA B 1 223 ? -9.656 -0.5 -11.586 1 90.56 223 ALA B O 1
ATOM 4693 N N . VAL B 1 224 ? -10.156 -2.17 -10.219 1 91.31 224 VAL B N 1
ATOM 4694 C CA . VAL B 1 224 ? -11.32 -1.498 -9.656 1 91.31 224 VAL B CA 1
ATOM 4695 C C . VAL B 1 224 ? -10.883 -0.219 -8.945 1 91.31 224 VAL B C 1
ATOM 4697 O O . VAL B 1 224 ? -11.5 0.834 -9.109 1 91.31 224 VAL B O 1
ATOM 4700 N N . GLU B 1 225 ? -9.828 -0.318 -8.172 1 84.25 225 GLU B N 1
ATOM 4701 C CA . GLU B 1 225 ? -9.328 0.811 -7.391 1 84.25 225 GLU B CA 1
ATOM 4702 C C . GLU B 1 225 ? -8.883 1.954 -8.297 1 84.25 225 GLU B C 1
ATOM 4704 O O . GLU B 1 225 ? -8.969 3.125 -7.922 1 84.25 225 GLU B O 1
ATOM 4709 N N . ASN B 1 226 ? -8.469 1.594 -9.469 1 82.44 226 ASN B N 1
ATOM 4710 C CA . ASN B 1 226 ? -7.996 2.607 -10.406 1 82.44 226 ASN B CA 1
ATOM 4711 C C . ASN B 1 226 ? -9.062 2.963 -11.438 1 82.44 226 ASN B C 1
ATOM 4713 O O . ASN B 1 226 ? -8.805 3.719 -12.375 1 82.44 226 ASN B O 1
ATOM 4717 N N . GLY B 1 227 ? -10.258 2.4 -11.281 1 82.56 227 GLY B N 1
ATOM 4718 C CA . GLY B 1 227 ? -11.367 2.693 -12.18 1 82.56 227 GLY B CA 1
ATOM 4719 C C . GLY B 1 227 ? -11.172 2.145 -13.578 1 82.56 227 GLY B C 1
ATOM 4720 O O . GLY B 1 227 ? -11.664 2.717 -14.547 1 82.56 227 GLY B O 1
ATOM 4721 N N . LYS B 1 228 ? -10.391 1.071 -13.75 1 82.44 228 LYS B N 1
ATOM 4722 C CA . LYS B 1 228 ? -9.992 0.593 -15.078 1 82.44 228 LYS B CA 1
ATOM 4723 C C . LYS B 1 228 ? -10.445 -0.849 -15.297 1 82.44 228 LYS B C 1
ATOM 4725 O O . LYS B 1 228 ? -9.969 -1.52 -16.219 1 82.44 228 LYS B O 1
ATOM 4730 N N . LEU B 1 229 ? -11.43 -1.345 -14.508 1 91.12 229 LEU B N 1
ATOM 4731 C CA . LEU B 1 229 ? -11.82 -2.738 -14.68 1 91.12 229 LEU B CA 1
ATOM 4732 C C . LEU B 1 229 ? -12.656 -2.914 -15.945 1 91.12 229 LEU B C 1
ATOM 4734 O O . LEU B 1 229 ? -13.648 -2.213 -16.141 1 91.12 229 LEU B O 1
ATOM 4738 N N . ALA B 1 230 ? -12.156 -3.758 -16.812 1 89.81 230 ALA B N 1
ATOM 4739 C CA . ALA B 1 230 ? -12.883 -4.094 -18.047 1 89.81 230 ALA B CA 1
ATOM 4740 C C . ALA B 1 230 ? -13.789 -5.301 -17.828 1 89.81 230 ALA B C 1
ATOM 4742 O O . ALA B 1 230 ? -13.352 -6.332 -17.312 1 89.81 230 ALA B O 1
ATOM 4743 N N . VAL B 1 231 ? -15.055 -5.145 -18.188 1 92.88 231 VAL B N 1
ATOM 4744 C CA . VAL B 1 231 ? -16.031 -6.223 -18.062 1 92.88 231 VAL B CA 1
ATOM 4745 C C . VAL B 1 231 ? -16.25 -6.875 -19.422 1 92.88 231 VAL B C 1
ATOM 4747 O O . VAL B 1 231 ? -16.453 -6.184 -20.422 1 92.88 231 VAL B O 1
ATOM 4750 N N . GLN B 1 232 ? -16.094 -8.133 -19.453 1 93.31 232 GLN B N 1
ATOM 4751 C CA . GLN B 1 232 ? -16.328 -8.891 -20.688 1 93.31 232 GLN B CA 1
ATOM 4752 C C . GLN B 1 232 ? -17.578 -9.75 -20.562 1 93.31 232 GLN B C 1
ATOM 4754 O O . GLN B 1 232 ? -17.531 -10.844 -20 1 93.31 232 GLN B O 1
ATOM 4759 N N . VAL B 1 233 ? -18.625 -9.328 -21.234 1 93 233 VAL B N 1
ATOM 4760 C CA . VAL B 1 233 ? -19.906 -10.031 -21.141 1 93 233 VAL B CA 1
ATOM 4761 C C . VAL B 1 233 ? -20.031 -11.008 -22.312 1 93 233 VAL B C 1
ATOM 4763 O O . VAL B 1 233 ? -19.734 -10.664 -23.453 1 93 233 VAL B O 1
ATOM 4766 N N . ALA B 1 234 ? -20.375 -12.188 -21.953 1 94.12 234 ALA B N 1
ATOM 4767 C CA . ALA B 1 234 ? -20.688 -13.242 -22.922 1 94.12 234 ALA B CA 1
ATOM 4768 C C . ALA B 1 234 ? -21.703 -14.219 -22.344 1 94.12 234 ALA B C 1
ATOM 4770 O O . ALA B 1 234 ? -22.078 -14.133 -21.172 1 94.12 234 ALA B O 1
ATOM 4771 N N . VAL B 1 235 ? -22.203 -15.047 -23.203 1 93.19 235 VAL B N 1
ATOM 4772 C CA . VAL B 1 235 ? -23.156 -16.062 -22.766 1 93.19 235 VAL B CA 1
ATOM 4773 C C . VAL B 1 235 ? -22.391 -17.25 -22.156 1 93.19 235 VAL B C 1
ATOM 4775 O O . VAL B 1 235 ? -21.5 -17.812 -22.797 1 93.19 235 VAL B O 1
ATOM 4778 N N . HIS B 1 236 ? -22.766 -17.562 -20.906 1 93.69 236 HIS B N 1
ATOM 4779 C CA . HIS B 1 236 ? -22.078 -18.641 -20.219 1 93.69 236 HIS B CA 1
ATOM 4780 C C . HIS B 1 236 ? -23.078 -19.609 -19.594 1 93.69 236 HIS B C 1
ATOM 4782 O O . HIS B 1 236 ? -24.188 -19.203 -19.234 1 93.69 236 HIS B O 1
ATOM 4788 N N . ASP B 1 237 ? -22.641 -20.859 -19.578 1 94.31 237 ASP B N 1
ATOM 4789 C CA . ASP B 1 237 ? -23.391 -21.859 -18.828 1 94.31 237 ASP B CA 1
ATOM 4790 C C . ASP B 1 237 ? -23.078 -21.766 -17.328 1 94.31 237 ASP B C 1
ATOM 4792 O O . ASP B 1 237 ? -22.016 -22.172 -16.891 1 94.31 237 ASP B O 1
ATOM 4796 N N . VAL B 1 238 ? -24.062 -21.297 -16.547 1 94.12 238 VAL B N 1
ATOM 4797 C CA . VAL B 1 238 ? -23.859 -21.031 -15.125 1 94.12 238 VAL B CA 1
ATOM 4798 C C . VAL B 1 238 ? -23.578 -22.344 -14.391 1 94.12 238 VAL B C 1
ATOM 4800 O O . VAL B 1 238 ? -22.766 -22.375 -13.461 1 94.12 238 VAL B O 1
ATOM 4803 N N . PHE B 1 239 ? -24.219 -23.391 -14.82 1 94.81 239 PHE B N 1
ATOM 4804 C CA . PHE B 1 239 ? -24 -24.703 -14.219 1 94.81 239 PHE B CA 1
ATOM 4805 C C . PHE B 1 239 ? -22.516 -25.078 -14.281 1 94.81 239 PHE B C 1
ATOM 4807 O O . PHE B 1 239 ? -21.938 -25.484 -13.273 1 94.81 239 PHE B O 1
ATOM 4814 N N . ARG B 1 240 ? -21.969 -24.859 -15.398 1 95.12 240 ARG B N 1
ATOM 4815 C CA . ARG B 1 240 ? -20.562 -25.203 -15.594 1 95.12 240 ARG B CA 1
ATOM 4816 C C . ARG B 1 240 ? -19.656 -24.266 -14.797 1 95.12 240 ARG B C 1
ATOM 4818 O O . ARG B 1 240 ? -18.672 -24.719 -14.188 1 95.12 240 ARG B O 1
ATOM 4825 N N . VAL B 1 241 ? -19.984 -23.016 -14.812 1 95.06 241 VAL B N 1
ATOM 4826 C CA . VAL B 1 241 ? -19.172 -22.031 -14.117 1 95.06 241 VAL B CA 1
ATOM 4827 C C . VAL B 1 241 ? -19.141 -22.328 -12.617 1 95.06 241 VAL B C 1
ATOM 4829 O O . VAL B 1 241 ? -18.062 -22.391 -12.008 1 95.06 241 VAL B O 1
ATOM 4832 N N . VAL B 1 242 ? -20.266 -22.641 -12.039 1 96.88 242 VAL B N 1
ATOM 4833 C CA . VAL B 1 242 ? -20.391 -22.828 -10.594 1 96.88 242 VAL B CA 1
ATOM 4834 C C . VAL B 1 242 ? -19.797 -24.172 -10.203 1 96.88 242 VAL B C 1
ATOM 4836 O O . VAL B 1 242 ? -19.031 -24.266 -9.234 1 96.88 242 VAL B O 1
ATOM 4839 N N . THR B 1 243 ? -20.078 -25.203 -10.953 1 95.56 243 THR B N 1
ATOM 4840 C CA . THR B 1 243 ? -19.625 -26.531 -10.594 1 95.56 243 THR B CA 1
ATOM 4841 C C . THR B 1 243 ? -18.094 -26.641 -10.68 1 95.56 243 THR B C 1
ATOM 4843 O O . THR B 1 243 ? -17.469 -27.281 -9.836 1 95.56 243 THR B O 1
ATOM 4846 N N . ARG B 1 244 ? -17.547 -26.047 -11.695 1 91.75 244 ARG B N 1
ATOM 4847 C CA . ARG B 1 244 ? -16.094 -26.047 -11.82 1 91.75 244 ARG B CA 1
ATOM 4848 C C . ARG B 1 244 ? -15.453 -25.312 -10.648 1 91.75 244 ARG B C 1
ATOM 4850 O O . ARG B 1 244 ? -14.438 -25.766 -10.117 1 91.75 244 ARG B O 1
ATOM 4857 N N . LEU B 1 245 ? -16.016 -24.188 -10.273 1 94.62 245 LEU B N 1
ATOM 4858 C CA . LEU B 1 245 ? -15.5 -23.406 -9.148 1 94.62 245 LEU B CA 1
ATOM 4859 C C . LEU B 1 245 ? -15.602 -24.219 -7.852 1 94.62 245 LEU B C 1
ATOM 4861 O O . LEU B 1 245 ? -14.656 -24.25 -7.066 1 94.62 245 LEU B O 1
ATOM 4865 N N . VAL B 1 246 ? -16.703 -24.828 -7.641 1 96.06 246 VAL B N 1
ATOM 4866 C CA . VAL B 1 246 ? -16.938 -25.625 -6.434 1 96.06 246 VAL B CA 1
ATOM 4867 C C . VAL B 1 246 ? -15.945 -26.781 -6.367 1 96.06 246 VAL B C 1
ATOM 4869 O O . VAL B 1 246 ? -15.391 -27.078 -5.305 1 96.06 246 VAL B O 1
ATOM 4872 N N . GLU B 1 247 ? -15.734 -27.422 -7.5 1 91.62 247 GLU B N 1
ATOM 4873 C CA . GLU B 1 247 ? -14.766 -28.516 -7.562 1 91.62 247 GLU B CA 1
ATOM 4874 C C . GLU B 1 247 ? -13.367 -28.031 -7.199 1 91.62 247 GLU B C 1
ATOM 4876 O O . GLU B 1 247 ? -12.648 -28.703 -6.457 1 91.62 247 GLU B O 1
ATOM 4881 N N . GLN B 1 248 ? -13.047 -26.984 -7.695 1 88 248 GLN B N 1
ATOM 4882 C CA . GLN B 1 248 ? -11.742 -26.406 -7.406 1 88 248 GLN B CA 1
ATOM 4883 C C . GLN B 1 248 ? -11.594 -26.078 -5.922 1 88 248 GLN B C 1
ATOM 4885 O O . GLN B 1 248 ? -10.562 -26.375 -5.312 1 88 248 GLN B O 1
ATOM 4890 N N . LEU B 1 249 ? -12.602 -25.484 -5.27 1 92.44 249 LEU B N 1
ATOM 4891 C CA . LEU B 1 249 ? -12.547 -25.047 -3.879 1 92.44 249 LEU B CA 1
ATOM 4892 C C . LEU B 1 249 ? -12.625 -26.234 -2.928 1 92.44 249 LEU B C 1
ATOM 4894 O O . LEU B 1 249 ? -12.172 -26.141 -1.781 1 92.44 249 LEU B O 1
ATOM 4898 N N . ARG B 1 250 ? -13.188 -27.359 -3.422 1 92.38 250 ARG B N 1
ATOM 4899 C CA . ARG B 1 250 ? -13.219 -28.578 -2.613 1 92.38 250 ARG B CA 1
ATOM 4900 C C . ARG B 1 250 ? -11.805 -29.062 -2.299 1 92.38 250 ARG B C 1
ATOM 4902 O O . ARG B 1 250 ? -11.57 -29.641 -1.239 1 92.38 250 ARG B O 1
ATOM 4909 N N . GLU B 1 251 ? -10.922 -28.766 -3.223 1 84 251 GLU B N 1
ATOM 4910 C CA . GLU B 1 251 ? -9.539 -29.219 -3.068 1 84 251 GLU B CA 1
ATOM 4911 C C . GLU B 1 251 ? -8.711 -28.188 -2.303 1 84 251 GLU B C 1
ATOM 4913 O O . GLU B 1 251 ? -7.559 -28.469 -1.949 1 84 251 GLU B O 1
ATOM 4918 N N . HIS B 1 252 ? -9.258 -27.109 -2.059 1 82.88 252 HIS B N 1
ATOM 4919 C CA . HIS B 1 252 ? -8.57 -26.047 -1.333 1 82.88 252 HIS B CA 1
ATOM 4920 C C . HIS B 1 252 ? -8.531 -26.328 0.164 1 82.88 252 HIS B C 1
ATOM 4922 O O . HIS B 1 252 ? -9.5 -26.844 0.724 1 82.88 252 HIS B O 1
ATOM 4928 N N . PRO B 1 253 ? -7.496 -25.891 0.814 1 80.94 253 PRO B N 1
ATOM 4929 C CA . PRO B 1 253 ? -7.344 -26.156 2.248 1 80.94 253 PRO B CA 1
ATOM 4930 C C . PRO B 1 253 ? -8.492 -25.578 3.074 1 80.94 253 PRO B C 1
ATOM 4932 O O . PRO B 1 253 ? -8.812 -26.109 4.145 1 80.94 253 PRO B O 1
ATOM 4935 N N . VAL B 1 254 ? -9.125 -24.594 2.654 1 86.25 254 VAL B N 1
ATOM 4936 C CA . VAL B 1 254 ? -10.188 -23.922 3.402 1 86.25 254 VAL B CA 1
ATOM 4937 C C . VAL B 1 254 ? -11.391 -24.859 3.533 1 86.25 254 VAL B C 1
ATOM 4939 O O . VAL B 1 254 ? -12.219 -24.688 4.434 1 86.25 254 VAL B O 1
ATOM 4942 N N . SER B 1 255 ? -11.516 -25.828 2.658 1 93 255 SER B N 1
ATOM 4943 C CA . SER B 1 255 ? -12.656 -26.734 2.629 1 93 255 SER B CA 1
ATOM 4944 C C . SER B 1 255 ? -12.422 -27.953 3.523 1 93 255 SER B C 1
ATOM 4946 O O . SER B 1 255 ? -13.336 -28.75 3.738 1 93 255 SER B O 1
ATOM 4948 N N . ARG B 1 256 ? -11.227 -28.016 4.012 1 91.5 256 ARG B N 1
ATOM 4949 C CA . ARG B 1 256 ? -10.891 -29.203 4.801 1 91.5 256 ARG B CA 1
ATOM 4950 C C . ARG B 1 256 ? -11.852 -29.359 5.977 1 91.5 256 ARG B C 1
ATOM 4952 O O . ARG B 1 256 ? -12.047 -28.438 6.758 1 91.5 256 ARG B O 1
ATOM 4959 N N . GLY B 1 257 ? -12.406 -30.516 6.094 1 94.75 257 GLY B N 1
ATOM 4960 C CA . GLY B 1 257 ? -13.281 -30.844 7.207 1 94.75 257 GLY B CA 1
ATOM 4961 C C . GLY B 1 257 ? -14.703 -30.344 7.004 1 94.75 257 GLY B C 1
ATOM 4962 O O . GLY B 1 257 ? -15.523 -30.391 7.926 1 94.75 257 GLY B O 1
ATOM 4963 N N . ARG B 1 258 ? -15.023 -29.844 5.828 1 96.12 258 ARG B N 1
ATOM 4964 C CA . ARG B 1 258 ? -16.359 -29.344 5.504 1 96.12 258 ARG B CA 1
ATOM 4965 C C . ARG B 1 258 ? -16.812 -29.859 4.141 1 96.12 258 ARG B C 1
ATOM 4967 O O . ARG B 1 258 ? -15.984 -30.188 3.289 1 96.12 258 ARG B O 1
ATOM 4974 N N . LYS B 1 259 ? -18.062 -29.969 3.949 1 96.69 259 LYS B N 1
ATOM 4975 C CA . LYS B 1 259 ? -18.625 -30.375 2.66 1 96.69 259 LYS B CA 1
ATOM 4976 C C . LYS B 1 259 ? -19 -29.141 1.83 1 96.69 259 LYS B C 1
ATOM 4978 O O . LYS B 1 259 ? -19.5 -28.156 2.369 1 96.69 259 LYS B O 1
ATOM 4983 N N . LEU B 1 260 ? -18.75 -29.141 0.599 1 97.81 260 LEU B N 1
ATOM 4984 C CA . LEU B 1 260 ? -19.141 -28.094 -0.345 1 97.81 260 LEU B CA 1
ATOM 4985 C C . LEU B 1 260 ? -20.016 -28.672 -1.458 1 97.81 260 LEU B C 1
ATOM 4987 O O . LEU B 1 260 ? -19.562 -29.531 -2.223 1 97.81 260 LEU B O 1
ATOM 4991 N N . LEU B 1 261 ? -21.219 -28.188 -1.534 1 97.25 261 LEU B N 1
ATOM 4992 C CA . LEU B 1 261 ? -22.219 -28.75 -2.445 1 97.25 261 LEU B CA 1
ATOM 4993 C C . LEU B 1 261 ? -22.703 -27.688 -3.428 1 97.25 261 LEU B C 1
ATOM 4995 O O . LEU B 1 261 ? -22.719 -26.484 -3.107 1 97.25 261 LEU B O 1
ATOM 4999 N N . ALA B 1 262 ? -23.047 -28.094 -4.582 1 97.38 262 ALA B N 1
ATOM 5000 C CA . ALA B 1 262 ? -23.609 -27.219 -5.605 1 97.38 262 ALA B CA 1
ATOM 5001 C C . ALA B 1 262 ? -24.812 -27.875 -6.273 1 97.38 262 ALA B C 1
ATOM 5003 O O . ALA B 1 262 ? -24.781 -29.062 -6.609 1 97.38 262 ALA B O 1
ATOM 5004 N N . ASP B 1 263 ? -25.875 -27.141 -6.398 1 95.31 263 ASP B N 1
ATOM 5005 C CA . ASP B 1 263 ? -27.094 -27.672 -7.02 1 95.31 263 ASP B CA 1
ATOM 5006 C C . ASP B 1 263 ? -27.859 -26.562 -7.742 1 95.31 263 ASP B C 1
ATOM 5008 O O . ASP B 1 263 ? -28.031 -25.469 -7.211 1 95.31 263 ASP B O 1
ATOM 5012 N N . GLY B 1 264 ? -28.344 -26.797 -8.953 1 95.25 264 GLY B N 1
ATOM 5013 C CA . GLY B 1 264 ? -29.141 -25.875 -9.742 1 95.25 264 GLY B CA 1
ATOM 5014 C C . GLY B 1 264 ? -29.328 -26.328 -11.18 1 95.25 264 GLY B C 1
ATOM 5015 O O . GLY B 1 264 ? -28.703 -27.297 -11.617 1 95.25 264 GLY B O 1
ATOM 5016 N N . PRO B 1 265 ? -30.156 -25.734 -11.875 1 94.38 265 PRO B N 1
ATOM 5017 C CA . PRO B 1 265 ? -30.453 -26.141 -13.25 1 94.38 265 PRO B CA 1
ATOM 5018 C C . PRO B 1 265 ? -29.406 -25.672 -14.242 1 94.38 265 PRO B C 1
ATOM 5020 O O . PRO B 1 265 ? -28.578 -24.812 -13.914 1 94.38 265 PRO B O 1
ATOM 5023 N N . GLU B 1 266 ? -29.391 -26.328 -15.398 1 93.75 266 GLU B N 1
ATOM 5024 C CA . GLU B 1 266 ? -28.625 -25.797 -16.516 1 93.75 266 GLU B CA 1
ATOM 5025 C C . GLU B 1 266 ? -29.266 -24.531 -17.078 1 93.75 266 GLU B C 1
ATOM 5027 O O . GLU B 1 266 ? -30.453 -24.531 -17.422 1 93.75 266 GLU B O 1
ATOM 5032 N N . ILE B 1 267 ? -28.5 -23.484 -17.078 1 91.56 267 ILE B N 1
ATOM 5033 C CA . ILE B 1 267 ? -29 -22.203 -17.594 1 91.56 267 ILE B CA 1
ATOM 5034 C C . ILE B 1 267 ? -27.844 -21.391 -18.172 1 91.56 267 ILE B C 1
ATOM 5036 O O . ILE B 1 267 ? -26.734 -21.438 -17.656 1 91.56 267 ILE B O 1
ATOM 5040 N N . ARG B 1 268 ? -28.203 -20.719 -19.266 1 91.69 268 ARG B N 1
ATOM 5041 C CA . ARG B 1 268 ? -27.234 -19.812 -19.875 1 91.69 268 ARG B CA 1
ATOM 5042 C C . ARG B 1 268 ? -27.594 -18.359 -19.562 1 91.69 268 ARG B C 1
ATOM 5044 O O . ARG B 1 268 ? -28.766 -17.984 -19.594 1 91.69 268 ARG B O 1
ATOM 5051 N N . VAL B 1 269 ? -26.609 -17.609 -19.109 1 91.06 269 VAL B N 1
ATOM 5052 C CA . VAL B 1 269 ? -26.828 -16.203 -18.781 1 91.06 269 VAL B CA 1
ATOM 5053 C C . VAL B 1 269 ? -25.734 -15.344 -19.406 1 91.06 269 VAL B C 1
ATOM 5055 O O . VAL B 1 269 ? -24.594 -15.789 -19.547 1 91.06 269 VAL B O 1
ATOM 5058 N N . SER B 1 270 ? -26.141 -14.164 -19.844 1 92.19 270 SER B N 1
ATOM 5059 C CA . SER B 1 270 ? -25.172 -13.18 -20.312 1 92.19 270 SER B CA 1
ATOM 5060 C C . SER B 1 270 ? -24.5 -12.469 -19.141 1 92.19 270 SER B C 1
ATOM 5062 O O . SER B 1 270 ? -25.156 -11.734 -18.391 1 92.19 270 SER B O 1
ATOM 5064 N N . THR B 1 271 ? -23.234 -12.727 -18.922 1 93.69 271 THR B N 1
ATOM 5065 C CA . THR B 1 271 ? -22.516 -12.141 -17.797 1 93.69 271 THR B CA 1
ATOM 5066 C C . THR B 1 271 ? -21 -12.227 -18.016 1 93.69 271 THR B C 1
ATOM 5068 O O . THR B 1 271 ? -20.547 -12.609 -19.094 1 93.69 271 THR B O 1
ATOM 5071 N N . ASP B 1 272 ? -20.266 -11.719 -17.141 1 95.69 272 ASP B N 1
ATOM 5072 C CA . ASP B 1 272 ? -18.828 -11.922 -17.078 1 95.69 272 ASP B CA 1
ATOM 5073 C C . ASP B 1 272 ? -18.469 -13.086 -16.156 1 95.69 272 ASP B C 1
ATOM 5075 O O . ASP B 1 272 ? -18.547 -12.969 -14.938 1 95.69 272 ASP B O 1
ATOM 5079 N N . ALA B 1 273 ? -18.016 -14.148 -16.75 1 95.06 273 ALA B N 1
ATOM 5080 C CA . ALA B 1 273 ? -17.797 -15.391 -16.016 1 95.06 273 ALA B CA 1
ATOM 5081 C C . ALA B 1 273 ? -16.656 -15.219 -15 1 95.06 273 ALA B C 1
ATOM 5083 O O . ALA B 1 273 ? -16.719 -15.781 -13.898 1 95.06 273 ALA B O 1
ATOM 5084 N N . LYS B 1 274 ? -15.68 -14.492 -15.375 1 94.88 274 LYS B N 1
ATOM 5085 C CA . LYS B 1 274 ? -14.555 -14.266 -14.461 1 94.88 274 LYS B CA 1
ATOM 5086 C C . LYS B 1 274 ? -15.008 -13.523 -13.211 1 94.88 274 LYS B C 1
ATOM 5088 O O . LYS B 1 274 ? -14.703 -13.938 -12.094 1 94.88 274 LYS B O 1
ATOM 5093 N N . LEU B 1 275 ? -15.734 -12.461 -13.359 1 96.62 275 LEU B N 1
ATOM 5094 C CA . LEU B 1 275 ? -16.203 -11.68 -12.227 1 96.62 275 LEU B CA 1
ATOM 5095 C C . LEU B 1 275 ? -17.203 -12.469 -11.391 1 96.62 275 LEU B C 1
ATOM 5097 O O . LEU B 1 275 ? -17.219 -12.359 -10.164 1 96.62 275 LEU B O 1
ATOM 5101 N N . LEU B 1 276 ? -18 -13.227 -12.109 1 96.88 276 LEU B N 1
ATOM 5102 C CA . LEU B 1 276 ? -18.922 -14.094 -11.391 1 96.88 276 LEU B CA 1
ATOM 5103 C C . LEU B 1 276 ? -18.172 -15.062 -10.492 1 96.88 276 LEU B C 1
ATOM 5105 O O . LEU B 1 276 ? -18.547 -15.25 -9.328 1 96.88 276 LEU B O 1
ATOM 5109 N N . ARG B 1 277 ? -17.141 -15.633 -11.008 1 96.75 277 ARG B N 1
ATOM 5110 C CA . ARG B 1 277 ? -16.312 -16.547 -10.219 1 96.75 277 ARG B CA 1
ATOM 5111 C C . ARG B 1 277 ? -15.695 -15.82 -9.031 1 96.75 277 ARG B C 1
ATOM 5113 O O . ARG B 1 277 ? -15.602 -16.375 -7.934 1 96.75 277 ARG B O 1
ATOM 5120 N N . HIS B 1 278 ? -15.242 -14.562 -9.227 1 96.94 278 HIS B N 1
ATOM 5121 C CA . HIS B 1 278 ? -14.695 -13.773 -8.133 1 96.94 278 HIS B CA 1
ATOM 5122 C C . HIS B 1 278 ? -15.711 -13.625 -7 1 96.94 278 HIS B C 1
ATOM 5124 O O . HIS B 1 278 ? -15.383 -13.852 -5.836 1 96.94 278 HIS B O 1
ATOM 5130 N N . VAL B 1 279 ? -16.891 -13.273 -7.375 1 97.94 279 VAL B N 1
ATOM 5131 C CA . VAL B 1 279 ? -17.953 -13.031 -6.391 1 97.94 279 VAL B CA 1
ATOM 5132 C C . VAL B 1 279 ? -18.25 -14.32 -5.625 1 97.94 279 VAL B C 1
ATOM 5134 O O . VAL B 1 279 ? -18.203 -14.336 -4.395 1 97.94 279 VAL B O 1
ATOM 5137 N N . LEU B 1 280 ? -18.453 -15.367 -6.359 1 98.06 280 LEU B N 1
ATOM 5138 C CA . LEU B 1 280 ? -18.828 -16.625 -5.746 1 98.06 280 LEU B CA 1
ATOM 5139 C C . LEU B 1 280 ? -17.688 -17.188 -4.898 1 98.06 280 LEU B C 1
ATOM 5141 O O . LEU B 1 280 ? -17.922 -17.734 -3.82 1 98.06 280 LEU B O 1
ATOM 5145 N N . SER B 1 281 ? -16.516 -17.125 -5.418 1 96.81 281 SER B N 1
ATOM 5146 C CA . SER B 1 281 ? -15.359 -17.594 -4.656 1 96.81 281 SER B CA 1
ATOM 5147 C C . SER B 1 281 ? -15.266 -16.891 -3.305 1 96.81 281 SER B C 1
ATOM 5149 O O . SER B 1 281 ? -15.031 -17.547 -2.281 1 96.81 281 SER B O 1
ATOM 5151 N N . ASN B 1 282 ? -15.453 -15.609 -3.262 1 96.25 282 ASN B N 1
ATOM 5152 C CA . ASN B 1 282 ? -15.406 -14.852 -2.018 1 96.25 282 ASN B CA 1
ATOM 5153 C C . ASN B 1 282 ? -16.516 -15.281 -1.057 1 96.25 282 ASN B C 1
ATOM 5155 O O . ASN B 1 282 ? -16.281 -15.422 0.145 1 96.25 282 ASN B O 1
ATOM 5159 N N . LEU B 1 283 ? -17.672 -15.469 -1.62 1 97.56 283 LEU B N 1
ATOM 5160 C CA . LEU B 1 283 ? -18.797 -15.867 -0.788 1 97.56 283 LEU B CA 1
ATOM 5161 C C . LEU B 1 283 ? -18.594 -17.281 -0.229 1 97.56 283 LEU B C 1
ATOM 5163 O O . LEU B 1 283 ? -18.859 -17.516 0.95 1 97.56 283 LEU B O 1
ATOM 5167 N N . ILE B 1 284 ? -18.156 -18.156 -1.077 1 97.56 284 ILE B N 1
ATOM 5168 C CA . ILE B 1 284 ? -17.969 -19.547 -0.675 1 97.56 284 ILE B CA 1
ATOM 5169 C C . ILE B 1 284 ? -16.859 -19.641 0.372 1 97.56 284 ILE B C 1
ATOM 5171 O O . ILE B 1 284 ? -17.016 -20.312 1.393 1 97.56 284 ILE B O 1
ATOM 5175 N N . VAL B 1 285 ? -15.711 -18.969 0.146 1 93.94 285 VAL B N 1
ATOM 5176 C CA . VAL B 1 285 ? -14.594 -19 1.084 1 93.94 285 VAL B CA 1
ATOM 5177 C C . VAL B 1 285 ? -15.031 -18.406 2.424 1 93.94 285 VAL B C 1
ATOM 5179 O O . VAL B 1 285 ? -14.703 -18.953 3.482 1 93.94 285 VAL B O 1
ATOM 5182 N N . ASN B 1 286 ? -15.766 -17.312 2.367 1 93.75 286 ASN B N 1
ATOM 5183 C CA . ASN B 1 286 ? -16.297 -16.719 3.59 1 93.75 286 ASN B CA 1
ATOM 5184 C C . ASN B 1 286 ? -17.188 -17.719 4.348 1 93.75 286 ASN B C 1
ATOM 5186 O O . ASN B 1 286 ? -17.078 -17.844 5.57 1 93.75 286 ASN B O 1
ATOM 5190 N N . ALA B 1 287 ? -18.031 -18.391 3.629 1 96.06 287 ALA B N 1
ATOM 5191 C CA . ALA B 1 287 ? -18.938 -19.375 4.219 1 96.06 287 ALA B CA 1
ATOM 5192 C C . ALA B 1 287 ? -18.156 -20.531 4.84 1 96.06 287 ALA B C 1
ATOM 5194 O O . ALA B 1 287 ? -18.469 -20.969 5.953 1 96.06 287 ALA B O 1
ATOM 5195 N N . LEU B 1 288 ? -17.188 -20.984 4.152 1 95.25 288 LEU B N 1
ATOM 5196 C CA . LEU B 1 288 ? -16.375 -22.094 4.637 1 95.25 288 LEU B CA 1
ATOM 5197 C C . LEU B 1 288 ? -15.633 -21.719 5.91 1 95.25 288 LEU B C 1
ATOM 5199 O O . LEU B 1 288 ? -15.617 -22.469 6.879 1 95.25 288 LEU B O 1
ATOM 5203 N N . GLU B 1 289 ? -15.023 -20.547 5.902 1 91.94 289 GLU B N 1
ATOM 5204 C CA . GLU B 1 289 ? -14.258 -20.078 7.055 1 91.94 289 GLU B CA 1
ATOM 5205 C C . GLU B 1 289 ? -15.164 -19.875 8.273 1 91.94 289 GLU B C 1
ATOM 5207 O O . GLU B 1 289 ? -14.727 -20.047 9.406 1 91.94 289 GLU B O 1
ATOM 5212 N N . ALA B 1 290 ? -16.406 -19.531 8.055 1 92.25 290 ALA B N 1
ATOM 5213 C CA . ALA B 1 290 ? -17.344 -19.219 9.141 1 92.25 290 ALA B CA 1
ATOM 5214 C C . ALA B 1 290 ? -18.078 -20.469 9.602 1 92.25 290 ALA B C 1
ATOM 5216 O O . ALA B 1 290 ? -18.797 -20.453 10.609 1 92.25 290 ALA B O 1
ATOM 5217 N N . SER B 1 291 ? -17.906 -21.625 8.852 1 93.88 291 SER B N 1
ATOM 5218 C CA . SER B 1 291 ? -18.672 -22.844 9.117 1 93.88 291 SER B CA 1
ATOM 5219 C C . SER B 1 291 ? -17.922 -23.781 10.07 1 93.88 291 SER B C 1
ATOM 5221 O O . SER B 1 291 ? -16.703 -23.953 9.945 1 93.88 291 SER B O 1
ATOM 5223 N N . PRO B 1 292 ? -18.594 -24.344 11.016 1 93.81 292 PRO B N 1
ATOM 5224 C CA . PRO B 1 292 ? -17.953 -25.328 11.883 1 93.81 292 PRO B CA 1
ATOM 5225 C C . PRO B 1 292 ? -17.5 -26.562 11.125 1 93.81 292 PRO B C 1
ATOM 5227 O O . PRO B 1 292 ? -18.016 -26.859 10.055 1 93.81 292 PRO B O 1
ATOM 5230 N N . LEU B 1 293 ? -16.531 -27.25 11.742 1 94.19 293 LEU B N 1
ATOM 5231 C CA . LEU B 1 293 ? -16.062 -28.5 11.148 1 94.19 293 LEU B CA 1
ATOM 5232 C C . LEU B 1 293 ? -17.188 -29.516 11.047 1 94.19 293 LEU B C 1
ATOM 5234 O O . LEU B 1 293 ? -18.031 -29.609 11.945 1 94.19 293 LEU B O 1
ATOM 5238 N N . GLY B 1 294 ? -17.203 -30.172 9.977 1 94.75 294 GLY B N 1
ATOM 5239 C CA . GLY B 1 294 ? -18.203 -31.203 9.766 1 94.75 294 GLY B CA 1
ATOM 5240 C C . GLY B 1 294 ? -19.469 -30.688 9.109 1 94.75 294 GLY B C 1
ATOM 5241 O O . GLY B 1 294 ? -20.344 -31.469 8.719 1 94.75 294 GLY B O 1
ATOM 5242 N N . SER B 1 295 ? -19.609 -29.359 8.961 1 95.81 295 SER B N 1
ATOM 5243 C CA . SER B 1 295 ? -20.797 -28.75 8.367 1 95.81 295 SER B CA 1
ATOM 5244 C C . SER B 1 295 ? -20.672 -28.672 6.848 1 95.81 295 SER B C 1
ATOM 5246 O O . SER B 1 295 ? -19.703 -29.172 6.266 1 95.81 295 SER B O 1
ATOM 5248 N N . ALA B 1 296 ? -21.766 -28.156 6.27 1 96.19 296 ALA B N 1
ATOM 5249 C CA . ALA B 1 296 ? -21.797 -28.047 4.812 1 96.19 296 ALA B CA 1
ATOM 5250 C C . ALA B 1 296 ? -22.031 -26.609 4.375 1 96.19 296 ALA B C 1
ATOM 5252 O O . ALA B 1 296 ? -22.797 -25.875 5.023 1 96.19 296 ALA B O 1
ATOM 5253 N N . VAL B 1 297 ? -21.391 -26.234 3.348 1 98 297 VAL B N 1
ATOM 5254 C CA . VAL B 1 297 ? -21.672 -25.016 2.602 1 98 297 VAL B CA 1
ATOM 5255 C C . VAL B 1 297 ? -22.344 -25.375 1.272 1 98 297 VAL B C 1
ATOM 5257 O O . VAL B 1 297 ? -21.859 -26.25 0.543 1 98 297 VAL B O 1
ATOM 5260 N N . ARG B 1 298 ? -23.453 -24.75 0.948 1 97.81 298 ARG B N 1
ATOM 5261 C CA . ARG B 1 298 ? -24.219 -25.094 -0.243 1 97.81 298 ARG B CA 1
ATOM 5262 C C . ARG B 1 298 ? -24.344 -23.891 -1.181 1 97.81 298 ARG B C 1
ATOM 5264 O O . ARG B 1 298 ? -24.703 -22.797 -0.749 1 97.81 298 ARG B O 1
ATOM 5271 N N . VAL B 1 299 ? -24.062 -24.125 -2.395 1 98.5 299 VAL B N 1
ATOM 5272 C CA . VAL B 1 299 ? -24.297 -23.156 -3.457 1 98.5 299 VAL B CA 1
ATOM 5273 C C . VAL B 1 299 ? -25.469 -23.609 -4.32 1 98.5 299 VAL B C 1
ATOM 5275 O O . VAL B 1 299 ? -25.469 -24.719 -4.855 1 98.5 299 VAL B O 1
ATOM 5278 N N . SER B 1 300 ? -26.469 -22.812 -4.402 1 98.12 300 SER B N 1
ATOM 5279 C CA . SER B 1 300 ? -27.625 -23.125 -5.227 1 98.12 300 SER B CA 1
ATOM 5280 C C . SER B 1 300 ? -28.016 -21.938 -6.102 1 98.12 300 SER B C 1
ATOM 5282 O O . SER B 1 300 ? -27.609 -20.797 -5.828 1 98.12 300 SER B O 1
ATOM 5284 N N . TRP B 1 301 ? -28.625 -22.156 -7.223 1 97.19 301 TRP B N 1
ATOM 5285 C CA . TRP B 1 301 ? -29.109 -21.078 -8.078 1 97.19 301 TRP B CA 1
ATOM 5286 C C . TRP B 1 301 ? -30.422 -21.453 -8.742 1 97.19 301 TRP B C 1
ATOM 5288 O O . TRP B 1 301 ? -30.734 -22.625 -8.914 1 97.19 301 TRP B O 1
ATOM 5298 N N . GLU B 1 302 ? -31.203 -20.469 -9.016 1 95.19 302 GLU B N 1
ATOM 5299 C CA . GLU B 1 302 ? -32.5 -20.625 -9.656 1 95.19 302 GLU B CA 1
ATOM 5300 C C . GLU B 1 302 ? -32.844 -19.438 -10.547 1 95.19 302 GLU B C 1
ATOM 5302 O O . GLU B 1 302 ? -32.281 -18.344 -10.352 1 95.19 302 GLU B O 1
ATOM 5307 N N . VAL B 1 303 ? -33.688 -19.75 -11.516 1 92.38 303 VAL B N 1
ATOM 5308 C CA . VAL B 1 303 ? -34.125 -18.688 -12.414 1 92.38 303 VAL B CA 1
ATOM 5309 C C . VAL B 1 303 ? -35.312 -17.938 -11.789 1 92.38 303 VAL B C 1
ATOM 5311 O O . VAL B 1 303 ? -36.25 -18.562 -11.281 1 92.38 303 VAL B O 1
ATOM 5314 N N . GLU B 1 304 ? -35.125 -16.656 -11.758 1 90.38 304 GLU B N 1
ATOM 5315 C CA . GLU B 1 304 ? -36.219 -15.766 -11.328 1 90.38 304 GLU B CA 1
ATOM 5316 C C . GLU B 1 304 ? -36.688 -14.891 -12.484 1 90.38 304 GLU B C 1
ATOM 5318 O O . GLU B 1 304 ? -36 -14.758 -13.5 1 90.38 304 GLU B O 1
ATOM 5323 N N . PRO B 1 305 ? -37.875 -14.406 -12.414 1 86.94 305 PRO B N 1
ATOM 5324 C CA . PRO B 1 305 ? -38.406 -13.547 -13.484 1 86.94 305 PRO B CA 1
ATOM 5325 C C . PRO B 1 305 ? -37.438 -12.398 -13.82 1 86.94 305 PRO B C 1
ATOM 5327 O O . PRO B 1 305 ? -37.312 -12.023 -14.992 1 86.94 305 PRO B O 1
ATOM 5330 N N . SER B 1 306 ? -36.781 -11.914 -12.883 1 86.19 306 SER B N 1
ATOM 5331 C CA . SER B 1 306 ? -35.906 -10.742 -13.078 1 86.19 306 SER B CA 1
ATOM 5332 C C . SER B 1 306 ? -34.5 -11.148 -13.414 1 86.19 306 SER B C 1
ATOM 5334 O O . SER B 1 306 ? -33.625 -10.297 -13.656 1 86.19 306 SER B O 1
ATOM 5336 N N . GLY B 1 307 ? -34.281 -12.469 -13.383 1 90.88 307 GLY B N 1
ATOM 5337 C CA . GLY B 1 307 ? -32.938 -12.891 -13.68 1 90.88 307 GLY B CA 1
ATOM 5338 C C . GLY B 1 307 ? -32.531 -14.172 -12.969 1 90.88 307 GLY B C 1
ATOM 5339 O O . GLY B 1 307 ? -33.312 -15.133 -12.93 1 90.88 307 GLY B O 1
ATOM 5340 N N . LEU B 1 308 ? -31.328 -14.203 -12.539 1 94.62 308 LEU B N 1
ATOM 5341 C CA . LEU B 1 308 ? -30.75 -15.367 -11.891 1 94.62 308 LEU B CA 1
ATOM 5342 C C . LEU B 1 308 ? -30.406 -15.07 -10.438 1 94.62 308 LEU B C 1
ATOM 5344 O O . LEU B 1 308 ? -29.859 -14.008 -10.125 1 94.62 308 LEU B O 1
ATOM 5348 N N . ARG B 1 309 ? -30.828 -15.977 -9.602 1 96.69 309 ARG B N 1
ATOM 5349 C CA . ARG B 1 309 ? -30.453 -15.875 -8.195 1 96.69 309 ARG B CA 1
ATOM 5350 C C . ARG B 1 309 ? -29.5 -17 -7.801 1 96.69 309 ARG B C 1
ATOM 5352 O O . ARG B 1 309 ? -29.734 -18.156 -8.117 1 96.69 309 ARG B O 1
ATOM 5359 N N . LEU B 1 310 ? -28.406 -16.672 -7.188 1 97.88 310 LEU B N 1
ATOM 5360 C CA . LEU B 1 310 ? -27.469 -17.625 -6.617 1 97.88 310 LEU B CA 1
ATOM 5361 C C . LEU B 1 310 ? -27.359 -17.453 -5.105 1 97.88 310 LEU B C 1
ATOM 5363 O O . LEU B 1 310 ? -27.234 -16.328 -4.613 1 97.88 310 LEU B O 1
ATOM 5367 N N . ASP B 1 311 ? -27.422 -18.547 -4.395 1 98.06 311 ASP B N 1
ATOM 5368 C CA . ASP B 1 311 ? -27.359 -18.516 -2.938 1 98.06 311 ASP B CA 1
ATOM 5369 C C . ASP B 1 311 ? -26.156 -19.312 -2.416 1 98.06 311 ASP B C 1
ATOM 5371 O O . ASP B 1 311 ? -25.844 -20.375 -2.941 1 98.06 311 ASP B O 1
ATOM 5375 N N . VAL B 1 312 ? -25.484 -18.781 -1.482 1 98.38 312 VAL B N 1
ATOM 5376 C CA . VAL B 1 312 ? -24.469 -19.5 -0.708 1 98.38 312 VAL B CA 1
ATOM 5377 C C . VAL B 1 312 ? -24.906 -19.594 0.751 1 98.38 312 VAL B C 1
ATOM 5379 O O . VAL B 1 312 ? -25.047 -18.578 1.436 1 98.38 312 VAL B O 1
ATOM 5382 N N . ASP B 1 313 ? -25.078 -20.828 1.209 1 97.44 313 ASP B N 1
ATOM 5383 C CA . ASP B 1 313 ? -25.578 -21.094 2.555 1 97.44 313 ASP B CA 1
ATOM 5384 C C . ASP B 1 313 ? -24.516 -21.781 3.412 1 97.44 313 ASP B C 1
ATOM 5386 O O . ASP B 1 313 ? -23.891 -22.75 2.979 1 97.44 313 ASP B O 1
ATOM 5390 N N . ASN B 1 314 ? -24.312 -21.234 4.543 1 96.06 314 ASN B N 1
ATOM 5391 C CA . ASN B 1 314 ? -23.5 -21.969 5.512 1 96.06 314 ASN B CA 1
ATOM 5392 C C . ASN B 1 314 ? -24.203 -22.078 6.859 1 96.06 314 ASN B C 1
ATOM 5394 O O . ASN B 1 314 ? -25.141 -21.328 7.148 1 96.06 314 ASN B O 1
ATOM 5398 N N . THR B 1 315 ? -23.734 -23.016 7.57 1 93.31 315 THR B N 1
ATOM 5399 C CA . THR B 1 315 ? -24.312 -23.266 8.883 1 93.31 315 THR B CA 1
ATOM 5400 C C . THR B 1 315 ? -23.859 -22.219 9.898 1 93.31 315 THR B C 1
ATOM 5402 O O . THR B 1 315 ? -22.672 -21.891 9.961 1 93.31 315 THR B O 1
ATOM 5405 N N . GLY B 1 316 ? -24.844 -21.734 10.664 1 90.75 316 GLY B N 1
ATOM 5406 C CA . GLY B 1 316 ? -24.531 -20.781 11.727 1 90.75 316 GLY B CA 1
ATOM 5407 C C . GLY B 1 316 ? -25.094 -19.406 11.477 1 90.75 316 GLY B C 1
ATOM 5408 O O . GLY B 1 316 ? -25.281 -19 10.328 1 90.75 316 GLY B O 1
ATOM 5409 N N . SER B 1 317 ? -25.359 -18.75 12.602 1 88.75 317 SER B N 1
ATOM 5410 C CA . SER B 1 317 ? -25.875 -17.391 12.523 1 88.75 317 SER B CA 1
ATOM 5411 C C . SER B 1 317 ? -24.766 -16.359 12.734 1 88.75 317 SER B C 1
ATOM 5413 O O . SER B 1 317 ? -23.812 -16.609 13.477 1 88.75 317 SER B O 1
ATOM 5415 N N . MET B 1 318 ? -24.875 -15.352 11.992 1 90 318 MET B N 1
ATOM 5416 C CA . MET B 1 318 ? -23.969 -14.234 12.188 1 90 318 MET B CA 1
ATOM 5417 C C . MET B 1 318 ? -24.422 -13.352 13.344 1 90 318 MET B C 1
ATOM 5419 O O . MET B 1 318 ? -25.609 -13.016 13.445 1 90 318 MET B O 1
ATOM 5423 N N . ALA B 1 319 ? -23.5 -12.977 14.219 1 89.06 319 ALA B N 1
ATOM 5424 C CA . ALA B 1 319 ? -23.844 -12.055 15.305 1 89.06 319 ALA B CA 1
ATOM 5425 C C . ALA B 1 319 ? -24.344 -10.719 14.75 1 89.06 319 ALA B C 1
ATOM 5427 O O . ALA B 1 319 ? -23.812 -10.219 13.758 1 89.06 319 ALA B O 1
ATOM 5428 N N . PRO B 1 320 ? -25.328 -10.203 15.398 1 88.25 320 PRO B N 1
ATOM 5429 C CA . PRO B 1 320 ? -25.891 -8.945 14.914 1 88.25 320 PRO B CA 1
ATOM 5430 C C . PRO B 1 320 ? -24.844 -7.848 14.758 1 88.25 320 PRO B C 1
ATOM 5432 O O . PRO B 1 320 ? -24.891 -7.074 13.797 1 88.25 320 PRO B O 1
ATOM 5435 N N . GLU B 1 321 ? -23.922 -7.809 15.625 1 88.19 321 GLU B N 1
ATOM 5436 C CA . GLU B 1 321 ? -22.891 -6.781 15.578 1 88.19 321 GLU B CA 1
ATOM 5437 C C . GLU B 1 321 ? -22.016 -6.938 14.328 1 88.19 321 GLU B C 1
ATOM 5439 O O . GLU B 1 321 ? -21.562 -5.945 13.758 1 88.19 321 GLU B O 1
ATOM 5444 N N . VAL B 1 322 ? -21.844 -8.164 13.953 1 89.25 322 VAL B N 1
ATOM 5445 C CA . VAL B 1 322 ? -21.062 -8.453 12.758 1 89.25 322 VAL B CA 1
ATOM 5446 C C . VAL B 1 322 ? -21.859 -8.109 11.508 1 89.25 322 VAL B C 1
ATOM 5448 O O . VAL B 1 322 ? -21.344 -7.516 10.562 1 89.25 322 VAL B O 1
ATOM 5451 N N . ALA B 1 323 ? -23.109 -8.406 11.617 1 91.19 323 ALA B N 1
ATOM 5452 C CA . ALA B 1 323 ? -24 -8.148 10.492 1 91.19 323 ALA B CA 1
ATOM 5453 C C . ALA B 1 323 ? -24.094 -6.652 10.188 1 91.19 323 ALA B C 1
ATOM 5455 O O . ALA B 1 323 ? -24.219 -6.258 9.031 1 91.19 323 ALA B O 1
ATOM 5456 N N . LEU B 1 324 ? -23.953 -5.871 11.203 1 90.5 324 LEU B N 1
ATOM 5457 C CA . LEU B 1 324 ? -24.047 -4.422 11.07 1 90.5 324 LEU B CA 1
ATOM 5458 C C . LEU B 1 324 ? -22.828 -3.871 10.336 1 90.5 324 LEU B C 1
ATOM 5460 O O . LEU B 1 324 ? -22.828 -2.725 9.883 1 90.5 324 LEU B O 1
ATOM 5464 N N . GLN B 1 325 ? -21.828 -4.645 10.188 1 91.12 325 GLN B N 1
ATOM 5465 C CA . GLN B 1 325 ? -20.578 -4.18 9.578 1 91.12 325 GLN B CA 1
ATOM 5466 C C . GLN B 1 325 ? -20.297 -4.922 8.273 1 91.12 325 GLN B C 1
ATOM 5468 O O . GLN B 1 325 ? -19.203 -4.82 7.723 1 91.12 325 GLN B O 1
ATOM 5473 N N . LEU B 1 326 ? -21.297 -5.551 7.836 1 90.25 326 LEU B N 1
ATOM 5474 C CA . LEU B 1 326 ? -21.125 -6.367 6.637 1 90.25 326 LEU B CA 1
ATOM 5475 C C . LEU B 1 326 ? -20.734 -5.504 5.445 1 90.25 326 LEU B C 1
ATOM 5477 O O . LEU B 1 326 ? -21.234 -4.391 5.281 1 90.25 326 LEU B O 1
ATOM 5481 N N . PHE B 1 327 ? -19.859 -5.926 4.641 1 92.19 327 PHE B N 1
ATOM 5482 C CA . PHE B 1 327 ? -19.438 -5.387 3.355 1 92.19 327 PHE B CA 1
ATOM 5483 C C . PHE B 1 327 ? -18.484 -4.207 3.555 1 92.19 327 PHE B C 1
ATOM 5485 O O . PHE B 1 327 ? -18 -3.631 2.582 1 92.19 327 PHE B O 1
ATOM 5492 N N . LYS B 1 328 ? -18.297 -3.789 4.832 1 92.38 328 LYS B N 1
ATOM 5493 C CA . LYS B 1 328 ? -17.234 -2.807 5.059 1 92.38 328 LYS B CA 1
ATOM 5494 C C . LYS B 1 328 ? -15.875 -3.385 4.719 1 92.38 328 LYS B C 1
ATOM 5496 O O . LYS B 1 328 ? -15.602 -4.555 4.996 1 92.38 328 LYS B O 1
ATOM 5501 N N . ARG B 1 329 ? -15.07 -2.539 4.168 1 92.88 329 ARG B N 1
ATOM 5502 C CA . ARG B 1 329 ? -13.734 -2.973 3.766 1 92.88 329 ARG B CA 1
ATOM 5503 C C . ARG B 1 329 ? -12.812 -3.084 4.973 1 92.88 329 ARG B C 1
ATOM 5505 O O . ARG B 1 329 ? -12.781 -2.195 5.824 1 92.88 329 ARG B O 1
ATOM 5512 N N . TYR B 1 330 ? -12.133 -4.172 5.094 1 91.94 330 TYR B N 1
ATOM 5513 C CA . TYR B 1 330 ? -11.07 -4.465 6.051 1 91.94 330 TYR B CA 1
ATOM 5514 C C . TYR B 1 330 ? -11.633 -4.684 7.445 1 91.94 330 TYR B C 1
ATOM 5516 O O . TYR B 1 330 ? -10.977 -4.391 8.445 1 91.94 330 TYR B O 1
ATOM 5524 N N . VAL B 1 331 ? -12.867 -5.012 7.527 1 88.56 331 VAL B N 1
ATOM 5525 C CA . VAL B 1 331 ? -13.492 -5.43 8.781 1 88.56 331 VAL B CA 1
ATOM 5526 C C . VAL B 1 331 ? -13.703 -6.941 8.773 1 88.56 331 VAL B C 1
ATOM 5528 O O . VAL B 1 331 ? -14.336 -7.484 7.871 1 88.56 331 VAL B O 1
ATOM 5531 N N . SER B 1 332 ? -13.102 -7.598 9.734 1 87.25 332 SER B N 1
ATOM 5532 C CA . SER B 1 332 ? -13.242 -9.047 9.766 1 87.25 332 SER B CA 1
ATOM 5533 C C . SER B 1 332 ? -13.195 -9.57 11.195 1 87.25 332 SER B C 1
ATOM 5535 O O . SER B 1 332 ? -12.523 -9 12.055 1 87.25 332 SER B O 1
ATOM 5537 N N . THR B 1 333 ? -13.961 -10.547 11.406 1 81.38 333 THR B N 1
ATOM 5538 C CA . THR B 1 333 ? -13.914 -11.234 12.695 1 81.38 333 THR B CA 1
ATOM 5539 C C . THR B 1 333 ? -12.859 -12.336 12.68 1 81.38 333 THR B C 1
ATOM 5541 O O . THR B 1 333 ? -12.578 -12.945 13.719 1 81.38 333 THR B O 1
ATOM 5544 N N . LYS B 1 334 ? -12.312 -12.68 11.609 1 78.38 334 LYS B N 1
ATOM 5545 C CA . LYS B 1 334 ? -11.422 -13.82 11.422 1 78.38 334 LYS B CA 1
ATOM 5546 C C . LYS B 1 334 ? -9.961 -13.406 11.578 1 78.38 334 LYS B C 1
ATOM 5548 O O . LYS B 1 334 ? -9.055 -14.227 11.391 1 78.38 334 LYS B O 1
ATOM 5553 N N . GLY B 1 335 ? -9.688 -12.188 11.883 1 77.38 335 GLY B N 1
ATOM 5554 C CA . GLY B 1 335 ? -8.312 -11.75 12.07 1 77.38 335 GLY B CA 1
ATOM 5555 C C . GLY B 1 335 ? -8.023 -10.398 11.438 1 77.38 335 GLY B C 1
ATOM 5556 O O . GLY B 1 335 ? -8.859 -9.859 10.703 1 77.38 335 GLY B O 1
ATOM 5557 N N . GLU B 1 336 ? -6.785 -9.961 11.727 1 75.81 336 GLU B N 1
ATOM 5558 C CA . GLU B 1 336 ? -6.336 -8.672 11.203 1 75.81 336 GLU B CA 1
ATOM 5559 C C . GLU B 1 336 ? -5.914 -8.789 9.742 1 75.81 336 GLU B C 1
ATOM 5561 O O . GLU B 1 336 ? -5.652 -9.883 9.25 1 75.81 336 GLU B O 1
ATOM 5566 N N . ASP B 1 337 ? -5.934 -7.797 9.023 1 74.06 337 ASP B N 1
ATOM 5567 C CA . ASP B 1 337 ? -5.461 -7.691 7.645 1 74.06 337 ASP B CA 1
ATOM 5568 C C . ASP B 1 337 ? -6.312 -8.539 6.707 1 74.06 337 ASP B C 1
ATOM 5570 O O . ASP B 1 337 ? -5.785 -9.25 5.852 1 74.06 337 ASP B O 1
ATOM 5574 N N . ARG B 1 338 ? -7.57 -8.648 7.086 1 81.25 338 ARG B N 1
ATOM 5575 C CA . ARG B 1 338 ? -8.586 -9.305 6.27 1 81.25 338 ARG B CA 1
ATOM 5576 C C . ARG B 1 338 ? -9.758 -8.367 6 1 81.25 338 ARG B C 1
ATOM 5578 O O . ARG B 1 338 ? -9.656 -7.16 6.199 1 81.25 338 ARG B O 1
ATOM 5585 N N . GLY B 1 339 ? -10.797 -8.891 5.289 1 88.75 339 GLY B N 1
ATOM 5586 C CA . GLY B 1 339 ? -12.016 -8.117 5.133 1 88.75 339 GLY B CA 1
ATOM 5587 C C . GLY B 1 339 ? -12.141 -7.457 3.773 1 88.75 339 GLY B C 1
ATOM 5588 O O . GLY B 1 339 ? -12.875 -6.484 3.615 1 88.75 339 GLY B O 1
ATOM 5589 N N . LEU B 1 340 ? -11.453 -7.855 2.867 1 92.38 340 LEU B N 1
ATOM 5590 C CA . LEU B 1 340 ? -11.531 -7.309 1.517 1 92.38 340 LEU B CA 1
ATOM 5591 C C . LEU B 1 340 ? -12.539 -8.086 0.673 1 92.38 340 LEU B C 1
ATOM 5593 O O . LEU B 1 340 ? -13.18 -7.516 -0.214 1 92.38 340 LEU B O 1
ATOM 5597 N N . GLY B 1 341 ? -12.758 -9.305 0.925 1 93.44 341 GLY B N 1
ATOM 5598 C CA . GLY B 1 341 ? -13.484 -10.227 0.063 1 93.44 341 GLY B CA 1
ATOM 5599 C C . GLY B 1 341 ? -14.938 -9.859 -0.121 1 93.44 341 GLY B C 1
ATOM 5600 O O . GLY B 1 341 ? -15.406 -9.688 -1.251 1 93.44 341 GLY B O 1
ATOM 5601 N N . LEU B 1 342 ? -15.656 -9.727 0.991 1 94.69 342 LEU B N 1
ATOM 5602 C CA . LEU B 1 342 ? -17.078 -9.445 0.903 1 94.69 342 LEU B CA 1
ATOM 5603 C C . LEU B 1 342 ? -17.328 -8.078 0.279 1 94.69 342 LEU B C 1
ATOM 5605 O O . LEU B 1 342 ? -18.297 -7.898 -0.47 1 94.69 342 LEU B O 1
ATOM 5609 N N . TYR B 1 343 ? -16.484 -7.145 0.626 1 95.75 343 TYR B N 1
ATOM 5610 C CA . TYR B 1 343 ? -16.594 -5.824 0.008 1 95.75 343 TYR B CA 1
ATOM 5611 C C . TYR B 1 343 ? -16.422 -5.918 -1.505 1 95.75 343 TYR B C 1
ATOM 5613 O O . TYR B 1 343 ? -17.25 -5.387 -2.256 1 95.75 343 TYR B O 1
ATOM 5621 N N . MET B 1 344 ? -15.406 -6.598 -1.932 1 96.5 344 MET B N 1
ATOM 5622 C CA . MET B 1 344 ? -15.141 -6.715 -3.363 1 96.5 344 MET B CA 1
ATOM 5623 C C . MET B 1 344 ? -16.25 -7.496 -4.059 1 96.5 344 MET B C 1
ATOM 5625 O O . MET B 1 344 ? -16.609 -7.203 -5.199 1 96.5 344 MET B O 1
ATOM 5629 N N . ALA B 1 345 ? -16.75 -8.555 -3.354 1 97.62 345 ALA B N 1
ATOM 5630 C CA . ALA B 1 345 ? -17.875 -9.289 -3.918 1 97.62 345 ALA B CA 1
ATOM 5631 C C . ALA B 1 345 ? -19.031 -8.344 -4.227 1 97.62 345 ALA B C 1
ATOM 5633 O O . ALA B 1 345 ? -19.656 -8.445 -5.289 1 97.62 345 ALA B O 1
ATOM 5634 N N . LYS B 1 346 ? -19.281 -7.465 -3.324 1 97.06 346 LYS B N 1
ATOM 5635 C CA . LYS B 1 346 ? -20.375 -6.512 -3.51 1 97.06 346 LYS B CA 1
ATOM 5636 C C . LYS B 1 346 ? -20.078 -5.562 -4.668 1 97.06 346 LYS B C 1
ATOM 5638 O O . LYS B 1 346 ? -20.953 -5.309 -5.504 1 97.06 346 LYS B O 1
ATOM 5643 N N . VAL B 1 347 ? -18.875 -5.055 -4.734 1 96.25 347 VAL B N 1
ATOM 5644 C CA . VAL B 1 347 ? -18.484 -4.133 -5.793 1 96.25 347 VAL B CA 1
ATOM 5645 C C . VAL B 1 347 ? -18.594 -4.824 -7.148 1 96.25 347 VAL B C 1
ATOM 5647 O O . VAL B 1 347 ? -19.188 -4.281 -8.086 1 96.25 347 VAL B O 1
ATOM 5650 N N . PHE B 1 348 ? -18.078 -6.047 -7.242 1 97.06 348 PHE B N 1
ATOM 5651 C CA . PHE B 1 348 ? -18.156 -6.789 -8.492 1 97.06 348 PHE B CA 1
ATOM 5652 C C . PHE B 1 348 ? -19.609 -7.039 -8.875 1 97.06 348 PHE B C 1
ATOM 5654 O O . PHE B 1 348 ? -20 -6.852 -10.031 1 97.06 348 PHE B O 1
ATOM 5661 N N . ALA B 1 349 ? -20.406 -7.43 -7.977 1 96.94 349 ALA B N 1
ATOM 5662 C CA . ALA B 1 349 ? -21.797 -7.809 -8.227 1 96.94 349 ALA B CA 1
ATOM 5663 C C . ALA B 1 349 ? -22.625 -6.602 -8.648 1 96.94 349 ALA B C 1
ATOM 5665 O O . ALA B 1 349 ? -23.328 -6.652 -9.656 1 96.94 349 ALA B O 1
ATOM 5666 N N . GLU B 1 350 ? -22.453 -5.484 -7.949 1 95.81 350 GLU B N 1
ATOM 5667 C CA . GLU B 1 350 ? -23.391 -4.375 -8.117 1 95.81 350 GLU B CA 1
ATOM 5668 C C . GLU B 1 350 ? -22.875 -3.371 -9.148 1 95.81 350 GLU B C 1
ATOM 5670 O O . GLU B 1 350 ? -23.641 -2.867 -9.969 1 95.81 350 GLU B O 1
ATOM 5675 N N . ASP B 1 351 ? -21.578 -3.156 -9.148 1 94.62 351 ASP B N 1
ATOM 5676 C CA . ASP B 1 351 ? -21.047 -2.109 -10.008 1 94.62 351 ASP B CA 1
ATOM 5677 C C . ASP B 1 351 ? -20.688 -2.666 -11.383 1 94.62 351 ASP B C 1
ATOM 5679 O O . ASP B 1 351 ? -20.656 -1.926 -12.367 1 94.62 351 ASP B O 1
ATOM 5683 N N . HIS B 1 352 ? -20.438 -3.963 -11.438 1 93.81 352 HIS B N 1
ATOM 5684 C CA . HIS B 1 352 ? -19.844 -4.434 -12.68 1 93.81 352 HIS B CA 1
ATOM 5685 C C . HIS B 1 352 ? -20.703 -5.516 -13.328 1 93.81 352 HIS B C 1
ATOM 5687 O O . HIS B 1 352 ? -20.719 -5.648 -14.555 1 93.81 352 HIS B O 1
ATOM 5693 N N . LEU B 1 353 ? -21.406 -6.25 -12.523 1 94.88 353 LEU B N 1
ATOM 5694 C CA . LEU B 1 353 ? -22.266 -7.289 -13.086 1 94.88 353 LEU B CA 1
ATOM 5695 C C . LEU B 1 353 ? -23.703 -6.809 -13.18 1 94.88 353 LEU B C 1
ATOM 5697 O O . LEU B 1 353 ? -24.562 -7.512 -13.719 1 94.88 353 LEU B O 1
ATOM 5701 N N . GLY B 1 354 ? -24 -5.621 -12.617 1 92.12 354 GLY B N 1
ATOM 5702 C CA . GLY B 1 354 ? -25.328 -5.039 -12.672 1 92.12 354 GLY B CA 1
ATOM 5703 C C . GLY B 1 354 ? -26.312 -5.734 -11.758 1 92.12 354 GLY B C 1
ATOM 5704 O O . GLY B 1 354 ? -27.531 -5.598 -11.93 1 92.12 354 GLY B O 1
ATOM 5705 N N . GLY B 1 355 ? -25.844 -6.488 -10.875 1 94.75 355 GLY B N 1
ATOM 5706 C CA . GLY B 1 355 ? -26.688 -7.25 -9.969 1 94.75 355 GLY B CA 1
ATOM 5707 C C . GLY B 1 355 ? -26.781 -6.645 -8.586 1 94.75 355 GLY B C 1
ATOM 5708 O O . GLY B 1 355 ? -26.609 -5.438 -8.414 1 94.75 355 GLY B O 1
ATOM 5709 N N . ARG B 1 356 ? -27.219 -7.531 -7.684 1 95.31 356 ARG B N 1
ATOM 5710 C CA . ARG B 1 356 ? -27.375 -7.152 -6.281 1 95.31 356 ARG B CA 1
ATOM 5711 C C . ARG B 1 356 ? -26.906 -8.281 -5.359 1 95.31 356 ARG B C 1
ATOM 5713 O O . ARG B 1 356 ? -27.203 -9.453 -5.609 1 95.31 356 ARG B O 1
ATOM 5720 N N . LEU B 1 357 ? -26.125 -7.902 -4.391 1 97.12 357 LEU B N 1
ATOM 5721 C CA . LEU B 1 357 ? -25.688 -8.852 -3.369 1 97.12 357 LEU B CA 1
ATOM 5722 C C . LEU B 1 357 ? -26.344 -8.547 -2.025 1 97.12 357 LEU B C 1
ATOM 5724 O O . LEU B 1 357 ? -26.266 -7.414 -1.538 1 97.12 357 LEU B O 1
ATOM 5728 N N . ALA B 1 358 ? -26.938 -9.586 -1.41 1 95 358 ALA B N 1
ATOM 5729 C CA . ALA B 1 358 ? -27.688 -9.359 -0.176 1 95 358 ALA B CA 1
ATOM 5730 C C . ALA B 1 358 ? -27.359 -10.43 0.862 1 95 358 ALA B C 1
ATOM 5732 O O . ALA B 1 358 ? -27.047 -11.57 0.51 1 95 358 ALA B O 1
ATOM 5733 N N . TYR B 1 359 ? -27.312 -10.023 2.08 1 94.19 359 TYR B N 1
ATOM 5734 C CA . TYR B 1 359 ? -27.281 -10.914 3.234 1 94.19 359 TYR B CA 1
ATOM 5735 C C . TYR B 1 359 ? -28.688 -11.164 3.762 1 94.19 359 TYR B C 1
ATOM 5737 O O . TYR B 1 359 ? -29.453 -10.227 3.984 1 94.19 359 TYR B O 1
ATOM 5745 N N . GLU B 1 360 ? -29.047 -12.406 3.92 1 88.5 360 GLU B N 1
ATOM 5746 C CA . GLU B 1 360 ? -30.359 -12.805 4.426 1 88.5 360 GLU B CA 1
ATOM 5747 C C . GLU B 1 360 ? -30.234 -13.672 5.676 1 88.5 360 GLU B C 1
ATOM 5749 O O . GLU B 1 360 ? -29.922 -14.859 5.586 1 88.5 360 GLU B O 1
ATOM 5754 N N . PRO B 1 361 ? -30.578 -13.062 6.77 1 84.19 361 PRO B N 1
ATOM 5755 C CA . PRO B 1 361 ? -30.469 -13.859 7.992 1 84.19 361 PRO B CA 1
ATOM 5756 C C . PRO B 1 361 ? -31.562 -14.922 8.094 1 84.19 361 PRO B C 1
ATOM 5758 O O . PRO B 1 361 ? -32.75 -14.617 7.949 1 84.19 361 PRO B O 1
ATOM 5761 N N . LEU B 1 362 ? -31.203 -16.172 8.125 1 89.12 362 LEU B N 1
ATOM 5762 C CA . LEU B 1 362 ? -32.062 -17.312 8.383 1 89.12 362 LEU B CA 1
ATOM 5763 C C . LEU B 1 362 ? -31.703 -18.016 9.68 1 89.12 362 LEU B C 1
ATOM 5765 O O . LEU B 1 362 ? -30.547 -17.938 10.125 1 89.12 362 LEU B O 1
ATOM 5769 N N . PRO B 1 363 ? -32.688 -18.547 10.312 1 90.69 363 PRO B N 1
ATOM 5770 C CA . PRO B 1 363 ? -32.375 -19.25 11.562 1 90.69 363 PRO B CA 1
ATOM 5771 C C . PRO B 1 363 ? -31.297 -20.328 11.367 1 90.69 363 PRO B C 1
ATOM 5773 O O . PRO B 1 363 ? -31.531 -21.312 10.664 1 90.69 363 PRO B O 1
ATOM 5776 N N . GLY B 1 364 ? -30.234 -20.141 11.984 1 92.06 364 GLY B N 1
ATOM 5777 C CA . GLY B 1 364 ? -29.156 -21.125 12.016 1 92.06 364 GLY B CA 1
ATOM 5778 C C . GLY B 1 364 ? -28.375 -21.188 10.711 1 92.06 364 GLY B C 1
ATOM 5779 O O . GLY B 1 364 ? -27.531 -22.062 10.539 1 92.06 364 GLY B O 1
ATOM 5780 N N . ILE B 1 365 ? -28.812 -20.359 9.797 1 94.62 365 ILE B N 1
ATOM 5781 C CA . ILE B 1 365 ? -28.156 -20.391 8.492 1 94.62 365 ILE B CA 1
ATOM 5782 C C . ILE B 1 365 ? -27.781 -18.969 8.078 1 94.62 365 ILE B C 1
ATOM 5784 O O . ILE B 1 365 ? -28.547 -18.016 8.289 1 94.62 365 ILE B O 1
ATOM 5788 N N . THR B 1 366 ? -26.594 -18.781 7.633 1 95.38 366 THR B N 1
ATOM 5789 C CA . THR B 1 366 ? -26.188 -17.547 6.977 1 95.38 366 THR B CA 1
ATOM 5790 C C . THR B 1 366 ? -26.266 -17.688 5.461 1 95.38 366 THR B C 1
ATOM 5792 O O . THR B 1 366 ? -25.656 -18.578 4.879 1 95.38 366 THR B O 1
ATOM 5795 N N . ARG B 1 367 ? -27.094 -16.844 4.91 1 96.94 367 ARG B N 1
ATOM 5796 C CA . ARG B 1 367 ? -27.25 -16.906 3.463 1 96.94 367 ARG B CA 1
ATOM 5797 C C . ARG B 1 367 ? -26.844 -15.586 2.809 1 96.94 367 ARG B C 1
ATOM 5799 O O . ARG B 1 367 ? -27.312 -14.516 3.215 1 96.94 367 ARG B O 1
ATOM 5806 N N . PHE B 1 368 ? -25.969 -15.672 1.854 1 98 368 PHE B N 1
ATOM 5807 C CA . PHE B 1 368 ? -25.719 -14.578 0.923 1 98 368 PHE B CA 1
ATOM 5808 C C . PHE B 1 368 ? -26.312 -14.883 -0.443 1 98 368 PHE B C 1
ATOM 5810 O O . PHE B 1 368 ? -26.141 -15.977 -0.977 1 98 368 PHE B O 1
ATOM 5817 N N . SER B 1 369 ? -27.078 -13.93 -0.988 1 97.81 369 SER B N 1
ATOM 5818 C CA . SER B 1 369 ? -27.75 -14.117 -2.268 1 97.81 369 SER B CA 1
ATOM 5819 C C . SER B 1 369 ? -27.25 -13.117 -3.307 1 97.81 369 SER B C 1
ATOM 5821 O O . SER B 1 369 ? -27.219 -11.914 -3.045 1 97.81 369 SER B O 1
ATOM 5823 N N . LEU B 1 370 ? -26.844 -13.602 -4.406 1 97.69 370 LEU B N 1
ATOM 5824 C CA . LEU B 1 370 ? -26.469 -12.797 -5.566 1 97.69 370 LEU B CA 1
ATOM 5825 C C . LEU B 1 370 ? -27.578 -12.812 -6.609 1 97.69 370 LEU B C 1
ATOM 5827 O O . LEU B 1 370 ? -28 -13.875 -7.062 1 97.69 370 LEU B O 1
ATOM 5831 N N . TYR B 1 371 ? -28.047 -11.664 -6.949 1 96.31 371 TYR B N 1
ATOM 5832 C CA . TYR B 1 371 ? -29.047 -11.5 -8 1 96.31 371 TYR B CA 1
ATOM 5833 C C . TYR B 1 371 ? -28.406 -10.93 -9.266 1 96.31 371 TYR B C 1
ATOM 5835 O O . TYR B 1 371 ? -27.797 -9.867 -9.227 1 96.31 371 TYR B O 1
ATOM 5843 N N . LEU B 1 372 ? -28.516 -11.602 -10.336 1 95.12 372 LEU B N 1
ATOM 5844 C CA . LEU B 1 372 ? -28.031 -11.141 -11.625 1 95.12 372 LEU B CA 1
ATOM 5845 C C . LEU B 1 372 ? -29.188 -10.875 -12.586 1 95.12 372 LEU B C 1
ATOM 5847 O O . LEU B 1 372 ? -30.078 -11.719 -12.734 1 95.12 372 LEU B O 1
ATOM 5851 N N . PRO B 1 373 ? -29.188 -9.68 -13.164 1 89.69 373 PRO B N 1
ATOM 5852 C CA . PRO B 1 373 ? -30.266 -9.375 -14.094 1 89.69 373 PRO B CA 1
ATOM 5853 C C . PRO B 1 373 ? -30.188 -10.195 -15.383 1 89.69 373 PRO B C 1
ATOM 5855 O O . PRO B 1 373 ? -29.141 -10.742 -15.703 1 89.69 373 PRO B O 1
ATOM 5858 N N . ASN B 1 374 ? -31.281 -10.305 -15.977 1 77.5 374 ASN B N 1
ATOM 5859 C CA . ASN B 1 374 ? -31.328 -10.961 -17.281 1 77.5 374 ASN B CA 1
ATOM 5860 C C . ASN B 1 374 ? -30.562 -10.164 -18.344 1 77.5 374 ASN B C 1
ATOM 5862 O O . ASN B 1 374 ? -30.656 -8.938 -18.391 1 77.5 374 ASN B O 1
ATOM 5866 N N . SER B 1 375 ? -29.391 -10.047 -18.422 1 59.59 375 SER B N 1
ATOM 5867 C CA . SER B 1 375 ? -28.484 -9.258 -19.234 1 59.59 375 SER B CA 1
ATOM 5868 C C . SER B 1 375 ? -29.188 -8.641 -20.438 1 59.59 375 SER B C 1
ATOM 5870 O O . SER B 1 375 ? -29.781 -9.359 -21.25 1 59.59 375 SER B O 1
ATOM 5872 N N . ALA B 1 376 ? -30.141 -7.664 -20.578 1 46.97 376 ALA B N 1
ATOM 5873 C CA . ALA B 1 376 ? -29.875 -6.875 -21.781 1 46.97 376 ALA B CA 1
ATOM 5874 C C . ALA B 1 376 ? -28.516 -6.191 -21.703 1 46.97 376 ALA B C 1
ATOM 5876 O O . ALA B 1 376 ? -28.109 -5.742 -20.641 1 46.97 376 ALA B O 1
ATOM 5877 N N . PRO B 1 377 ? -27.375 -6.461 -22.641 1 41.34 377 PRO B N 1
ATOM 5878 C CA . PRO B 1 377 ? -26.109 -5.707 -22.641 1 41.34 377 PRO B CA 1
ATOM 5879 C C . PRO B 1 377 ? -26.297 -4.246 -22.25 1 41.34 377 PRO B C 1
ATOM 5881 O O . PRO B 1 377 ? -27.266 -3.607 -22.641 1 41.34 377 PRO B O 1
ATOM 5884 N N . SER B 1 378 ? -26.125 -3.898 -21.094 1 38.06 378 SER B N 1
ATOM 5885 C CA . SER B 1 378 ? -26.172 -2.449 -20.938 1 38.06 378 SER B CA 1
ATOM 5886 C C . SER B 1 378 ? -25.297 -1.753 -21.969 1 38.06 378 SER B C 1
ATOM 5888 O O . SER B 1 378 ? -24.156 -2.158 -22.203 1 38.06 378 SER B O 1
ATOM 5890 N N . SER B 1 379 ? -25.891 -1.27 -23.141 1 31.98 379 SER B N 1
ATOM 5891 C CA . SER B 1 379 ? -25.297 -0.318 -24.078 1 31.98 379 SER B CA 1
ATOM 5892 C C . SER B 1 379 ? -24.531 0.771 -23.344 1 31.98 379 SER B C 1
ATOM 5894 O O . SER B 1 379 ? -23.938 1.648 -23.969 1 31.98 379 SER B O 1
ATOM 5896 N N . LYS B 1 380 ? -24.203 0.878 -22.172 1 27.53 380 LYS B N 1
ATOM 5897 C CA . LYS B 1 380 ? -23.422 2.1 -21.969 1 27.53 380 LYS B CA 1
ATOM 5898 C C . LYS B 1 380 ? -21.969 1.907 -22.375 1 27.53 380 LYS B C 1
ATOM 5900 O O . LYS B 1 380 ? -21.344 0.903 -22.016 1 27.53 380 LYS B O 1
#

Radius of gyration: 29.81 Å; Cα contacts (8 Å, |Δi|>4): 1433; chains: 2; bounding box: 85×84×54 Å

Secondary structure (DSSP, 8-state):
--------SSS------HHHHHHHHHHHTTSHHHHHHTT-SSEEEEE-TTS-EEEE-HHHHHHS-GGGTT--TT--HHHHHTBGGGGSSTT-TT-SGGGGG-HHHHHHHHHHTT--EEEEEEEEEEETTEEEEEEEEEEEEEEEETTEEEEEEEEEE-HHHHHHHHIIIIIHHHHHHHHHHHHHHHHHHTT---HHHHHHHHHHHHHHHHHHHHHHHHHHHHHHHTT-PPP--EEEEHHHHHHHHHHHHHTSGGGTTSEEEEE----EEEE-HHHHHHHHHHHHHHHHHHSPTT-EEEEEEEEETTEEEEEEEEESPPPHHHHTTTT-TT--SS-SS---HHHHHHHIIIIISS-EEEEEEETTEEEEEEEEE-------/--------SSS------HHHHHHHHHHHTTSHHHHHHTT-SSEEEEE-TTS-EEEE-HHHHHHS-GGGTT--TT--HHHHHTBGGGGSSTT-TT-SGGGGG-HHHHHHHHHHTT--EEEEEEEEEEETTEEEEEEEEEEEEEEEETTEEEEEEEEEE-HHHHHHHHIIIIIHHHHHHHHHHHHHHHHHHTT---HHHHHHHHHHHHHHHHHHHHHHHHHHHHHHHTT-PPP--EEEEHHHHHHHHHHHHHTSGGGTTSEEEEE----EEEE-HHHHHHHHHHHHHHHHHHSPTT-EEEEEEEEETTEEEEEEEEESPPPHHHHTTTT-TT--SS-SS---HHHHHHHIIIIISS-EEEEEEETTEEEEEEEEE-------

Sequence (760 aa):
MTNTAMTTLFAPAERLPVACLADLREQLVQLDHVKWLERMPLMIFLADSHRQIVYGNPPFVRAAKPSVQNGLVGLRPGEALGCIFAQEMEAGCGCSAYCRHCGAVQAILKSLRGIEDCRECHILTKDSLGLHAIDVQILSRPFIHDDRIYSLNIAVDISHERRLAVLNRNFLHNMINAAGGMENMLSMLSDNEDDELNRHVPLLRQSALTMLQEVLYQYDVAAVENGKLAVQVAVHDVFRVVTRLVEQLREHPVSRGRKLLADGPEIRVSTDAKLLRHVLSNLIVNALEASPLGSAVRVSWEVEPSGLRLDVDNTGSMAPEVALQLFKRYVSTKGEDRGLGLYMAKVFAEDHLGGRLAYEPLPGITRFSLYLPNSAPSSKMTNTAMTTLFAPAERLPVACLADLREQLVQLDHVKWLERMPLMIFLADSHRQIVYGNPPFVRAAKPSVQNGLVGLRPGEALGCIFAQEMEAGCGCSAYCRHCGAVQAILKSLRGIEDCRECHILTKDSLGLHAIDVQILSRPFIHDDRIYSLNIAVDISHERRLAVLNRNFLHNMINAAGGMENMLSMLSDNEDDELNRHVPLLRQSALTMLQEVLYQYDVAAVENGKLAVQVAVHDVFRVVTRLVEQLREHPVSRGRKLLADGPEIRVSTDAKLLRHVLSNLIVNALEASPLGSAVRVSWEVEPSGLRLDVDNTGSMAPEVALQLFKRYVSTKGEDRGLGLYMAKVFAEDHLGGRLAYEPLPGITRFSLYLPNSAPSSK

Organism: Desulfomicrobium norvegicum (strain DSM 1741 / NCIMB 8310) (NCBI:txid52561)

Foldseek 3Di:
DPQPQFAFDFAGLDFDDLVVLQVVLVVVCPDPVNVVQLVDPFWKFKAFLRQQTSDTHPVLLVQFDPVCSVPRGRDHSCNRNAFVCQVVGPSGARGYPVNNPAQVSVQQNCQSVQDKDWDWGWGWHADPVGIDIFTWIKIWHWDDDPNTIMIMITTHGCPVVVVVVVCQPPVLVVQLVVLVVQLVVLVVQCPDPDDVNVPVSVVSNLVSVVSNLVSVLVNQVVCVVVVNHDWDKDKDWVVVLVVVLQVSCCPPPLCPQEAEEEDEDTDIATFRSSLVSLLVVLLQSVQSNVADGNWYWYWYKDADPFGIKIKIKHFAFDDPVVVVCFLPAQDDPNDGPDRHRRVSSQCSQCVPQVWGWDWDTDVRMTMIMIGGGRDPPPPD/DPQVQFAFDFAGLDFDDLVVLQVVLVVVCPDPVNVVQLVDPFWKFKAFLSQQTSDTHPVLLVQFDPVCSVPRGRDHSCNRNAFVCQVVGPSGACGYPVNNPAQVSVQQNCQQVQDKDWDWGWGWHADPVGIDIFTWIKIWHWDDDPNTIMIMITTHGCPVVVVVVVCQPPVLVVQLVVLVVQLVVLVVQCPPPDDVNVPVSVVSNLVSVVSNLVSVLVNQVVCVVVVNRDWDKDKDWVVVLVVVLQVSCCPPPLCPQEAEEEDEDTDIATFRSSLVSLLVVLLQSVQSNVADGNWYWYWYKDADPFGIKIKIKHFAFDDPVVVVCFLPAQDDPNDGPDRHRRVSSQCSQCVPQVWGWDWDTDVRMTMIMIGGGRDPPPPD

pLDDT: mean 89.61, std 11.14, range [27.14, 98.5]

Solvent-accessible surface area (backbone atoms only — not comparable to full-atom values): 39492 Å² total; per-residue (Å²): 129,81,78,69,77,54,73,53,65,57,38,82,41,61,76,74,60,50,71,60,39,52,54,51,29,62,57,48,59,70,35,67,55,48,53,52,48,56,73,43,96,46,31,32,36,32,21,40,83,60,50,22,26,41,43,60,23,60,51,31,39,67,62,23,34,80,91,36,49,91,58,48,58,51,34,28,67,37,53,41,48,28,27,60,61,18,68,74,34,93,42,19,44,44,13,28,70,54,34,73,75,33,23,54,52,52,17,41,52,40,3,58,71,67,35,67,32,72,29,64,26,59,44,47,23,56,57,99,86,31,72,45,77,47,40,28,40,32,38,14,30,53,38,76,56,95,93,38,55,23,20,39,35,40,38,42,82,39,51,45,53,51,52,48,43,28,43,61,56,55,48,44,49,49,48,41,52,46,26,47,51,44,30,54,55,38,61,65,51,64,77,48,89,50,70,70,54,57,60,53,41,57,54,47,30,49,46,26,45,53,51,29,53,53,42,50,49,54,50,47,52,52,23,51,78,67,71,62,62,80,82,61,72,43,79,38,52,49,44,58,56,50,50,53,51,50,55,56,46,60,73,33,78,72,28,63,58,40,46,78,46,74,52,62,64,86,46,75,45,56,40,35,67,67,57,50,47,52,29,49,50,35,52,50,51,52,31,40,72,66,29,57,82,73,37,52,32,39,36,37,42,48,83,45,96,69,20,38,38,36,39,41,37,17,46,40,63,74,53,67,76,56,60,54,47,61,54,29,59,58,52,51,92,89,45,81,62,38,26,53,47,58,25,48,26,39,42,44,30,40,60,66,58,62,24,43,66,44,82,46,89,42,93,57,25,34,32,41,37,39,37,34,45,59,51,69,79,74,83,122,130,82,79,71,75,52,74,53,65,58,39,82,39,62,75,74,60,51,70,60,40,52,53,50,26,61,57,48,61,69,34,66,56,49,54,50,49,56,72,43,95,46,31,30,36,33,21,42,84,60,51,23,27,41,44,60,23,60,54,31,40,69,62,22,34,79,93,38,48,91,57,47,58,51,32,29,67,37,53,41,48,30,28,62,61,18,67,73,35,94,43,18,46,43,13,29,70,54,35,73,75,33,24,56,52,53,16,40,55,41,3,59,72,67,36,68,33,71,28,64,27,61,43,48,24,56,56,100,88,30,72,45,76,47,40,28,39,32,38,15,31,53,39,76,58,96,92,36,57,23,21,40,34,40,38,42,80,40,51,46,52,49,50,48,43,30,43,59,56,55,48,44,50,50,47,40,52,47,26,47,52,44,28,54,53,39,61,65,50,64,77,48,89,49,69,70,56,57,61,51,41,58,54,45,30,50,47,27,46,52,49,31,52,54,42,50,49,54,49,47,52,53,23,52,77,68,72,62,62,82,82,63,73,42,80,39,54,50,44,57,55,51,50,53,52,51,56,56,46,60,73,32,78,71,28,64,60,42,47,77,47,74,52,62,64,85,45,74,46,53,39,35,66,68,56,49,48,53,30,49,50,34,51,49,50,52,33,40,72,66,29,57,80,73,38,54,32,39,35,35,42,48,84,44,97,69,20,38,38,35,37,40,36,17,48,40,64,73,53,67,75,56,60,54,47,61,57,28,59,59,52,50,92,88,44,83,61,39,26,52,47,58,24,48,25,40,43,44,31,39,62,67,58,62,24,43,65,45,80,47,90,41,93,56,25,34,32,41,36,40,37,34,46,59,51,70,78,74,83,122